Protein AF-0000000084638709 (afdb_homodimer)

Organism: NCBI:txid1299332

Secondary structure (DSSP, 8-state):
-------------EEEEEEEEEEEEETTHHHHHHHS-HHHHHHHHHHHHHHHHHHHHHTT-EEEEE-SSEEEEEESSSS--S-HHHHHHHHHHHHHHHHHHH-TT--EEEEEEEEEEEEEEEEETTEEEEEEESHHHHHHHHHHHHHTTSGGGEEEEHHHHHTS-HHHHTTEEEEEEE--TT-SS-EEEEEE-/-------------EEEEEEEEEEEEETTHHHHHHHS-HHHHHHHHHHHHHHHHHHHHHTT-EEEEE-SSEEEEEESSSS--S-HHHHHHHHHHHHHHHHHHH-TT--EEEEEEEEEEEEEEEEETTEEEEEEESHHHHHHHHHHHHHTTSGGGEEEEHHHHHTS-HHHHTTEEEEEEE--TT-SS-EEEEEE-

Nearest PDB structures (foldseek):
  6aob-assembly1_B  TM=8.348E-01  e=2.291E-11  Blastocladiella emersonii
  8hbe-assembly1_A  TM=8.456E-01  e=5.713E-11  Homo sapiens
  3uvj-assembly1_A  TM=7.857E-01  e=1.187E-10  Homo sapiens
  1cju-assembly1_A  TM=7.699E-01  e=6.453E-11  Canis lupus familiaris
  6r4p-assembly1_A  TM=7.505E-01  e=1.216E-08  Bos taurus

pLDDT: mean 90.26, std 14.81, range [22.73, 98.94]

Radius of gyration: 20.67 Å; Cα contacts (8 Å, |Δi|>4): 860; chains: 2; bounding box: 47×58×65 Å

Foldseek 3Di:
DPPPPPPPDFPQDKDKWKKKKKKKFWPPLVVVPVPDPPVVSVVLQVQLVVLLVVLCVVLPWDFQDDPSGMTMIMFCPPPHDPQNLQSRLVSLLSSLVCCCVPVVVIDMAMFMEIDMWIWGWDDDDPDTGTDTGDDNVVRRVQNQVVLSPPVSRYKYWPVSLVRYDPVSVVQKDWDDWAATPPHDDITIIMDGD/DPPPPPPPPFPQDKDKWKKKKKKKFWPPLVVVPVPDPPVVSVVLQVQLVVLLVVLCVVLPWDFQDDPSGMTMIMFCPPPHDPQNLQSRLVSLLSSLVCCCVPVVVIDMAMFMEIDMWIWGWDDDDPDTGTDTGDDNRVRRVQNQVVLSPPVSRYKYWPVSLVRYDPVSVVQKDWDDWAATPPHDDITIIMDGD

Structure (mmCIF, N/CA/C/O backbone):
data_AF-0000000084638709-model_v1
#
loop_
_entity.id
_entity.type
_entity.pdbx_description
1 polymer 'Adenylate and Guanylate cyclase catalytic domain protein'
#
loop_
_atom_site.group_PDB
_atom_site.id
_atom_site.type_symbol
_atom_site.label_atom_id
_atom_site.label_alt_id
_atom_site.label_comp_id
_atom_site.label_asym_id
_atom_site.label_entity_id
_atom_site.label_seq_id
_atom_site.pdbx_PDB_ins_code
_atom_site.Cartn_x
_atom_site.Cartn_y
_atom_site.Cartn_z
_atom_site.occupancy
_atom_site.B_iso_or_equiv
_atom_site.auth_seq_id
_atom_site.auth_comp_id
_atom_site.auth_asym_id
_atom_site.auth_atom_id
_atom_site.pdbx_PDB_model_num
ATOM 1 N N . MET A 1 1 ? 0.304 22.516 -40.812 1 23.41 1 MET A N 1
ATOM 2 C CA . MET A 1 1 ? 1.426 21.625 -40.531 1 23.41 1 MET A CA 1
ATOM 3 C C . MET A 1 1 ? 1.393 21.156 -39.062 1 23.41 1 MET A C 1
ATOM 5 O O . MET A 1 1 ? 1.48 21.969 -38.156 1 23.41 1 MET A O 1
ATOM 9 N N . ALA A 1 2 ? 0.647 20.141 -38.75 1 31.41 2 ALA A N 1
ATOM 10 C CA . ALA A 1 2 ? 0.156 19.672 -37.438 1 31.41 2 ALA A CA 1
ATOM 11 C C . ALA A 1 2 ? 1.311 19.297 -36.531 1 31.41 2 ALA A C 1
ATOM 13 O O . ALA A 1 2 ? 2.088 18.391 -36.844 1 31.41 2 ALA A O 1
ATOM 14 N N . ILE A 1 3 ? 2.039 20.156 -35.844 1 29.64 3 ILE A N 1
ATOM 15 C CA . ILE A 1 3 ? 3.129 19.953 -34.875 1 29.64 3 ILE A CA 1
ATOM 16 C C . ILE A 1 3 ? 2.682 19.016 -33.781 1 29.64 3 ILE A C 1
ATOM 18 O O . ILE A 1 3 ? 1.775 19.344 -33 1 29.64 3 ILE A O 1
ATOM 22 N N . ALA A 1 4 ? 2.512 17.703 -34.031 1 30.56 4 ALA A N 1
ATOM 23 C CA . ALA A 1 4 ? 2.148 16.688 -33.031 1 30.56 4 ALA A CA 1
ATOM 24 C C . ALA A 1 4 ? 3.006 16.812 -31.797 1 30.56 4 ALA A C 1
ATOM 26 O O . ALA A 1 4 ? 4.23 16.688 -31.859 1 30.56 4 ALA A O 1
ATOM 27 N N . ALA A 1 5 ? 2.668 17.609 -30.859 1 33.78 5 ALA A N 1
ATOM 28 C CA . ALA A 1 5 ? 3.383 17.781 -29.609 1 33.78 5 ALA A CA 1
ATOM 29 C C . ALA A 1 5 ? 3.941 16.453 -29.094 1 33.78 5 ALA A C 1
ATOM 31 O O . ALA A 1 5 ? 3.203 15.477 -28.953 1 33.78 5 ALA A O 1
ATOM 32 N N . GLU A 1 6 ? 5.086 15.977 -29.359 1 30.11 6 GLU A N 1
ATOM 33 C CA . GLU A 1 6 ? 5.82 14.82 -28.859 1 30.11 6 GLU A CA 1
ATOM 34 C C . GLU A 1 6 ? 5.555 14.594 -27.375 1 30.11 6 GLU A C 1
ATOM 36 O O . GLU A 1 6 ? 5.824 15.469 -26.547 1 30.11 6 GLU A O 1
ATOM 41 N N . ARG A 1 7 ? 4.52 14 -26.938 1 35.03 7 ARG A N 1
ATOM 42 C CA . ARG A 1 7 ? 4.246 13.602 -25.562 1 35.03 7 ARG A CA 1
ATOM 43 C C . ARG A 1 7 ? 5.523 13.172 -24.844 1 35.03 7 ARG A C 1
ATOM 45 O O . ARG A 1 7 ? 6.191 12.227 -25.281 1 35.03 7 ARG A O 1
ATOM 52 N N . GLU A 1 8 ? 6.328 14.109 -24.406 1 37.78 8 GLU A N 1
ATOM 53 C CA . GLU A 1 8 ? 7.551 13.859 -23.656 1 37.78 8 GLU A CA 1
ATOM 54 C C . GLU A 1 8 ? 7.383 12.664 -22.719 1 37.78 8 GLU A C 1
ATOM 56 O O . GLU A 1 8 ? 6.355 12.539 -22.047 1 37.78 8 GLU A O 1
ATOM 61 N N . ARG A 1 9 ? 7.906 11.516 -23 1 42.56 9 ARG A N 1
ATOM 62 C CA . ARG A 1 9 ? 8.016 10.344 -22.141 1 42.56 9 ARG A CA 1
ATOM 63 C C . ARG A 1 9 ? 8.289 10.75 -20.688 1 42.56 9 ARG A C 1
ATOM 65 O O . ARG A 1 9 ? 9.148 11.602 -20.438 1 42.56 9 ARG A O 1
ATOM 72 N N . PRO A 1 10 ? 7.297 10.68 -19.828 1 47.94 10 PRO A N 1
ATOM 73 C CA . PRO A 1 10 ? 7.645 11.07 -18.453 1 47.94 10 PRO A CA 1
ATOM 74 C C . PRO A 1 10 ? 9.102 10.773 -18.109 1 47.94 10 PRO A C 1
ATOM 76 O O . PRO A 1 10 ? 9.656 9.766 -18.547 1 47.94 10 PRO A O 1
ATOM 79 N N . LYS A 1 11 ? 10 11.727 -18.031 1 50.59 11 LYS A N 1
ATOM 80 C CA . LYS A 1 11 ? 11.398 11.539 -17.672 1 50.59 11 LYS A CA 1
ATOM 81 C C . LYS A 1 11 ? 11.547 10.562 -16.5 1 50.59 11 LYS A C 1
ATOM 83 O O . LYS A 1 11 ? 11.016 10.805 -15.422 1 50.59 11 LYS A O 1
ATOM 88 N N . LEU A 1 12 ? 11.664 9.211 -16.688 1 59.88 12 LEU A N 1
ATOM 89 C CA . LEU A 1 12 ? 11.922 8.086 -15.789 1 59.88 12 LEU A CA 1
ATOM 90 C C . LEU A 1 12 ? 13.039 8.422 -14.805 1 59.88 12 LEU A C 1
ATOM 92 O O . LEU A 1 12 ? 13.594 7.527 -14.164 1 59.88 12 LEU A O 1
ATOM 96 N N . GLY A 1 13 ? 13.18 9.883 -14.508 1 75 13 GLY A N 1
ATOM 97 C CA . GLY A 1 13 ? 14.281 10.273 -13.641 1 75 13 GLY A CA 1
ATOM 98 C C . GLY A 1 13 ? 13.859 10.5 -12.203 1 75 13 GLY A C 1
ATOM 99 O O . GLY A 1 13 ? 12.68 10.727 -11.93 1 75 13 GLY A O 1
ATOM 100 N N . GLY A 1 14 ? 14.57 9.906 -11.117 1 86.62 14 GLY A N 1
ATOM 101 C CA . GLY A 1 14 ? 14.422 10.062 -9.68 1 86.62 14 GLY A CA 1
ATOM 102 C C . GLY A 1 14 ? 15.188 11.25 -9.125 1 86.62 14 GLY A C 1
ATOM 103 O O . GLY A 1 14 ? 16.234 11.633 -9.672 1 86.62 14 GLY A O 1
ATOM 104 N N . GLU A 1 15 ? 14.625 11.922 -8.172 1 91.5 15 GLU A N 1
ATOM 105 C CA . GLU A 1 15 ? 15.305 12.984 -7.434 1 91.5 15 GLU A CA 1
ATOM 106 C C . GLU A 1 15 ? 15.148 12.797 -5.93 1 91.5 15 GLU A C 1
ATOM 108 O O . GLU A 1 15 ? 14.18 12.188 -5.469 1 91.5 15 GLU A O 1
ATOM 113 N N . GLU A 1 16 ? 16.141 13.344 -5.238 1 92.5 16 GLU A N 1
ATOM 114 C CA . GLU A 1 16 ? 16.016 13.414 -3.785 1 92.5 16 GLU A CA 1
ATOM 115 C C . GLU A 1 16 ? 15.188 14.617 -3.361 1 92.5 16 GLU A C 1
ATOM 117 O O . GLU A 1 16 ? 15.398 15.727 -3.859 1 92.5 16 GLU A O 1
ATOM 122 N N . ARG A 1 17 ? 14.195 14.375 -2.543 1 93.75 17 ARG A N 1
ATOM 123 C CA . ARG A 1 17 ? 13.32 15.445 -2.084 1 93.75 17 ARG A CA 1
ATOM 124 C C . ARG A 1 17 ? 12.984 15.289 -0.604 1 93.75 17 ARG A C 1
ATOM 126 O O . ARG A 1 17 ? 12.781 14.172 -0.128 1 93.75 17 ARG A O 1
ATOM 133 N N . HIS A 1 18 ? 12.992 16.406 0.085 1 96.56 18 HIS A N 1
ATOM 134 C CA . HIS A 1 18 ? 12.398 16.422 1.415 1 96.56 18 HIS A CA 1
ATOM 135 C C . HIS A 1 18 ? 10.883 16.562 1.338 1 96.56 18 HIS A C 1
ATOM 137 O O . HIS A 1 18 ? 10.367 17.516 0.746 1 96.56 18 HIS A O 1
ATOM 143 N N . VAL A 1 19 ? 10.148 15.562 1.924 1 97.81 19 VAL A N 1
ATOM 144 C CA . VAL A 1 19 ? 8.688 15.586 1.875 1 97.81 19 VAL A CA 1
ATOM 145 C C . VAL A 1 19 ? 8.125 15.25 3.252 1 97.81 19 VAL A C 1
ATOM 147 O O . VAL A 1 19 ? 8.852 14.789 4.137 1 97.81 19 VAL A O 1
ATOM 150 N N . ALA A 1 20 ? 6.895 15.594 3.434 1 98.75 20 ALA A N 1
ATOM 151 C CA . ALA A 1 20 ? 6.07 14.992 4.48 1 98.75 20 ALA A CA 1
ATOM 152 C C . ALA A 1 20 ? 5 14.078 3.887 1 98.75 20 ALA A C 1
ATOM 154 O O . ALA A 1 20 ? 4.484 14.344 2.797 1 98.75 20 ALA A O 1
ATOM 155 N N . VAL A 1 21 ? 4.707 13.008 4.598 1 98.31 21 VAL A N 1
ATOM 156 C CA . VAL A 1 21 ? 3.75 12.039 4.074 1 98.31 21 VAL A CA 1
ATOM 157 C C . VAL A 1 21 ? 2.682 11.742 5.125 1 98.31 21 VAL A C 1
ATOM 159 O O . VAL A 1 21 ? 2.973 11.734 6.324 1 98.31 21 VAL A O 1
ATOM 162 N N . VAL A 1 22 ? 1.475 11.57 4.676 1 98.75 22 VAL A N 1
ATOM 163 C CA . VAL A 1 22 ? 0.335 11.164 5.488 1 98.75 22 VAL A CA 1
ATOM 164 C C . VAL A 1 22 ? -0.192 9.812 5 1 98.75 22 VAL A C 1
ATOM 166 O O . VAL A 1 22 ? -0.573 9.68 3.834 1 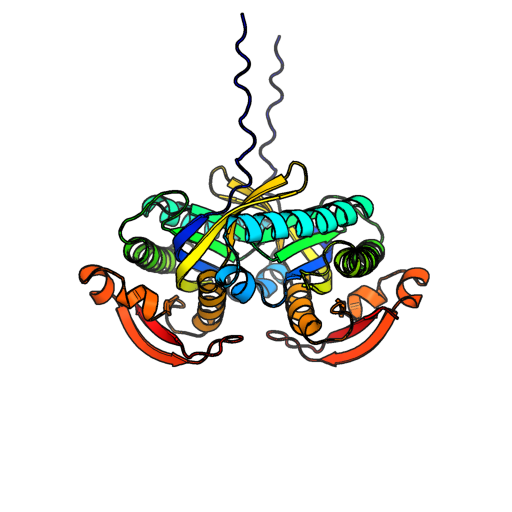98.75 22 VAL A O 1
ATOM 169 N N . PHE A 1 23 ? -0.089 8.859 5.797 1 98.38 23 PHE A N 1
ATOM 170 C CA . PHE A 1 23 ? -0.686 7.555 5.527 1 98.38 23 PHE A CA 1
ATOM 171 C C . PHE A 1 23 ? -1.987 7.387 6.301 1 98.38 23 PHE A C 1
ATOM 173 O O . PHE A 1 23 ? -2.035 7.633 7.508 1 98.38 23 PHE A O 1
ATOM 180 N N . ILE A 1 24 ? -3.055 7.004 5.68 1 97.94 24 ILE A N 1
ATOM 181 C CA . ILE A 1 24 ? -4.363 6.824 6.301 1 97.94 24 ILE A CA 1
ATOM 182 C C . ILE A 1 24 ? -4.906 5.438 5.961 1 97.94 24 ILE A C 1
ATOM 184 O O . ILE A 1 24 ? -4.879 5.02 4.797 1 97.94 24 ILE A O 1
ATOM 188 N N . ASP A 1 25 ? -5.434 4.781 6.902 1 96.38 25 ASP A N 1
ATOM 189 C CA . ASP A 1 25 ? -5.984 3.443 6.703 1 96.38 25 ASP A CA 1
ATOM 190 C C . ASP A 1 25 ? -7.223 3.225 7.57 1 96.38 25 ASP A C 1
ATOM 192 O O . ASP A 1 25 ? -7.215 3.543 8.758 1 96.38 25 ASP A O 1
ATOM 196 N N . ILE A 1 26 ? -8.156 2.635 7.039 1 95.12 26 ILE A N 1
ATOM 197 C CA . ILE A 1 26 ? -9.438 2.432 7.711 1 95.12 26 ILE A CA 1
ATOM 198 C C . ILE A 1 26 ? -9.297 1.335 8.766 1 95.12 26 ILE A C 1
ATOM 200 O O . ILE A 1 26 ? -8.664 0.308 8.516 1 95.12 26 ILE A O 1
ATOM 204 N N . VAL A 1 27 ? -9.898 1.615 9.914 1 91.81 27 VAL A N 1
ATOM 205 C CA . VAL A 1 27 ? -9.898 0.648 11.008 1 91.81 27 VAL A CA 1
ATOM 206 C C . VAL A 1 27 ? -10.938 -0.436 10.742 1 91.81 27 VAL A C 1
ATOM 208 O O . VAL A 1 27 ? -12.109 -0.134 10.5 1 91.81 27 VAL A O 1
ATOM 211 N N . GLY A 1 28 ? -10.539 -1.655 10.805 1 85.88 28 GLY A N 1
ATOM 212 C CA . GLY A 1 28 ? -11.477 -2.76 10.68 1 85.88 28 GLY A CA 1
ATOM 213 C C . GLY A 1 28 ? -12.07 -2.879 9.289 1 85.88 28 GLY A C 1
ATOM 214 O O . GLY A 1 28 ? -13.258 -3.197 9.148 1 85.88 28 GLY A O 1
ATOM 215 N N . SER A 1 29 ? -11.398 -2.58 8.289 1 83.5 29 SER A N 1
ATOM 216 C CA . SER A 1 29 ? -11.922 -2.605 6.93 1 83.5 29 SER A CA 1
ATOM 217 C C . SER A 1 29 ? -12.297 -4.02 6.508 1 83.5 29 SER A C 1
ATOM 219 O O . SER A 1 29 ? -13.25 -4.215 5.746 1 83.5 29 SER A O 1
ATOM 221 N N . THR A 1 30 ? -11.602 -4.953 7.012 1 76.56 30 THR A N 1
ATOM 222 C CA . THR A 1 30 ? -11.914 -6.336 6.668 1 76.56 30 THR A CA 1
ATOM 223 C C . THR A 1 30 ? -13.32 -6.699 7.137 1 76.56 30 THR A C 1
ATOM 225 O O . THR A 1 30 ? -14.078 -7.348 6.406 1 76.56 30 THR A O 1
ATOM 228 N N . LYS A 1 31 ? -13.633 -6.262 8.258 1 78.94 31 LYS A N 1
ATOM 229 C CA . LYS A 1 31 ? -14.977 -6.527 8.781 1 78.94 31 LYS A CA 1
ATOM 230 C C . LYS A 1 31 ? -16.031 -5.801 7.969 1 78.94 31 LYS A C 1
ATOM 232 O O . LYS A 1 31 ? -17.141 -6.316 7.773 1 78.94 31 LYS A O 1
ATOM 237 N N . LEU A 1 32 ? -15.695 -4.645 7.496 1 77.56 32 LEU A N 1
ATOM 238 C CA . LEU A 1 32 ? -16.609 -3.877 6.66 1 77.56 32 LEU A CA 1
ATOM 239 C C . LEU A 1 32 ? -16.969 -4.652 5.398 1 77.56 32 LEU A C 1
ATOM 241 O O . LEU A 1 32 ? -18.125 -4.645 4.973 1 77.56 32 LEU A O 1
ATOM 245 N N . VAL A 1 33 ? -16.109 -5.375 4.855 1 76.94 33 VAL A N 1
ATOM 246 C CA . VAL A 1 33 ? -16.25 -6.098 3.6 1 76.94 33 VAL A CA 1
ATOM 247 C C . VAL A 1 33 ? -17.125 -7.332 3.811 1 76.94 33 VAL A C 1
ATOM 249 O O . VAL A 1 33 ? -17.875 -7.73 2.92 1 76.94 33 VAL A O 1
ATOM 252 N N . THR A 1 34 ? -17.078 -7.801 4.977 1 78 34 THR A N 1
ATOM 253 C CA . THR A 1 34 ? -17.812 -9.039 5.215 1 78 34 THR A CA 1
ATOM 254 C C . THR A 1 34 ? -19.203 -8.742 5.734 1 78 34 THR A C 1
ATOM 256 O O . THR A 1 34 ? -20.094 -9.594 5.652 1 78 34 THR A O 1
ATOM 259 N N . SER A 1 35 ? -19.391 -7.547 6.176 1 82.19 35 SER A N 1
ATOM 260 C CA . SER A 1 35 ? -20.641 -7.305 6.898 1 82.19 35 SER A CA 1
ATOM 261 C C . SER A 1 35 ? -21.594 -6.434 6.09 1 82.19 35 SER A C 1
ATOM 263 O O . SER A 1 35 ? -22.734 -6.223 6.484 1 82.19 35 SER A O 1
ATOM 265 N N . GLN A 1 36 ? -21.172 -5.906 4.957 1 87.19 36 GLN A N 1
ATOM 266 C CA . GLN A 1 36 ? -21.984 -4.992 4.152 1 87.19 36 GLN A CA 1
ATOM 267 C C . GLN A 1 36 ? -21.969 -5.406 2.682 1 87.19 36 GLN A C 1
ATOM 269 O O . GLN A 1 36 ? -21.016 -6.004 2.203 1 87.19 36 GLN A O 1
ATOM 274 N N . PRO A 1 37 ? -23.078 -5.152 2.016 1 89.44 37 PRO A N 1
ATOM 275 C CA . PRO A 1 37 ? -23.047 -5.363 0.567 1 89.44 37 PRO A CA 1
ATOM 276 C C . PRO A 1 37 ? -21.891 -4.629 -0.113 1 89.44 37 PRO A C 1
ATOM 278 O O . PRO A 1 37 ? -21.547 -3.51 0.282 1 89.44 37 PRO A O 1
ATOM 281 N N . PRO A 1 38 ? -21.344 -5.254 -1.106 1 89.62 38 PRO A N 1
ATOM 282 C CA . PRO A 1 38 ? -20.188 -4.672 -1.79 1 89.62 38 PRO A CA 1
ATOM 283 C C . PRO A 1 38 ? -20.438 -3.232 -2.238 1 89.62 38 PRO A C 1
ATOM 285 O O . PRO A 1 38 ? -19.547 -2.381 -2.102 1 89.62 38 PRO A O 1
ATOM 288 N N . ALA A 1 39 ? -21.609 -2.982 -2.727 1 89.62 39 ALA A N 1
ATOM 289 C CA . ALA A 1 39 ? -21.938 -1.639 -3.201 1 89.62 39 ALA A CA 1
ATOM 290 C C . ALA A 1 39 ? -21.859 -0.625 -2.062 1 89.62 39 ALA A C 1
ATOM 292 O O . ALA A 1 39 ? -21.453 0.521 -2.266 1 89.62 39 ALA A O 1
ATOM 293 N N . ASP A 1 40 ? -22.234 -1.074 -0.861 1 91.69 40 ASP A N 1
ATOM 294 C CA . ASP A 1 40 ? -22.203 -0.197 0.305 1 91.69 40 ASP A CA 1
ATOM 295 C C . ASP A 1 40 ? -20.781 0.062 0.76 1 91.69 40 ASP A C 1
ATOM 297 O O . ASP A 1 40 ? -20.453 1.166 1.2 1 91.69 40 ASP A O 1
ATOM 301 N N . VAL A 1 41 ? -19.969 -0.949 0.655 1 90.62 41 VAL A N 1
ATOM 302 C CA . VAL A 1 41 ? -18.562 -0.811 1.005 1 90.62 41 VAL A CA 1
ATOM 303 C C . VAL A 1 41 ? -17.891 0.212 0.086 1 90.62 41 VAL A C 1
ATOM 305 O O . VAL A 1 41 ? -17.203 1.122 0.554 1 90.62 41 VAL A O 1
ATOM 308 N N . VAL A 1 42 ? -18.141 0.155 -1.189 1 91.5 42 VAL A N 1
ATOM 309 C CA . VAL A 1 42 ? -17.547 1.04 -2.184 1 91.5 42 VAL A CA 1
ATOM 310 C C . VAL A 1 42 ? -18.047 2.469 -1.97 1 91.5 42 VAL A C 1
ATOM 312 O O . VAL A 1 42 ? -17.266 3.422 -2.051 1 91.5 42 VAL A O 1
ATOM 315 N N . ALA A 1 43 ? -19.312 2.58 -1.699 1 92 43 ALA A N 1
ATOM 316 C CA . ALA A 1 43 ? -19.891 3.902 -1.451 1 92 43 ALA A CA 1
ATOM 317 C C . ALA A 1 43 ? -19.25 4.559 -0.233 1 92 43 ALA A C 1
ATOM 319 O O . ALA A 1 43 ? -18.969 5.762 -0.24 1 92 43 ALA A O 1
ATOM 320 N N . LEU A 1 44 ? -19.062 3.764 0.766 1 92.56 44 LEU A N 1
ATOM 321 C CA . LEU A 1 44 ? -18.422 4.262 1.982 1 92.56 44 LEU A CA 1
ATOM 322 C C . LEU A 1 44 ? -17 4.691 1.708 1 92.56 44 LEU A C 1
ATOM 324 O O . LEU A 1 44 ? -16.562 5.742 2.182 1 92.56 44 LEU A O 1
ATOM 328 N N . LEU A 1 45 ? -16.312 3.9 0.956 1 93.38 45 LEU A N 1
ATOM 329 C CA . LEU A 1 45 ? -14.938 4.227 0.589 1 93.38 45 LEU A CA 1
ATOM 330 C C . LEU A 1 45 ? -14.883 5.523 -0.211 1 93.38 45 LEU A C 1
ATOM 332 O O . LEU A 1 45 ? -13.984 6.348 -0.005 1 93.38 45 LEU A O 1
ATOM 336 N N . ASN A 1 46 ? -15.789 5.75 -1.046 1 93.38 46 ASN A N 1
ATOM 337 C CA . ASN A 1 46 ? -15.828 6.973 -1.846 1 93.38 46 ASN A CA 1
ATOM 338 C C . ASN A 1 46 ? -16.047 8.203 -0.975 1 93.38 46 ASN A C 1
ATOM 340 O O . ASN A 1 46 ? -15.43 9.25 -1.208 1 93.38 46 ASN A O 1
ATOM 344 N N . ARG A 1 47 ? -16.859 8.07 -0.01 1 94.62 47 ARG A N 1
ATOM 345 C CA . ARG A 1 47 ? -17.078 9.172 0.921 1 94.62 47 ARG A CA 1
ATOM 346 C C . ARG A 1 47 ? -15.82 9.453 1.735 1 94.62 47 ARG A C 1
ATOM 348 O O . ARG A 1 47 ? -15.469 10.617 1.958 1 94.62 47 ARG A O 1
ATOM 355 N N . PHE A 1 48 ? -15.266 8.359 2.139 1 94.94 48 PHE A N 1
ATOM 356 C CA . PHE A 1 48 ? -14.008 8.445 2.871 1 94.94 48 PHE A CA 1
ATOM 357 C C . PHE A 1 48 ? -12.945 9.172 2.045 1 94.94 48 PHE A C 1
ATOM 359 O O . PHE A 1 48 ? -12.344 10.141 2.508 1 94.94 48 PHE A O 1
ATOM 366 N N . PHE A 1 49 ? -12.75 8.797 0.845 1 95.62 49 PHE A N 1
ATOM 367 C CA . PHE A 1 49 ? -11.711 9.352 -0.009 1 95.62 49 PHE A CA 1
ATOM 368 C C . PHE A 1 49 ? -12.047 10.773 -0.425 1 95.62 49 PHE A C 1
ATOM 370 O O . PHE A 1 49 ? -11.156 11.602 -0.625 1 95.62 49 PHE A O 1
ATOM 377 N N . ALA A 1 50 ? -13.281 11.086 -0.516 1 95.94 50 ALA A N 1
ATOM 378 C CA . ALA A 1 50 ? -13.664 12.461 -0.828 1 95.94 50 ALA A CA 1
ATOM 379 C C . ALA A 1 50 ? -13.109 13.43 0.213 1 95.94 50 ALA A C 1
ATOM 381 O O . ALA A 1 50 ? -12.586 14.484 -0.134 1 95.94 50 ALA A O 1
ATOM 382 N N . VAL A 1 51 ? -13.219 13.023 1.452 1 97.38 51 VAL A N 1
ATOM 383 C CA . VAL A 1 51 ? -12.711 13.852 2.541 1 97.38 51 VAL A CA 1
ATOM 384 C C . VAL A 1 51 ? -11.195 13.969 2.43 1 97.38 51 VAL A C 1
ATOM 386 O O . VAL A 1 51 ? -10.641 15.07 2.521 1 97.38 51 VAL A O 1
ATOM 389 N N . VAL A 1 52 ? -10.539 12.859 2.193 1 97.44 52 VAL A N 1
ATOM 390 C CA . VAL A 1 52 ? -9.086 12.805 2.148 1 97.44 52 VAL A CA 1
ATOM 391 C C . VAL A 1 52 ? -8.578 13.648 0.978 1 97.44 52 VAL A C 1
ATOM 393 O O . VAL A 1 52 ? -7.707 14.508 1.151 1 97.44 52 VAL A O 1
ATOM 396 N N . VAL A 1 53 ? -9.148 13.43 -0.166 1 96.69 53 VAL A N 1
ATOM 397 C CA . VAL A 1 53 ? -8.695 14.109 -1.378 1 96.69 53 VAL A CA 1
ATOM 398 C C . VAL A 1 53 ? -8.914 15.609 -1.247 1 96.69 53 VAL A C 1
ATOM 400 O O . VAL A 1 53 ? -8.039 16.406 -1.591 1 96.69 53 VAL A O 1
ATOM 403 N N . ASP A 1 54 ? -10.031 15.953 -0.79 1 97.25 54 ASP A N 1
ATOM 404 C CA . ASP A 1 54 ? -10.367 17.359 -0.631 1 97.25 54 ASP A CA 1
ATOM 405 C C . ASP A 1 54 ? -9.359 18.078 0.267 1 97.25 54 ASP A C 1
ATOM 407 O O . ASP A 1 54 ? -8.852 19.141 -0.084 1 97.25 54 ASP A O 1
ATOM 411 N N . GLU A 1 55 ? -9.055 17.484 1.361 1 97.94 55 GLU A N 1
ATOM 412 C CA . GLU A 1 55 ? -8.172 18.125 2.326 1 97.94 55 GLU A CA 1
ATOM 413 C C . GLU A 1 55 ? -6.719 18.109 1.847 1 97.94 55 GLU A C 1
ATOM 415 O O . GLU A 1 55 ? -5.977 19.078 2.072 1 97.94 55 GLU A O 1
ATOM 420 N N . VAL A 1 56 ? -6.293 17.016 1.281 1 97.69 56 VAL A N 1
ATOM 421 C CA . VAL A 1 56 ? -4.938 16.953 0.751 1 97.69 56 VAL A CA 1
ATOM 422 C C . VAL A 1 56 ? -4.738 18.031 -0.309 1 97.69 56 VAL A C 1
ATOM 424 O O . VAL A 1 56 ? -3.715 18.719 -0.323 1 97.69 56 VAL A O 1
ATOM 427 N N . ASP A 1 57 ? -5.75 18.234 -1.112 1 96.06 57 ASP A N 1
ATOM 428 C CA . ASP A 1 57 ? -5.691 19.25 -2.148 1 96.06 57 ASP A CA 1
ATOM 429 C C . ASP A 1 57 ? -5.652 20.656 -1.533 1 96.06 57 ASP A C 1
ATOM 431 O O . ASP A 1 57 ? -4.859 21.5 -1.956 1 96.06 57 ASP A O 1
ATOM 435 N N . ARG A 1 58 ? -6.473 20.875 -0.618 1 96.94 58 ARG A N 1
ATOM 436 C CA . ARG A 1 58 ? -6.555 22.172 0.049 1 96.94 58 ARG A CA 1
ATOM 437 C C . ARG A 1 58 ? -5.215 22.562 0.668 1 96.94 58 ARG A C 1
ATOM 439 O O . ARG A 1 58 ? -4.867 23.734 0.725 1 96.94 58 ARG A O 1
ATOM 446 N N . HIS A 1 59 ? -4.461 21.609 1.083 1 97.5 59 HIS A N 1
ATOM 447 C CA . HIS A 1 59 ? -3.188 21.859 1.749 1 97.5 59 HIS A CA 1
ATOM 448 C C . HIS A 1 59 ? -2.018 21.672 0.787 1 97.5 59 HIS A C 1
ATOM 450 O O . HIS A 1 59 ? -0.884 21.453 1.217 1 97.5 59 HIS A O 1
ATOM 456 N N . ARG A 1 60 ? -2.355 21.531 -0.525 1 96.81 60 ARG A N 1
ATOM 457 C CA . ARG A 1 60 ? -1.377 21.531 -1.607 1 96.81 60 ARG A CA 1
ATOM 458 C C . ARG A 1 60 ? -0.565 20.25 -1.609 1 96.81 60 ARG A C 1
ATOM 460 O O . ARG A 1 60 ? 0.623 20.25 -1.938 1 96.81 60 ARG A O 1
ATOM 467 N N . GLY A 1 61 ? -1.182 19.188 -1.082 1 97.12 61 GLY A N 1
ATOM 468 C CA . GLY A 1 61 ? -0.575 17.875 -1.196 1 97.12 61 GLY A CA 1
ATOM 469 C C . GLY A 1 61 ? -1.041 17.094 -2.418 1 97.12 61 GLY A C 1
ATOM 470 O O . GLY A 1 61 ? -1.789 17.625 -3.242 1 97.12 61 GLY A O 1
ATOM 471 N N . LEU A 1 62 ? -0.459 15.898 -2.576 1 95.31 62 LEU A N 1
ATOM 472 C CA . LEU A 1 62 ? -0.835 14.977 -3.643 1 95.31 62 LEU A CA 1
ATOM 473 C C . LEU A 1 62 ? -1.241 13.625 -3.072 1 95.31 62 LEU A C 1
ATOM 475 O O . LEU A 1 62 ? -0.449 12.969 -2.389 1 95.31 62 LEU A O 1
ATOM 479 N N . VAL A 1 63 ? -2.504 13.289 -3.32 1 93.81 63 VAL A N 1
ATOM 480 C CA . VAL A 1 63 ? -2.861 11.898 -3.033 1 93.81 63 VAL A CA 1
ATOM 481 C C . VAL A 1 63 ? -2.17 10.969 -4.027 1 93.81 63 VAL A C 1
ATOM 483 O O . VAL A 1 63 ? -2.51 10.961 -5.215 1 93.81 63 VAL A O 1
ATOM 486 N N . ASN A 1 64 ? -1.224 10.266 -3.586 1 89.12 64 ASN A N 1
ATOM 487 C CA . ASN A 1 64 ? -0.405 9.422 -4.445 1 89.12 64 ASN A CA 1
ATOM 488 C C . ASN A 1 64 ? -1.204 8.242 -4.992 1 89.12 64 ASN A C 1
ATOM 490 O O . ASN A 1 64 ? -1.176 7.973 -6.195 1 89.12 64 ASN A O 1
ATOM 494 N N . LYS A 1 65 ? -1.855 7.496 -4.113 1 86.62 65 LYS A N 1
ATOM 495 C CA . LYS A 1 65 ? -2.623 6.332 -4.543 1 86.62 65 LYS A CA 1
ATOM 496 C C . LYS A 1 65 ? -3.652 5.93 -3.49 1 86.62 65 LYS A C 1
ATOM 498 O O . LYS A 1 65 ? -3.562 6.355 -2.336 1 86.62 65 LYS A O 1
ATOM 503 N N . PHE A 1 66 ? -4.586 5.148 -4.09 1 85.44 66 PHE A N 1
ATOM 504 C CA . PHE A 1 66 ? -5.566 4.473 -3.244 1 85.44 66 PHE A CA 1
ATOM 505 C C . PHE A 1 66 ? -5.223 2.996 -3.094 1 85.44 66 PHE A C 1
ATOM 507 O O . PHE A 1 66 ? -4.961 2.311 -4.082 1 85.44 66 PHE A O 1
ATOM 514 N N . GLU A 1 67 ? -5.027 2.598 -1.987 1 85.06 67 GLU A N 1
ATOM 515 C CA . GLU A 1 67 ? -4.656 1.215 -1.702 1 85.06 67 GLU A CA 1
ATOM 516 C C . GLU A 1 67 ? -5.832 0.438 -1.113 1 85.06 67 GLU A C 1
ATOM 518 O O . GLU A 1 67 ? -5.707 -0.176 -0.051 1 85.06 67 GLU A O 1
ATOM 523 N N . GLY A 1 68 ? -7.055 0.47 -1.815 1 86.88 68 GLY A N 1
ATOM 524 C CA . GLY A 1 68 ? -8.273 -0.126 -1.282 1 86.88 68 GLY A CA 1
ATOM 525 C C . GLY A 1 68 ? -8.914 0.706 -0.187 1 86.88 68 GLY A C 1
ATOM 526 O O . GLY A 1 68 ? -9.727 1.585 -0.466 1 86.88 68 GLY A O 1
ATOM 527 N N . ASP A 1 69 ? -8.344 0.391 1.021 1 90.44 69 ASP A N 1
ATOM 528 C CA . ASP A 1 69 ? -8.922 1.09 2.166 1 90.44 69 ASP A CA 1
ATOM 529 C C . ASP A 1 69 ? -7.918 2.061 2.781 1 90.44 69 ASP A C 1
ATOM 531 O O . ASP A 1 69 ? -8.141 2.584 3.873 1 90.44 69 ASP A O 1
ATOM 535 N N . ALA A 1 70 ? -6.777 2.225 2.113 1 93.56 70 ALA A N 1
ATOM 536 C CA . ALA A 1 70 ? -5.734 3.131 2.59 1 93.56 70 ALA A CA 1
ATOM 537 C C . ALA A 1 70 ? -5.355 4.148 1.516 1 93.56 70 ALA A C 1
ATOM 539 O O . ALA A 1 70 ? -5.699 3.977 0.343 1 93.56 70 ALA A O 1
ATOM 540 N N . SER A 1 71 ? -4.699 5.195 1.924 1 94.5 71 SER A N 1
ATOM 541 C CA . SER A 1 71 ? -4.195 6.207 1.001 1 94.5 71 SER A CA 1
ATOM 542 C C . SER A 1 71 ? -2.889 6.812 1.505 1 94.5 71 SER A C 1
ATOM 544 O O . SER A 1 71 ? -2.635 6.84 2.711 1 94.5 71 SER A O 1
ATOM 546 N N . LEU A 1 72 ? -2.113 7.168 0.558 1 96.5 72 LEU A N 1
ATOM 547 C CA . LEU A 1 72 ? -0.86 7.871 0.805 1 96.5 72 LEU A CA 1
ATOM 548 C C . LEU A 1 72 ? -0.876 9.25 0.158 1 96.5 72 LEU A C 1
ATOM 550 O O . LEU A 1 72 ? -1.137 9.375 -1.04 1 96.5 72 LEU A O 1
ATOM 554 N N . ALA A 1 73 ? -0.646 10.25 0.951 1 97.5 73 ALA A N 1
ATOM 555 C CA . ALA A 1 73 ? -0.546 11.617 0.45 1 97.5 73 ALA A CA 1
ATOM 556 C C . ALA A 1 73 ? 0.856 12.18 0.664 1 97.5 73 ALA A C 1
ATOM 558 O O . ALA A 1 73 ? 1.478 11.938 1.702 1 97.5 73 ALA A O 1
ATOM 559 N N . ILE A 1 74 ? 1.256 12.938 -0.294 1 98.06 74 ILE A N 1
ATOM 560 C CA . ILE A 1 74 ? 2.605 13.484 -0.285 1 98.06 74 ILE A CA 1
ATOM 561 C C . ILE A 1 74 ? 2.539 15.016 -0.272 1 98.06 74 ILE A C 1
ATOM 563 O O . ILE A 1 74 ? 1.78 15.609 -1.036 1 98.06 74 ILE A O 1
ATOM 567 N N . PHE A 1 75 ? 3.27 15.602 0.57 1 98.5 75 PHE A N 1
ATOM 568 C CA . PHE A 1 75 ? 3.424 17.047 0.642 1 98.5 75 PHE A CA 1
ATOM 569 C C . PHE A 1 75 ? 4.871 17.453 0.381 1 98.5 75 PHE A C 1
ATOM 571 O O . PHE A 1 75 ? 5.785 16.984 1.064 1 98.5 75 PHE A O 1
ATOM 578 N N . GLY A 1 76 ? 5.055 18.297 -0.583 1 97.62 76 GLY A N 1
ATOM 579 C CA . GLY A 1 76 ? 6.398 18.734 -0.926 1 97.62 76 GLY A CA 1
ATOM 580 C C . GLY A 1 76 ? 6.895 18.172 -2.242 1 97.62 76 GLY A C 1
ATOM 581 O O . GLY A 1 76 ? 7.965 18.547 -2.721 1 97.62 76 GLY A O 1
ATOM 582 N N . ALA A 1 77 ? 6.203 17.219 -2.787 1 94.88 77 ALA A N 1
ATOM 583 C CA . ALA A 1 77 ? 6.469 16.672 -4.113 1 94.88 77 ALA A CA 1
ATOM 584 C C . ALA A 1 77 ? 5.18 16.219 -4.789 1 94.88 77 ALA A C 1
ATOM 586 O O . ALA A 1 77 ? 4.266 15.711 -4.125 1 94.88 77 ALA A O 1
ATOM 587 N N . PRO A 1 78 ? 4.965 16.391 -6.086 1 92.38 78 PRO A N 1
ATOM 588 C CA . PRO A 1 78 ? 5.949 17.016 -6.973 1 92.38 78 PRO A CA 1
ATOM 589 C C . PRO A 1 78 ? 6.074 18.531 -6.754 1 92.38 78 PRO A C 1
ATOM 591 O O . PRO A 1 78 ? 7.062 19.141 -7.164 1 92.38 78 PRO A O 1
ATOM 594 N N . ASN A 1 79 ? 5.047 19.062 -6.145 1 90.5 79 ASN A N 1
ATOM 595 C CA . ASN A 1 79 ? 5.094 20.5 -5.879 1 90.5 79 ASN A CA 1
ATOM 596 C C . ASN A 1 79 ? 5.992 20.812 -4.688 1 90.5 79 ASN A C 1
ATOM 598 O O . ASN A 1 79 ? 5.91 20.156 -3.648 1 90.5 79 ASN A O 1
ATOM 602 N N . HIS A 1 80 ? 6.758 21.828 -4.824 1 92.31 80 HIS A N 1
ATOM 603 C CA . HIS A 1 80 ? 7.633 22.234 -3.732 1 92.31 80 HIS A CA 1
ATOM 604 C C . HIS A 1 80 ? 6.859 22.969 -2.648 1 92.31 80 HIS A C 1
ATOM 606 O O . HIS A 1 80 ? 5.992 23.797 -2.951 1 92.31 80 HIS A O 1
ATOM 612 N N . LEU A 1 81 ? 7.156 22.656 -1.472 1 95.56 81 LEU A N 1
ATOM 613 C CA . LEU A 1 81 ? 6.699 23.375 -0.289 1 95.56 81 LEU A CA 1
ATOM 614 C C . LEU A 1 81 ? 7.867 23.688 0.644 1 95.56 81 LEU A C 1
ATOM 616 O O . LEU A 1 81 ? 8.734 22.828 0.861 1 95.56 81 LEU A O 1
ATOM 620 N N . GLU A 1 82 ? 7.91 24.828 1.115 1 94.56 82 GLU A N 1
ATOM 621 C CA . GLU A 1 82 ? 8.992 25.234 2.016 1 94.56 82 GLU A CA 1
ATOM 622 C C . GLU A 1 82 ? 8.977 24.391 3.293 1 94.56 82 GLU A C 1
ATOM 624 O O . GLU A 1 82 ? 10.031 24 3.789 1 94.56 82 GLU A O 1
ATOM 629 N N . ARG A 1 83 ? 7.773 24.188 3.807 1 97.06 83 ARG A N 1
ATOM 630 C CA . ARG A 1 83 ? 7.594 23.391 5.02 1 97.06 83 ARG A CA 1
ATOM 631 C C . ARG A 1 83 ? 6.469 22.375 4.852 1 97.06 83 ARG A C 1
ATOM 633 O O . ARG A 1 83 ? 5.383 22.547 5.41 1 97.06 83 ARG A O 1
ATOM 640 N N . PRO A 1 84 ? 6.793 21.328 4.16 1 98.56 84 PRO A N 1
ATOM 641 C CA . PRO A 1 84 ? 5.742 20.344 3.904 1 98.56 84 PRO A CA 1
ATOM 642 C C . PRO A 1 84 ? 5.129 19.781 5.188 1 98.56 84 PRO A C 1
ATOM 644 O O . PRO A 1 84 ? 3.965 19.375 5.191 1 98.56 84 PRO A O 1
ATOM 647 N N . GLU A 1 85 ? 5.902 19.875 6.273 1 98.81 85 GLU A N 1
ATOM 648 C CA . GLU A 1 85 ? 5.422 19.375 7.559 1 98.81 85 GLU A CA 1
ATOM 649 C C . GLU A 1 85 ? 4.199 20.141 8.039 1 98.81 85 GLU A C 1
ATOM 651 O O . GLU A 1 85 ? 3.252 19.562 8.562 1 98.81 85 GLU A O 1
ATOM 656 N N . ASP A 1 86 ? 4.215 21.469 7.836 1 98.81 86 ASP A N 1
ATOM 657 C CA . ASP A 1 86 ? 3.08 22.297 8.242 1 98.81 86 ASP A CA 1
ATOM 658 C C . ASP A 1 86 ? 1.797 21.844 7.547 1 98.81 86 ASP A C 1
ATOM 660 O O . ASP A 1 86 ? 0.763 21.656 8.195 1 98.81 86 ASP A O 1
ATOM 664 N N . GLN A 1 87 ? 1.913 21.656 6.27 1 98.69 87 GLN A N 1
ATOM 665 C CA . GLN A 1 87 ? 0.75 21.297 5.465 1 98.69 87 GLN A CA 1
ATOM 666 C C . GLN A 1 87 ? 0.276 19.891 5.781 1 98.69 87 GLN A C 1
ATOM 668 O O . GLN A 1 87 ? -0.926 19.641 5.898 1 98.69 87 GLN A O 1
ATOM 673 N N . ALA A 1 88 ? 1.194 18.953 5.922 1 98.88 88 ALA A N 1
ATOM 674 C CA . ALA A 1 88 ? 0.846 17.562 6.203 1 98.88 88 ALA A CA 1
ATOM 675 C C . ALA A 1 88 ? 0.165 17.438 7.562 1 98.88 88 ALA A C 1
ATOM 677 O O . ALA A 1 88 ? -0.862 16.766 7.684 1 98.88 88 ALA A O 1
ATOM 678 N N . LEU A 1 89 ? 0.769 18.078 8.555 1 98.94 89 LEU A N 1
ATOM 679 C CA . LEU A 1 89 ? 0.224 18.016 9.906 1 98.94 89 LEU A CA 1
ATOM 680 C C . LEU A 1 89 ? -1.154 18.672 9.969 1 98.94 89 LEU A C 1
ATOM 682 O O . LEU A 1 89 ? -2.076 18.125 10.578 1 98.94 89 LEU A O 1
ATOM 686 N N . ALA A 1 90 ? -1.287 19.781 9.352 1 98.81 90 ALA A N 1
ATOM 687 C CA . ALA A 1 90 ? -2.57 20.469 9.32 1 98.81 90 ALA A CA 1
ATOM 688 C C . ALA A 1 90 ? -3.625 19.641 8.586 1 98.81 90 ALA A C 1
ATOM 690 O O . ALA A 1 90 ? -4.766 19.531 9.039 1 98.81 90 ALA A O 1
ATOM 691 N N . ALA A 1 91 ? -3.24 19.094 7.469 1 98.81 91 ALA A N 1
ATOM 692 C CA . ALA A 1 91 ? -4.156 18.25 6.707 1 98.81 91 ALA A CA 1
ATOM 693 C C . ALA A 1 91 ? -4.613 17.047 7.531 1 98.81 91 ALA A C 1
ATOM 695 O O . ALA A 1 91 ? -5.805 16.719 7.555 1 98.81 91 ALA A O 1
ATOM 696 N N . ALA A 1 92 ? -3.666 16.422 8.203 1 98.88 92 ALA A N 1
ATOM 697 C CA . ALA A 1 92 ? -3.975 15.234 9 1 98.88 92 ALA A CA 1
ATOM 698 C C . ALA A 1 92 ? -4.973 15.562 10.109 1 98.88 92 ALA A C 1
ATOM 700 O O . ALA A 1 92 ? -5.926 14.82 10.328 1 98.88 92 ALA A O 1
ATOM 701 N N . ARG A 1 93 ? -4.793 16.688 10.758 1 98.75 93 ARG A N 1
ATOM 702 C CA . ARG A 1 93 ? -5.719 17.109 11.805 1 98.75 93 ARG A CA 1
ATOM 703 C C . ARG A 1 93 ? -7.113 17.344 11.242 1 98.75 93 ARG A C 1
ATOM 705 O O . ARG A 1 93 ? -8.109 16.922 11.828 1 98.75 93 ARG A O 1
ATOM 712 N N . THR A 1 94 ? -7.164 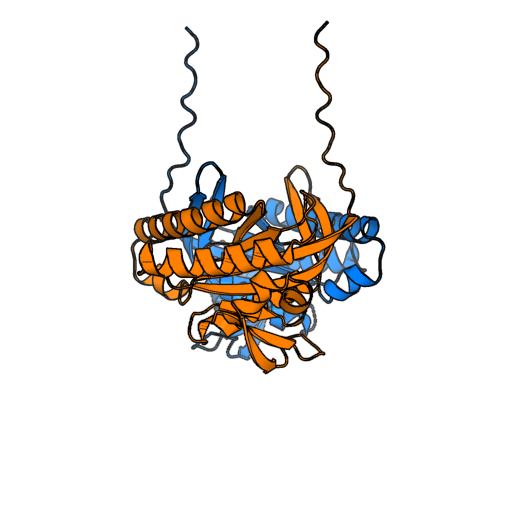18.031 10.141 1 98.69 94 THR A N 1
ATOM 713 C CA . THR A 1 94 ? -8.453 18.375 9.555 1 98.69 94 THR A CA 1
ATOM 714 C C . THR A 1 94 ? -9.148 17.125 9.016 1 98.69 94 THR A C 1
ATOM 716 O O . THR A 1 94 ? -10.367 17 9.133 1 98.69 94 THR A O 1
ATOM 719 N N . ILE A 1 95 ? -8.414 16.219 8.406 1 98.56 95 ILE A N 1
ATOM 720 C CA . ILE A 1 95 ? -8.977 14.969 7.918 1 98.56 95 ILE A CA 1
ATOM 721 C C . ILE A 1 95 ? -9.586 14.188 9.078 1 98.56 95 ILE A C 1
ATOM 723 O O . ILE A 1 95 ? -10.719 13.703 8.984 1 98.56 95 ILE A O 1
ATOM 727 N N . ALA A 1 96 ? -8.82 14.07 10.133 1 98.31 96 ALA A N 1
ATOM 728 C CA . ALA A 1 96 ? -9.305 13.344 11.305 1 98.31 96 ALA A CA 1
ATOM 729 C C . ALA A 1 96 ? -10.617 13.93 11.805 1 98.31 96 ALA A C 1
ATOM 731 O O . ALA A 1 96 ? -11.57 13.195 12.086 1 98.31 96 ALA A O 1
ATOM 732 N N . ALA A 1 97 ? -10.695 15.219 11.914 1 98 97 ALA A N 1
ATOM 733 C CA . ALA A 1 97 ? -11.891 15.906 12.406 1 98 97 ALA A CA 1
ATOM 734 C C . ALA A 1 97 ? -13.062 15.711 11.453 1 98 97 ALA A C 1
ATOM 736 O O . ALA A 1 97 ? -14.188 15.438 11.891 1 98 97 ALA A O 1
ATOM 737 N N . ARG A 1 98 ? -12.789 15.867 10.188 1 98.25 98 ARG A N 1
ATOM 738 C CA . ARG A 1 98 ? -13.852 15.758 9.195 1 98.25 98 ARG A CA 1
ATOM 739 C C . ARG A 1 98 ? -14.367 14.328 9.094 1 98.25 98 ARG A C 1
ATOM 741 O O . ARG A 1 98 ? -15.57 14.109 8.953 1 98.25 98 ARG A O 1
ATOM 748 N N . LEU A 1 99 ? -13.484 13.328 9.117 1 97.56 99 LEU A N 1
ATOM 749 C CA . LEU A 1 99 ? -13.93 11.938 9.086 1 97.56 99 LEU A CA 1
ATOM 750 C C . LEU A 1 99 ? -14.836 11.633 10.273 1 97.56 99 LEU A C 1
ATOM 752 O O . LEU A 1 99 ? -15.859 10.969 10.125 1 97.56 99 LEU A O 1
ATOM 756 N N . ALA A 1 100 ? -14.484 12.141 11.414 1 96.31 100 ALA A N 1
ATOM 757 C CA . ALA A 1 100 ? -15.273 11.914 12.625 1 96.31 100 ALA A CA 1
ATOM 758 C C . ALA A 1 100 ? -16.672 12.523 12.484 1 96.31 100 ALA A C 1
ATOM 760 O O . ALA A 1 100 ? -17.641 11.969 13 1 96.31 100 ALA A O 1
ATOM 761 N N . SER A 1 101 ? -16.797 13.617 11.789 1 97.38 101 SER A N 1
ATOM 762 C CA . SER A 1 101 ? -18.062 14.336 11.695 1 97.38 101 SER A CA 1
ATOM 763 C C . SER A 1 101 ? -18.844 13.914 10.461 1 97.38 101 SER A C 1
ATOM 765 O O . SER A 1 101 ? -20.062 13.734 10.523 1 97.38 101 SER A O 1
ATOM 767 N N . GLU A 1 102 ? -18.141 13.711 9.312 1 97.31 102 GLU A N 1
ATOM 768 C CA . GLU A 1 102 ? -18.812 13.531 8.031 1 97.31 102 GLU A CA 1
ATOM 769 C C . GLU A 1 102 ? -18.969 12.055 7.691 1 97.31 102 GLU A C 1
ATOM 771 O O . GLU A 1 102 ? -19.844 11.68 6.91 1 97.31 102 GLU A O 1
ATOM 776 N N . VAL A 1 103 ? -18.094 11.203 8.188 1 96.06 103 VAL A N 1
ATOM 777 C CA . VAL A 1 103 ? -18.141 9.773 7.91 1 96.06 103 VAL A CA 1
ATOM 778 C C . VAL A 1 103 ? -17.953 8.984 9.203 1 96.06 103 VAL A C 1
ATOM 780 O O . VAL A 1 103 ? -17.078 8.133 9.305 1 96.06 103 VAL A O 1
ATOM 783 N N . PRO A 1 104 ? -18.859 9.125 10.156 1 93.81 104 PRO A N 1
ATOM 784 C CA . PRO A 1 104 ? -18.672 8.547 11.492 1 93.81 104 PRO A CA 1
ATOM 785 C C . PRO A 1 104 ? -18.656 7.023 11.477 1 93.81 104 PRO A C 1
ATOM 787 O O . PRO A 1 104 ? -18.156 6.398 12.414 1 93.81 104 PRO A O 1
ATOM 790 N N . GLU A 1 105 ? -19.141 6.441 10.43 1 90.5 105 GLU A N 1
ATOM 791 C CA . GLU A 1 105 ? -19.172 4.988 10.328 1 90.5 105 GLU A CA 1
ATOM 792 C C . GLU A 1 105 ? -17.781 4.438 9.961 1 90.5 105 GLU A C 1
ATOM 794 O O . GLU A 1 105 ? -17.547 3.236 10.094 1 90.5 105 GLU A O 1
ATOM 799 N N . CYS A 1 106 ? -16.906 5.359 9.562 1 90.94 106 CYS A N 1
ATOM 800 C CA . CYS A 1 106 ? -15.586 4.949 9.109 1 90.94 106 CYS A CA 1
ATOM 801 C C . CYS A 1 106 ? -14.492 5.547 9.984 1 90.94 106 CYS A C 1
ATOM 803 O O . CYS A 1 106 ? -14.219 6.746 9.914 1 90.94 106 CYS A O 1
ATOM 805 N N . GLN A 1 107 ? -13.945 4.734 10.797 1 94.12 107 GLN A N 1
ATOM 806 C CA . GLN A 1 107 ? -12.781 5.156 11.57 1 94.12 107 GLN A CA 1
ATOM 807 C C . GLN A 1 107 ? -11.484 4.848 10.828 1 94.12 107 GLN A C 1
ATOM 809 O O . GLN A 1 107 ? -11.406 3.861 10.094 1 94.12 107 GLN A O 1
ATOM 814 N N . ALA A 1 108 ? -10.508 5.711 11.055 1 97.12 108 ALA A N 1
ATOM 815 C CA . ALA A 1 108 ? -9.25 5.535 10.336 1 97.12 108 ALA A CA 1
ATOM 816 C C . ALA A 1 108 ? -8.062 5.949 11.195 1 97.12 108 ALA A C 1
ATOM 818 O O . ALA A 1 108 ? -8.148 6.91 11.961 1 97.12 108 ALA A O 1
ATOM 819 N N . GLY A 1 109 ? -7.027 5.164 11.133 1 98.19 109 GLY A N 1
ATOM 820 C CA . GLY A 1 109 ? -5.746 5.602 11.664 1 98.19 109 GLY A CA 1
ATOM 821 C C . GLY A 1 109 ? -4.984 6.504 10.703 1 98.19 109 GLY A C 1
ATOM 822 O O . GLY A 1 109 ? -5.008 6.293 9.492 1 98.19 109 GLY A O 1
ATOM 823 N N . ILE A 1 110 ? -4.328 7.496 11.242 1 98.81 110 ILE A N 1
ATOM 824 C CA . ILE A 1 110 ? -3.562 8.438 10.438 1 98.81 110 ILE A CA 1
ATOM 825 C C . ILE A 1 110 ? -2.146 8.57 10.992 1 98.81 110 ILE A C 1
ATOM 827 O O . ILE A 1 110 ? -1.961 8.781 12.195 1 98.81 110 ILE A O 1
ATOM 831 N N . GLY A 1 111 ? -1.169 8.367 10.164 1 98.81 111 GLY A N 1
ATOM 832 C CA . GLY A 1 111 ? 0.232 8.555 10.508 1 98.81 111 GLY A CA 1
ATOM 833 C C . GLY A 1 111 ? 0.919 9.617 9.68 1 98.81 111 GLY A C 1
ATOM 834 O O . GLY A 1 111 ? 0.707 9.703 8.469 1 98.81 111 GLY A O 1
ATOM 835 N N . VAL A 1 112 ? 1.726 10.484 10.305 1 98.94 112 VAL A N 1
ATOM 836 C CA . VAL A 1 112 ? 2.438 11.547 9.609 1 98.94 112 VAL A CA 1
ATOM 837 C C . VAL A 1 112 ? 3.936 11.438 9.883 1 98.94 112 VAL A C 1
ATOM 839 O O . VAL A 1 112 ? 4.355 11.312 11.039 1 98.94 112 VAL A O 1
ATOM 842 N N . ALA A 1 113 ? 4.723 11.414 8.867 1 98.62 113 ALA A N 1
ATOM 843 C CA . ALA A 1 113 ? 6.18 11.422 8.961 1 98.62 113 ALA A CA 1
ATOM 844 C C . ALA A 1 113 ? 6.793 12.336 7.902 1 98.62 113 ALA A C 1
ATOM 846 O O . ALA A 1 113 ? 6.09 12.828 7.016 1 98.62 113 ALA A O 1
ATOM 847 N N . ALA A 1 114 ? 8.047 12.633 8.039 1 98.38 114 ALA A N 1
ATOM 848 C CA . ALA A 1 114 ? 8.75 13.508 7.102 1 98.38 114 ALA A CA 1
ATOM 849 C C . ALA A 1 114 ? 10.219 13.133 6.992 1 98.38 114 ALA A C 1
ATOM 851 O O . ALA A 1 114 ? 10.781 12.531 7.91 1 98.38 114 ALA A O 1
ATOM 852 N N . GLY A 1 115 ? 10.773 13.43 5.918 1 95.75 115 GLY A N 1
ATOM 853 C CA . GLY A 1 115 ? 12.188 13.18 5.691 1 95.75 115 GLY A CA 1
ATOM 854 C C . GLY A 1 115 ? 12.555 13.109 4.219 1 95.75 115 GLY A C 1
ATOM 855 O O . GLY A 1 115 ? 11.789 13.555 3.363 1 95.75 115 GLY A O 1
ATOM 856 N N . GLN A 1 116 ? 13.75 12.648 3.959 1 93.75 116 GLN A N 1
ATOM 857 C CA . GLN A 1 116 ? 14.266 12.531 2.6 1 93.75 116 GLN A CA 1
ATOM 858 C C . GLN A 1 116 ? 13.734 11.273 1.915 1 93.75 116 GLN A C 1
ATOM 860 O O . GLN A 1 116 ? 13.664 10.211 2.533 1 93.75 116 GLN A O 1
ATOM 865 N N . VAL A 1 117 ? 13.328 11.453 0.64 1 93.94 117 VAL A N 1
ATOM 866 C CA . VAL A 1 117 ? 12.852 10.328 -0.166 1 93.94 117 VAL A CA 1
ATOM 867 C C . VAL A 1 117 ? 13.422 10.43 -1.581 1 93.94 117 VAL A C 1
ATOM 869 O O . VAL A 1 117 ? 13.992 11.461 -1.952 1 93.94 117 VAL A O 1
ATOM 872 N N . VAL A 1 118 ? 13.359 9.398 -2.256 1 93.31 118 VAL A N 1
ATOM 873 C CA . VAL A 1 118 ? 13.523 9.422 -3.707 1 93.31 118 VAL A CA 1
ATOM 874 C C . VAL A 1 118 ? 12.156 9.555 -4.375 1 93.31 118 VAL A C 1
ATOM 876 O O . VAL A 1 118 ? 11.242 8.766 -4.113 1 93.31 118 VAL A O 1
ATOM 879 N N . ALA A 1 119 ? 12 10.625 -5.113 1 9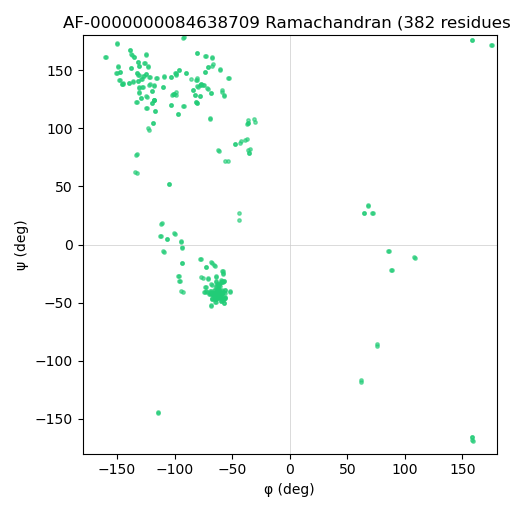3.38 119 ALA A N 1
ATOM 880 C CA . ALA A 1 119 ? 10.758 10.898 -5.832 1 93.38 119 ALA A CA 1
ATOM 881 C C . ALA A 1 119 ? 10.953 10.75 -7.34 1 93.38 119 ALA A C 1
ATOM 883 O O . ALA A 1 119 ? 11.969 11.195 -7.883 1 93.38 119 ALA A O 1
ATOM 884 N N . GLY A 1 120 ? 9.984 10.07 -7.98 1 90.69 120 GLY A N 1
ATOM 885 C CA . GLY A 1 120 ? 10.07 9.906 -9.422 1 90.69 120 GLY A CA 1
ATOM 886 C C . GLY A 1 120 ? 8.969 9.023 -9.984 1 90.69 120 GLY A C 1
ATOM 887 O O . GLY A 1 120 ? 8.164 8.469 -9.234 1 90.69 120 GLY A O 1
ATOM 888 N N . ASN A 1 121 ? 8.93 9.016 -11.328 1 91.44 121 ASN A N 1
ATOM 889 C CA . ASN A 1 121 ? 8.016 8.117 -12.016 1 91.44 121 ASN A CA 1
ATOM 890 C C . ASN A 1 121 ? 8.586 6.703 -12.109 1 91.44 121 ASN A C 1
ATOM 892 O O . ASN A 1 121 ? 9.727 6.516 -12.539 1 91.44 121 ASN A O 1
ATOM 896 N N . VAL A 1 122 ? 7.797 5.766 -11.562 1 89.38 122 VAL A N 1
ATOM 897 C CA . VAL A 1 122 ? 8.227 4.371 -11.57 1 89.38 122 VAL A CA 1
ATOM 898 C C . VAL A 1 122 ? 7.152 3.502 -12.219 1 89.38 122 VAL A C 1
ATOM 900 O O . VAL A 1 122 ? 5.961 3.809 -12.133 1 89.38 122 VAL A O 1
ATOM 903 N N . GLY A 1 123 ? 7.613 2.465 -12.891 1 89.19 123 GLY A N 1
ATOM 904 C CA . GLY A 1 123 ? 6.676 1.55 -13.523 1 89.19 123 GLY A CA 1
ATOM 905 C C . GLY A 1 123 ? 7.293 0.753 -14.656 1 89.19 123 GLY A C 1
ATOM 906 O O . GLY A 1 123 ? 8.508 0.558 -14.695 1 89.19 123 GLY A O 1
ATOM 907 N N . SER A 1 124 ? 6.535 0.162 -15.43 1 86.06 124 SER A N 1
ATOM 908 C CA . SER A 1 124 ? 6.945 -0.639 -16.578 1 86.06 124 SER A CA 1
ATOM 909 C C . SER A 1 124 ? 5.883 -0.615 -17.672 1 86.06 124 SER A C 1
ATOM 911 O O . SER A 1 124 ? 4.691 -0.504 -17.391 1 86.06 124 SER A O 1
ATOM 913 N N . LYS A 1 125 ? 6.684 -0.71 -18.875 1 80.56 125 LYS A N 1
ATOM 914 C CA . LYS A 1 125 ? 5.895 -0.69 -20.094 1 80.56 125 LYS A CA 1
ATOM 915 C C . LYS A 1 125 ? 5.125 0.621 -20.234 1 80.56 125 LYS A C 1
ATOM 917 O O . LYS A 1 125 ? 5.715 1.702 -20.172 1 80.56 125 LYS A O 1
ATOM 922 N N . GLU A 1 126 ? 3.84 0.705 -20.25 1 76.38 126 GLU A N 1
ATOM 923 C CA . GLU A 1 126 ? 3.068 1.926 -20.469 1 76.38 126 GLU A CA 1
ATOM 924 C C . GLU A 1 126 ? 2.324 2.34 -19.203 1 76.38 126 GLU A C 1
ATOM 926 O O . GLU A 1 126 ? 1.406 3.158 -19.25 1 76.38 126 GLU A O 1
ATOM 931 N N . ARG A 1 127 ? 2.885 1.713 -18.156 1 81.44 127 ARG A N 1
ATOM 932 C CA . ARG A 1 127 ? 2.238 2.043 -16.891 1 81.44 127 ARG A CA 1
ATOM 933 C C . ARG A 1 127 ? 3.236 2.635 -15.898 1 81.44 127 ARG A C 1
ATOM 935 O O . ARG A 1 127 ? 4.047 1.911 -15.32 1 81.44 127 ARG A O 1
ATOM 942 N N . PHE A 1 128 ? 3.248 3.98 -15.805 1 85.31 128 PHE A N 1
ATOM 943 C CA . PHE A 1 128 ? 4.129 4.676 -14.875 1 85.31 128 PHE A CA 1
ATOM 944 C C . PHE A 1 128 ? 3.328 5.531 -13.898 1 85.31 128 PHE A C 1
ATOM 946 O O . PHE A 1 128 ? 2.279 6.07 -14.258 1 85.31 128 PHE A O 1
ATOM 953 N N . GLU A 1 129 ? 3.82 5.582 -12.727 1 86.81 129 GLU A N 1
ATOM 954 C CA . GLU A 1 129 ? 3.189 6.41 -11.703 1 86.81 129 GLU A CA 1
ATOM 955 C C . GLU A 1 129 ? 4.23 7.191 -10.906 1 86.81 129 GLU A C 1
ATOM 957 O O . GLU A 1 129 ? 5.301 6.672 -10.594 1 86.81 129 GLU A O 1
ATOM 962 N N . TYR A 1 130 ? 3.871 8.43 -10.625 1 90.31 130 TYR A N 1
ATOM 963 C CA . TYR A 1 130 ? 4.691 9.203 -9.703 1 90.31 130 TYR A CA 1
ATOM 964 C C . TYR A 1 130 ? 4.594 8.641 -8.289 1 90.31 130 TYR A C 1
ATOM 966 O O . TYR A 1 130 ? 3.498 8.352 -7.801 1 90.31 130 TYR A O 1
ATOM 974 N N . THR A 1 131 ? 5.746 8.43 -7.68 1 92 131 THR A N 1
ATOM 975 C CA . THR A 1 131 ? 5.742 7.879 -6.328 1 92 131 THR A CA 1
ATOM 976 C C . THR A 1 131 ? 6.957 8.375 -5.543 1 92 131 THR A C 1
ATOM 978 O O . THR A 1 131 ? 7.758 9.156 -6.059 1 92 131 THR A O 1
ATOM 981 N N . VAL A 1 132 ? 6.969 8.055 -4.289 1 93.06 132 VAL A N 1
ATOM 982 C CA . VAL A 1 132 ? 8.102 8.336 -3.414 1 93.06 132 VAL A CA 1
ATOM 983 C C . VAL A 1 132 ? 8.539 7.051 -2.711 1 93.06 132 VAL A C 1
ATOM 985 O O . VAL A 1 132 ? 7.707 6.215 -2.357 1 93.06 132 VAL A O 1
ATOM 988 N N . ILE A 1 133 ? 9.844 7.02 -2.555 1 93.12 133 ILE A N 1
ATOM 989 C CA . ILE A 1 133 ? 10.438 5.867 -1.889 1 93.12 133 ILE A CA 1
ATOM 990 C C . ILE A 1 133 ? 11.398 6.344 -0.802 1 93.12 133 ILE A C 1
ATOM 992 O O . ILE A 1 133 ? 12.266 7.184 -1.055 1 93.12 133 ILE A O 1
ATOM 996 N N . GLY A 1 134 ? 11.242 5.77 0.409 1 92.06 134 GLY A N 1
ATOM 997 C CA . GLY A 1 134 ? 12.141 6.133 1.497 1 92.06 134 GLY A CA 1
ATOM 998 C C . GLY A 1 134 ? 11.562 5.844 2.867 1 92.06 134 GLY A C 1
ATOM 999 O O . GLY A 1 134 ? 10.383 5.488 2.988 1 92.06 134 GLY A O 1
ATOM 1000 N N . GLU A 1 135 ? 12.273 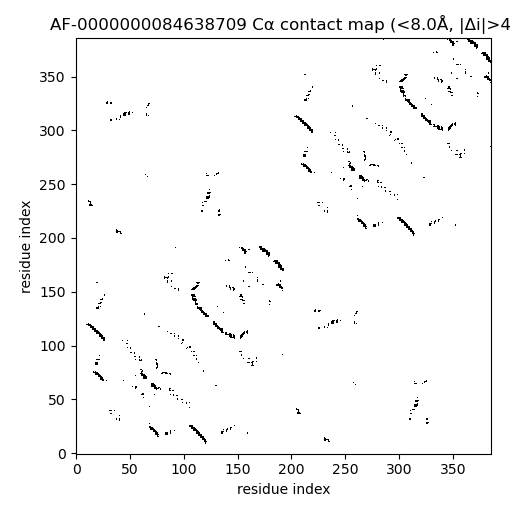6.047 3.889 1 92.12 135 GLU A N 1
ATOM 1001 C CA . GLU A 1 135 ? 11.953 5.688 5.266 1 92.12 135 GLU A CA 1
ATOM 1002 C C . GLU A 1 135 ? 10.695 6.41 5.746 1 92.12 135 GLU A C 1
ATOM 1004 O O . GLU A 1 135 ? 9.867 5.828 6.445 1 92.12 135 GLU A O 1
ATOM 1009 N N . PRO A 1 136 ? 10.477 7.664 5.367 1 94.56 136 PRO A N 1
ATOM 1010 C CA . PRO A 1 136 ? 9.297 8.383 5.852 1 94.56 136 PRO A CA 1
ATOM 1011 C C . PRO A 1 136 ? 7.992 7.703 5.465 1 94.56 136 PRO A C 1
ATOM 1013 O O . PRO A 1 136 ? 7.012 7.773 6.211 1 94.56 136 PRO A O 1
ATOM 1016 N N . VAL A 1 137 ? 7.973 7.051 4.301 1 95.12 137 VAL A N 1
ATOM 1017 C CA . VAL A 1 137 ? 6.762 6.379 3.832 1 95.12 137 VAL A CA 1
ATOM 1018 C C . VAL A 1 137 ? 6.445 5.195 4.742 1 95.12 137 VAL A C 1
ATOM 1020 O O . VAL A 1 137 ? 5.305 5.031 5.184 1 95.12 137 VAL A O 1
ATOM 1023 N N . ASN A 1 138 ? 7.449 4.402 5.043 1 93.25 138 ASN A N 1
ATOM 1024 C CA . ASN A 1 138 ? 7.281 3.27 5.953 1 93.25 138 ASN A CA 1
ATOM 1025 C C . ASN A 1 138 ? 6.938 3.732 7.363 1 93.25 138 ASN A C 1
ATOM 1027 O O . ASN A 1 138 ? 6.102 3.121 8.039 1 93.25 138 ASN A O 1
ATOM 1031 N N . GLU A 1 139 ? 7.613 4.742 7.762 1 96.19 139 GLU A N 1
ATOM 1032 C CA . GLU A 1 139 ? 7.375 5.273 9.102 1 96.19 139 GLU A CA 1
ATOM 1033 C C . GLU A 1 139 ? 5.93 5.746 9.258 1 96.19 139 GLU A C 1
ATOM 1035 O O . GLU A 1 139 ? 5.289 5.473 10.273 1 96.19 139 GLU A O 1
ATOM 1040 N N . ALA A 1 140 ? 5.438 6.449 8.273 1 97.62 140 ALA A N 1
ATOM 1041 C CA . ALA A 1 140 ? 4.059 6.93 8.312 1 97.62 140 ALA A CA 1
ATOM 1042 C C . ALA A 1 140 ? 3.074 5.766 8.375 1 97.62 140 ALA A C 1
ATOM 1044 O O . ALA A 1 140 ? 2.08 5.828 9.102 1 97.62 140 ALA A O 1
ATOM 1045 N N . ALA A 1 141 ? 3.355 4.754 7.59 1 95.75 141 ALA A N 1
ATOM 1046 C CA . ALA A 1 141 ? 2.496 3.57 7.59 1 95.75 141 ALA A CA 1
ATOM 1047 C C . ALA A 1 141 ? 2.48 2.902 8.961 1 95.75 141 ALA A C 1
ATOM 1049 O O . ALA A 1 141 ? 1.428 2.475 9.438 1 95.75 141 ALA A O 1
ATOM 1050 N N . ARG A 1 142 ? 3.633 2.814 9.594 1 96.12 142 ARG A N 1
ATOM 1051 C CA . ARG A 1 142 ? 3.719 2.207 10.914 1 96.12 142 ARG A CA 1
ATOM 1052 C C . ARG A 1 142 ? 3.027 3.074 11.961 1 96.12 142 ARG A C 1
ATOM 1054 O O . ARG A 1 142 ? 2.391 2.557 12.883 1 96.12 142 ARG A O 1
ATOM 1061 N N . LEU A 1 143 ? 3.219 4.32 11.875 1 97.94 143 LEU A N 1
ATOM 1062 C CA . LEU A 1 143 ? 2.533 5.234 12.773 1 97.94 143 LEU A CA 1
ATOM 1063 C C . LEU A 1 143 ? 1.02 5.117 12.625 1 97.94 143 LEU A C 1
ATOM 1065 O O . LEU A 1 143 ? 0.286 5.156 13.609 1 97.94 143 LEU A O 1
ATOM 1069 N N . CYS A 1 144 ? 0.571 5.02 11.375 1 97.81 144 CYS A N 1
ATOM 1070 C CA . CYS A 1 144 ? -0.845 4.82 11.086 1 97.81 144 CYS A CA 1
ATOM 1071 C C . CYS A 1 144 ? -1.38 3.582 11.789 1 97.81 144 CYS A C 1
ATOM 1073 O O . CYS A 1 144 ? -2.459 3.617 12.383 1 97.81 144 CYS A O 1
ATOM 1075 N N . GLU A 1 145 ? -0.629 2.523 11.703 1 95 145 GLU A N 1
ATOM 1076 C CA . GLU A 1 145 ? -1.035 1.288 12.367 1 95 145 GLU A CA 1
ATOM 1077 C C . GLU A 1 145 ? -1.152 1.483 13.875 1 95 145 GLU A C 1
ATOM 1079 O O . GLU A 1 145 ? -2.129 1.048 14.492 1 95 145 GLU A O 1
ATOM 1084 N N . LEU A 1 146 ? -0.204 2.092 14.422 1 95.62 146 LEU A N 1
ATOM 1085 C CA . LEU A 1 146 ? -0.202 2.355 15.859 1 95.62 146 LEU A CA 1
ATOM 1086 C C . LEU A 1 146 ? -1.348 3.287 16.25 1 95.62 146 LEU A C 1
ATOM 1088 O O . LEU A 1 146 ? -1.94 3.141 17.312 1 95.62 146 LEU A O 1
ATOM 1092 N N . ALA A 1 147 ? -1.654 4.211 15.406 1 97.62 147 ALA A N 1
ATOM 1093 C CA . ALA A 1 147 ? -2.656 5.238 15.672 1 97.62 147 ALA A CA 1
ATOM 1094 C C . ALA A 1 147 ? -4.043 4.625 15.836 1 97.62 147 ALA A C 1
ATOM 1096 O O . ALA A 1 147 ? -4.902 5.191 16.516 1 97.62 147 ALA A O 1
ATOM 1097 N N . LYS A 1 148 ? -4.25 3.498 15.211 1 95.25 148 LYS A N 1
ATOM 1098 C CA . LYS A 1 148 ? -5.562 2.857 15.266 1 95.25 148 LYS A CA 1
ATOM 1099 C C . LYS A 1 148 ? -5.969 2.566 16.703 1 95.25 148 LYS A C 1
ATOM 1101 O O . LYS A 1 148 ? -7.16 2.549 17.031 1 95.25 148 LYS A O 1
ATOM 1106 N N . ASP A 1 149 ? -5.004 2.441 17.531 1 93.12 149 ASP A N 1
ATOM 1107 C CA . ASP A 1 149 ? -5.281 2.111 18.922 1 93.12 149 ASP A CA 1
ATOM 1108 C C . ASP A 1 149 ? -5.066 3.322 19.828 1 93.12 149 ASP A C 1
ATOM 1110 O O . ASP A 1 149 ? -5.07 3.197 21.062 1 93.12 149 ASP A O 1
ATOM 1114 N N . HIS A 1 150 ? -4.793 4.375 19.344 1 93.5 150 HIS A N 1
ATOM 1115 C CA . HIS A 1 150 ? -4.574 5.609 20.094 1 93.5 150 HIS A CA 1
ATOM 1116 C C . HIS A 1 150 ? -5.82 6.488 20.078 1 93.5 150 HIS A C 1
ATOM 1118 O O . HIS A 1 150 ? -6.531 6.551 19.062 1 93.5 150 HIS A O 1
ATOM 1124 N N . PRO A 1 151 ? -6.008 7.23 21.203 1 91.44 151 PRO A N 1
ATOM 1125 C CA . PRO A 1 151 ? -7.098 8.211 21.172 1 91.44 151 PRO A CA 1
ATOM 1126 C C . PRO A 1 151 ? -6.938 9.234 20.062 1 91.44 151 PRO A C 1
ATOM 1128 O O . PRO A 1 151 ? -5.84 9.758 19.844 1 91.44 151 PRO A O 1
ATOM 1131 N N . GLY A 1 152 ? -7.887 9.492 19.312 1 93.38 152 GLY A N 1
ATOM 1132 C CA . GLY A 1 152 ? -7.859 10.453 18.219 1 93.38 152 GLY A CA 1
ATOM 1133 C C . GLY A 1 152 ? -7.395 9.859 16.906 1 93.38 152 GLY A C 1
ATOM 1134 O O . GLY A 1 152 ? -7.562 10.461 15.844 1 93.38 152 GLY A O 1
ATOM 1135 N N . ARG A 1 153 ? -6.66 8.742 17 1 97.62 153 ARG A N 1
ATOM 1136 C CA . ARG A 1 153 ? -6.289 7.895 15.867 1 97.62 153 ARG A CA 1
ATOM 1137 C C . ARG A 1 153 ? -5.371 8.641 14.898 1 97.62 153 ARG A C 1
ATOM 1139 O O . ARG A 1 153 ? -5.426 8.43 13.688 1 97.62 153 ARG A O 1
ATOM 1146 N N . LEU A 1 154 ? -4.648 9.586 15.391 1 98.75 154 LEU A N 1
ATOM 1147 C CA . LEU A 1 154 ? -3.674 10.359 14.633 1 98.75 154 LEU A CA 1
ATOM 1148 C C . LEU A 1 154 ? -2.355 10.469 15.391 1 98.75 154 LEU A C 1
ATOM 1150 O O . LEU A 1 154 ? -2.328 10.938 16.531 1 98.75 154 LEU A O 1
ATOM 1154 N N . LEU A 1 155 ? -1.277 10.023 14.773 1 98.75 155 LEU A N 1
ATOM 1155 C CA . LEU A 1 155 ? 0.062 10.117 15.344 1 98.75 155 LEU A CA 1
ATOM 1156 C C . LEU A 1 155 ? 1.05 10.672 14.32 1 98.75 155 LEU A C 1
ATOM 1158 O O . LEU A 1 155 ? 0.984 10.32 13.141 1 98.75 155 LEU A O 1
ATOM 1162 N N . ALA A 1 156 ? 1.936 11.492 14.773 1 98.88 156 ALA A N 1
ATOM 1163 C CA . ALA A 1 156 ? 3.027 12.016 13.953 1 98.88 156 ALA A CA 1
ATOM 1164 C C . ALA A 1 156 ? 4.383 11.695 14.586 1 98.88 156 ALA A C 1
ATOM 1166 O O . ALA A 1 156 ? 4.48 11.508 15.797 1 98.88 156 ALA A O 1
ATOM 1167 N N . SER A 1 157 ? 5.355 11.617 13.727 1 98.5 157 SER A N 1
ATOM 1168 C CA . SER A 1 157 ? 6.707 11.461 14.25 1 98.5 157 SER A CA 1
ATOM 1169 C C . SER A 1 157 ? 7.219 12.766 14.859 1 98.5 157 SER A C 1
ATOM 1171 O O . SER A 1 157 ? 6.895 13.852 14.383 1 98.5 157 SER A O 1
ATOM 1173 N N . GLY A 1 158 ? 8.031 12.586 15.836 1 97.25 158 GLY A N 1
ATOM 1174 C CA . GLY A 1 158 ? 8.688 13.758 16.406 1 97.25 158 GLY A CA 1
ATOM 1175 C C . GLY A 1 158 ? 9.461 14.562 15.383 1 97.25 158 GLY A C 1
ATOM 1176 O O . GLY A 1 158 ? 9.469 15.797 15.43 1 97.25 158 GLY A O 1
ATOM 1177 N N . ALA A 1 159 ? 10.109 13.922 14.5 1 95.75 159 ALA A N 1
ATOM 1178 C CA . ALA A 1 159 ? 10.898 14.594 13.469 1 95.75 159 ALA A CA 1
ATOM 1179 C C . ALA A 1 159 ? 10.023 15.484 12.594 1 95.75 159 ALA A C 1
ATOM 1181 O O . ALA A 1 159 ? 10.414 16.609 12.25 1 95.75 159 ALA A O 1
ATOM 1182 N N . ALA A 1 160 ? 8.859 15.016 12.227 1 98.19 160 ALA A N 1
ATOM 1183 C CA . ALA A 1 160 ? 7.922 15.836 11.453 1 98.19 160 ALA A CA 1
ATOM 1184 C C . ALA A 1 160 ? 7.488 17.062 12.242 1 98.19 160 ALA A C 1
ATOM 1186 O O . ALA A 1 160 ? 7.387 18.156 11.68 1 98.19 160 ALA A O 1
ATOM 1187 N N . LEU A 1 161 ? 7.238 16.875 13.453 1 98.44 161 LEU A N 1
ATOM 1188 C CA . LEU A 1 161 ? 6.812 17.984 14.289 1 98.44 161 LEU A CA 1
ATOM 1189 C C . LEU A 1 161 ? 7.938 19 14.477 1 98.44 161 LEU A C 1
ATOM 1191 O O . LEU A 1 161 ? 7.703 20.203 14.445 1 98.44 161 LEU A O 1
ATOM 1195 N N . ASP A 1 162 ? 9.156 18.5 14.688 1 97.62 162 ASP A N 1
ATOM 1196 C CA . ASP A 1 162 ? 10.312 19.359 14.938 1 97.62 162 ASP A CA 1
ATOM 1197 C C . ASP A 1 162 ? 10.531 20.328 13.773 1 97.62 162 ASP A C 1
ATOM 1199 O O . ASP A 1 162 ? 10.992 21.453 13.969 1 97.62 162 ASP A O 1
ATOM 1203 N N . ASP A 1 163 ? 10.195 19.906 12.617 1 97.62 163 ASP A N 1
ATOM 1204 C CA . ASP A 1 163 ? 10.477 20.688 11.422 1 97.62 163 ASP A CA 1
ATOM 1205 C C . ASP A 1 163 ? 9.281 21.562 11.047 1 97.62 163 ASP A C 1
ATOM 1207 O O . ASP A 1 163 ? 9.352 22.344 10.102 1 97.62 163 ASP A O 1
ATOM 1211 N N . ALA A 1 164 ? 8.211 21.453 11.773 1 98.31 164 ALA A N 1
ATOM 1212 C CA . ALA A 1 164 ? 7.039 22.297 11.539 1 98.31 164 ALA A CA 1
ATOM 1213 C C . ALA A 1 164 ? 7.219 23.672 12.164 1 98.31 164 ALA A C 1
ATOM 1215 O O . ALA A 1 164 ? 8.141 23.891 12.953 1 98.31 164 ALA A O 1
ATOM 1216 N N . SER A 1 165 ? 6.383 24.578 11.742 1 98.31 165 SER A N 1
ATOM 1217 C CA . SER A 1 165 ? 6.398 25.922 12.289 1 98.31 165 SER A CA 1
ATOM 1218 C C . SER A 1 165 ? 5.953 25.922 13.75 1 98.31 165 SER A C 1
ATOM 1220 O O . SER A 1 165 ? 5.293 25 14.203 1 98.31 165 SER A O 1
ATOM 1222 N N . HIS A 1 166 ? 6.293 26.969 14.414 1 97.81 166 HIS A N 1
ATOM 1223 C CA . HIS A 1 166 ? 5.895 27.141 15.805 1 97.81 166 HIS A CA 1
ATOM 1224 C C . HIS A 1 166 ? 4.379 27.078 15.961 1 97.81 166 HIS A C 1
ATOM 1226 O O . HIS A 1 166 ? 3.867 26.469 16.906 1 97.81 166 HIS A O 1
ATOM 1232 N N . ASP A 1 167 ? 3.664 27.672 15.07 1 98.12 167 ASP A N 1
ATOM 1233 C CA . ASP A 1 167 ? 2.207 27.719 15.125 1 98.12 167 ASP A CA 1
ATOM 1234 C C . ASP A 1 167 ? 1.604 26.328 15.016 1 98.12 167 ASP A C 1
ATOM 1236 O O . ASP A 1 167 ? 0.676 25.984 15.75 1 98.12 167 ASP A O 1
ATOM 1240 N N . GLU A 1 168 ? 2.16 25.516 14.117 1 98.56 168 GLU A N 1
ATOM 1241 C CA . GLU A 1 168 ? 1.648 24.156 13.961 1 98.56 168 GLU A CA 1
ATOM 1242 C C . GLU A 1 168 ? 2.045 23.281 15.148 1 98.56 168 GLU A C 1
ATOM 1244 O O . GLU A 1 168 ? 1.232 22.5 15.648 1 98.56 168 GLU A O 1
ATOM 1249 N N . ARG A 1 169 ? 3.264 23.453 15.602 1 98.25 169 ARG A N 1
ATOM 1250 C CA . ARG A 1 169 ? 3.752 22.656 16.734 1 98.25 169 ARG A CA 1
ATOM 1251 C C . ARG A 1 169 ? 2.889 22.891 17.969 1 98.25 169 ARG A C 1
ATOM 1253 O O . ARG A 1 169 ? 2.684 21.969 18.766 1 98.25 169 ARG A O 1
ATOM 1260 N N . ALA A 1 170 ? 2.344 24.047 18.109 1 98.31 170 ALA A N 1
ATOM 1261 C CA . ALA A 1 170 ? 1.56 24.406 19.281 1 98.31 170 ALA A CA 1
ATOM 1262 C C . ALA A 1 170 ? 0.253 23.625 19.344 1 98.31 170 ALA A C 1
ATOM 1264 O O . ALA A 1 170 ? -0.394 23.562 20.391 1 98.31 170 ALA A O 1
ATOM 1265 N N . LEU A 1 171 ? -0.13 23.016 18.281 1 98.44 171 LEU A N 1
ATOM 1266 C CA . LEU A 1 171 ? -1.389 22.281 18.219 1 98.44 171 LEU A CA 1
ATOM 1267 C C . LEU A 1 171 ? -1.174 20.797 18.516 1 98.44 171 LEU A C 1
ATOM 1269 O O . LEU A 1 171 ? -2.117 20 18.469 1 98.44 171 LEU A O 1
ATOM 1273 N N . TRP A 1 172 ? 0.051 20.484 18.828 1 98.44 172 TRP A N 1
ATOM 1274 C CA . TRP A 1 172 ? 0.411 19.078 19.062 1 98.44 172 TRP A CA 1
ATOM 1275 C C . TRP A 1 172 ? 1.086 18.922 20.422 1 98.44 172 TRP A C 1
ATOM 1277 O O . TRP A 1 172 ? 1.688 19.859 20.938 1 98.44 172 TRP A O 1
ATOM 1287 N N . SER A 1 173 ? 0.988 17.703 20.906 1 97.38 173 SER A N 1
ATOM 1288 C CA . SER A 1 173 ? 1.693 17.312 22.125 1 97.38 173 SER A CA 1
ATOM 1289 C C . SER A 1 173 ? 2.627 16.125 21.875 1 97.38 173 SER A C 1
ATOM 1291 O O . SER A 1 173 ? 2.264 15.188 21.156 1 97.38 173 SER A O 1
ATOM 1293 N N . VAL A 1 174 ? 3.793 16.203 22.422 1 95.25 174 VAL A N 1
ATOM 1294 C CA . VAL A 1 174 ? 4.77 15.133 22.281 1 95.25 174 VAL A CA 1
ATOM 1295 C C . VAL A 1 174 ? 4.5 14.055 23.328 1 95.25 174 VAL A C 1
ATOM 1297 O O . VAL A 1 174 ? 4.254 14.359 24.5 1 95.25 174 VAL A O 1
ATOM 1300 N N . GLY A 1 175 ? 4.5 12.812 22.859 1 92.75 175 GLY A N 1
ATOM 1301 C CA . GLY A 1 175 ? 4.215 11.703 23.75 1 92.75 175 GLY A CA 1
ATOM 1302 C C . GLY A 1 175 ? 5.398 10.773 23.953 1 92.75 175 GLY A C 1
ATOM 1303 O O . GLY A 1 175 ? 6.539 11.227 24.078 1 92.75 175 GLY A O 1
ATOM 1304 N N . LYS A 1 176 ? 5.102 9.516 24.078 1 93.25 176 LYS A N 1
ATOM 1305 C CA . LYS A 1 176 ? 6.113 8.5 24.359 1 93.25 176 LYS A CA 1
ATOM 1306 C C . LYS A 1 176 ? 6.977 8.219 23.141 1 93.25 176 LYS A C 1
ATOM 1308 O O . LYS A 1 176 ? 6.625 8.602 22.016 1 93.25 176 LYS A O 1
ATOM 1313 N N . THR A 1 177 ? 8.125 7.598 23.375 1 95.38 177 THR A N 1
ATOM 1314 C CA . THR A 1 177 ? 9.031 7.105 22.344 1 95.38 177 THR A CA 1
ATOM 1315 C C . THR A 1 177 ? 8.898 5.594 22.172 1 95.38 177 THR A C 1
ATOM 1317 O O . THR A 1 177 ? 8.906 4.855 23.172 1 95.38 177 THR A O 1
ATOM 1320 N N . VAL A 1 178 ? 8.711 5.219 20.953 1 95.56 178 VAL A N 1
ATOM 1321 C CA . VAL A 1 178 ? 8.516 3.801 20.688 1 95.56 178 VAL A CA 1
ATOM 1322 C C . VAL A 1 178 ? 9.422 3.361 19.531 1 95.56 178 VAL A C 1
ATOM 1324 O O . VAL A 1 178 ? 9.883 4.191 18.75 1 95.56 178 VAL A O 1
ATOM 1327 N N . THR A 1 179 ? 9.703 2.096 19.5 1 93.56 179 THR A N 1
ATOM 1328 C CA . THR A 1 179 ? 10.359 1.533 18.328 1 93.56 179 THR A CA 1
ATOM 1329 C C . THR A 1 179 ? 9.336 0.906 17.391 1 93.56 179 THR A C 1
ATOM 1331 O O . THR A 1 179 ? 8.703 -0.094 17.734 1 93.56 179 THR A O 1
ATOM 1334 N N . LEU A 1 180 ? 9.211 1.544 16.25 1 91.25 180 LEU A N 1
ATOM 1335 C CA . LEU A 1 180 ? 8.258 1.056 15.258 1 91.25 180 LEU A CA 1
ATOM 1336 C C . LEU A 1 180 ? 8.742 -0.249 14.633 1 91.25 180 LEU A C 1
ATOM 1338 O O . LEU A 1 180 ? 9.945 -0.496 14.555 1 91.25 180 LEU A O 1
ATOM 1342 N N . ARG A 1 181 ? 7.824 -0.99 14.211 1 81.19 181 ARG A N 1
ATOM 1343 C CA . ARG A 1 181 ? 8.164 -2.262 13.578 1 81.19 181 ARG A CA 1
ATOM 1344 C C . ARG A 1 181 ? 9.102 -2.053 12.391 1 81.19 181 ARG A C 1
ATOM 1346 O O . ARG A 1 181 ? 8.836 -1.211 11.531 1 81.19 181 ARG A O 1
ATOM 1353 N N . GLY A 1 182 ? 10.242 -2.787 12.375 1 78.19 182 GLY A N 1
ATOM 1354 C CA . GLY A 1 182 ? 11.18 -2.729 11.266 1 78.19 182 GLY A CA 1
ATOM 1355 C C . GLY A 1 182 ? 12.195 -1.605 11.398 1 78.19 182 GLY A C 1
ATOM 1356 O O . GLY A 1 182 ? 13.086 -1.467 10.562 1 78.19 182 GLY A O 1
ATOM 1357 N N . HIS A 1 183 ? 11.938 -0.818 12.453 1 83.38 183 HIS A N 1
ATOM 1358 C CA . HIS A 1 183 ? 12.859 0.292 12.68 1 83.38 183 HIS A CA 1
ATOM 1359 C C . HIS A 1 183 ? 13.93 -0.076 13.703 1 83.38 183 HIS A C 1
ATOM 1361 O O . HIS A 1 183 ? 13.664 -0.826 14.648 1 83.38 183 HIS A O 1
ATOM 1367 N N . ASP A 1 184 ? 15.008 0.527 13.492 1 83.06 184 ASP A N 1
ATOM 1368 C CA . ASP A 1 184 ? 16.094 0.309 14.453 1 83.06 184 ASP A CA 1
ATOM 1369 C C . ASP A 1 184 ? 16.109 1.402 15.516 1 83.06 184 ASP A C 1
ATOM 1371 O O . ASP A 1 184 ? 16.422 1.141 16.672 1 83.06 184 ASP A O 1
ATOM 1375 N N . GLN A 1 185 ? 15.711 2.533 15.109 1 88.88 185 GLN A N 1
ATOM 1376 C CA . GLN A 1 185 ? 15.742 3.668 16.031 1 88.88 185 GLN A CA 1
ATOM 1377 C C . GLN A 1 185 ? 14.344 3.982 16.562 1 88.88 185 GLN A C 1
ATOM 1379 O O . GLN A 1 185 ? 13.359 3.865 15.828 1 88.88 185 GLN A O 1
ATOM 1384 N N . PRO A 1 186 ? 14.297 4.379 17.781 1 94.5 186 PRO A N 1
ATOM 1385 C CA . PRO A 1 186 ? 13 4.762 18.328 1 94.5 186 PRO A CA 1
ATOM 1386 C C . PRO A 1 186 ? 12.43 6.02 17.688 1 94.5 186 PRO A C 1
ATOM 1388 O O . PRO A 1 186 ? 13.18 6.828 17.125 1 94.5 186 PRO A O 1
ATOM 1391 N N . THR A 1 187 ? 11.164 6.113 17.719 1 96.12 187 THR A N 1
ATOM 1392 C CA . THR A 1 187 ? 10.43 7.25 17.172 1 96.12 187 THR A CA 1
ATOM 1393 C C . THR A 1 187 ? 9.625 7.945 18.266 1 96.12 187 THR A C 1
ATOM 1395 O O . THR A 1 187 ? 8.852 7.305 18.984 1 96.12 187 THR A O 1
ATOM 1398 N N . ARG A 1 188 ? 9.914 9.203 18.438 1 97.44 188 ARG A N 1
ATOM 1399 C CA . ARG A 1 188 ? 9.062 10 19.312 1 97.44 188 ARG A CA 1
ATOM 1400 C C . ARG A 1 188 ? 7.699 10.25 18.672 1 97.44 188 ARG A C 1
ATOM 1402 O O . ARG A 1 188 ? 7.613 10.641 17.516 1 97.44 188 ARG A O 1
ATOM 1409 N N . LEU A 1 189 ? 6.688 10.039 19.531 1 98.12 189 LEU A N 1
ATOM 1410 C CA . LEU A 1 189 ? 5.332 10.172 19.016 1 98.12 189 LEU A CA 1
ATOM 1411 C C . LEU A 1 189 ? 4.754 11.547 19.359 1 98.12 189 LEU A C 1
ATOM 1413 O O . LEU A 1 189 ? 5.066 12.109 20.406 1 98.12 189 LEU A O 1
ATOM 1417 N N . ALA A 1 190 ? 3.955 12.078 18.5 1 98.56 190 ALA A N 1
ATOM 1418 C CA . ALA A 1 190 ? 3.191 13.297 18.734 1 98.56 190 ALA A CA 1
ATOM 1419 C C . ALA A 1 190 ? 1.726 13.109 18.359 1 98.56 190 ALA A C 1
ATOM 1421 O O . ALA A 1 190 ? 1.412 12.375 17.422 1 98.56 190 ALA A O 1
ATOM 1422 N N . ALA A 1 191 ? 0.857 13.758 19.094 1 98.44 191 ALA A N 1
ATOM 1423 C CA . ALA A 1 191 ? -0.579 13.734 18.812 1 98.44 191 ALA A CA 1
ATOM 1424 C C . ALA A 1 191 ? -1.191 15.117 18.984 1 98.44 191 ALA A C 1
ATOM 1426 O O . ALA A 1 191 ? -0.678 15.945 19.75 1 98.44 191 ALA A O 1
ATOM 1427 N N . PRO A 1 192 ? -2.285 15.375 18.234 1 97.88 192 PRO A N 1
ATOM 1428 C CA . PRO A 1 192 ? -2.928 16.688 18.406 1 97.88 192 PRO A CA 1
ATOM 1429 C C . PRO A 1 192 ? -3.424 16.922 19.828 1 97.88 192 PRO A C 1
ATOM 1431 O O . PRO A 1 192 ? -3.791 15.969 20.516 1 97.88 192 PRO A O 1
ATOM 1434 N N . ILE A 1 193 ? -3.43 18.188 20.188 1 95.75 193 ILE A N 1
ATOM 1435 C CA . ILE A 1 193 ? -3.938 18.594 21.5 1 95.75 193 ILE A CA 1
ATOM 1436 C C . ILE A 1 193 ? -5.461 18.688 21.453 1 95.75 193 ILE A C 1
ATOM 1438 O O . ILE A 1 193 ? -6.031 19.188 20.484 1 95.75 193 ILE A O 1
ATOM 1442 N N . MET B 1 1 ? -23.406 12.539 -38.375 1 22.73 1 MET B N 1
ATOM 1443 C CA . MET B 1 1 ? -24.078 12.711 -37.062 1 22.73 1 MET B CA 1
ATOM 1444 C C . MET B 1 1 ? -23.25 12.086 -35.938 1 22.73 1 MET B C 1
ATOM 1446 O O . MET B 1 1 ? -23 10.875 -35.969 1 22.73 1 MET B O 1
ATOM 1450 N N . ALA B 1 2 ? -22.297 12.742 -35.406 1 32.16 2 ALA B N 1
ATOM 1451 C CA . ALA B 1 2 ? -21.156 12.289 -34.594 1 32.16 2 ALA B CA 1
ATOM 1452 C C . ALA B 1 2 ? -21.625 11.648 -33.312 1 32.16 2 ALA B C 1
ATOM 1454 O O . ALA B 1 2 ? -22.297 12.297 -32.5 1 32.16 2 ALA B O 1
ATOM 1455 N N . ILE B 1 3 ? -22.047 10.422 -33.188 1 29.42 3 ILE B N 1
ATOM 1456 C CA . ILE B 1 3 ? -22.484 9.648 -32 1 29.42 3 ILE B CA 1
ATOM 1457 C C . ILE B 1 3 ? -21.391 9.641 -30.953 1 29.42 3 ILE B C 1
ATOM 1459 O O . ILE B 1 3 ? -20.297 9.109 -31.188 1 29.42 3 ILE B O 1
ATOM 1463 N N . ALA B 1 4 ? -21.109 10.75 -30.266 1 30.55 4 ALA B N 1
ATOM 1464 C CA . ALA B 1 4 ? -20.141 10.875 -29.188 1 30.55 4 ALA B CA 1
ATOM 1465 C C . ALA B 1 4 ? -20.297 9.75 -28.172 1 30.55 4 ALA B C 1
ATOM 1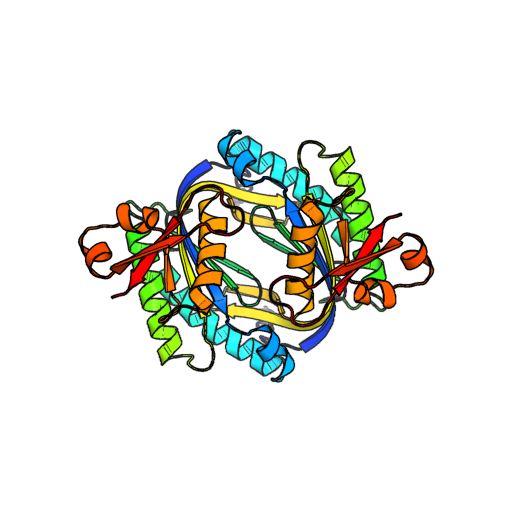467 O O . ALA B 1 4 ? -21.359 9.617 -27.547 1 30.55 4 ALA B O 1
ATOM 1468 N N . ALA B 1 5 ? -19.703 8.641 -28.344 1 33.34 5 ALA B N 1
ATOM 1469 C CA . ALA B 1 5 ? -19.766 7.508 -27.422 1 33.34 5 ALA B CA 1
ATOM 1470 C C . ALA B 1 5 ? -19.75 7.98 -25.969 1 33.34 5 ALA B C 1
ATOM 1472 O O . ALA B 1 5 ? -18.859 8.727 -25.562 1 33.34 5 ALA B O 1
ATOM 1473 N N . GLU B 1 6 ? -20.734 8.273 -25.234 1 30 6 GLU B N 1
ATOM 1474 C CA . GLU B 1 6 ? -20.906 8.602 -23.828 1 30 6 GLU B CA 1
ATOM 1475 C C . GLU B 1 6 ? -19.922 7.828 -22.953 1 30 6 GLU B C 1
ATOM 1477 O O . GLU B 1 6 ? -19.922 6.594 -22.969 1 30 6 GLU B O 1
ATOM 1482 N N . ARG B 1 7 ? -18.734 8.18 -22.766 1 34.88 7 ARG B N 1
ATOM 1483 C CA . ARG B 1 7 ? -17.766 7.605 -21.844 1 34.88 7 ARG B CA 1
ATOM 1484 C C . ARG B 1 7 ? -18.438 7.141 -20.562 1 34.88 7 ARG B C 1
ATOM 1486 O O . ARG B 1 7 ? -19.047 7.938 -19.844 1 34.88 7 ARG B O 1
ATOM 1493 N N . GLU B 1 8 ? -19.094 6 -20.547 1 36.47 8 GLU B N 1
ATOM 1494 C CA . GLU B 1 8 ? -19.734 5.402 -19.375 1 36.47 8 GLU B CA 1
ATOM 1495 C C . GLU B 1 8 ? -18.922 5.637 -18.109 1 36.47 8 GLU B C 1
ATOM 1497 O O . GLU B 1 8 ? -17.703 5.508 -18.125 1 36.47 8 GLU B O 1
ATOM 1502 N N . ARG B 1 9 ? -19.312 6.559 -17.234 1 42.38 9 ARG B N 1
ATOM 1503 C CA . ARG B 1 9 ? -18.766 6.762 -15.898 1 42.38 9 ARG B CA 1
ATOM 1504 C C . ARG B 1 9 ? -18.391 5.43 -15.25 1 42.38 9 ARG B C 1
ATOM 1506 O O . ARG B 1 9 ? -19.156 4.465 -15.328 1 42.38 9 ARG B O 1
ATOM 1513 N N . PRO B 1 10 ? -17.156 5.148 -15.141 1 49.22 10 PRO B N 1
ATOM 1514 C CA . PRO B 1 10 ? -16.875 3.861 -14.508 1 49.22 10 PRO B CA 1
ATOM 1515 C C . PRO B 1 10 ? -17.922 3.467 -13.469 1 49.22 10 PRO B C 1
ATOM 1517 O O . PRO B 1 10 ? -18.438 4.328 -12.758 1 49.22 10 PRO B O 1
ATOM 1520 N N . LYS B 1 11 ? -18.781 2.539 -13.656 1 50.03 11 LYS B N 1
ATOM 1521 C CA . LYS B 1 11 ? -19.797 2.082 -12.711 1 50.03 11 LYS B CA 1
ATOM 1522 C C . LYS B 1 11 ? -19.203 1.956 -11.305 1 50.03 11 LYS B C 1
ATOM 1524 O O . LYS B 1 11 ? -18.281 1.171 -11.078 1 50.03 11 LYS B O 1
ATOM 1529 N N . LEU B 1 12 ? -19.172 2.996 -10.461 1 57.78 12 LEU B N 1
ATOM 1530 C CA . LEU B 1 12 ? -18.797 3.125 -9.055 1 57.78 12 LEU B CA 1
ATOM 1531 C C . LEU B 1 12 ? -19.375 1.981 -8.227 1 57.78 12 LEU B C 1
ATOM 1533 O O . LEU B 1 12 ? -19.344 2.027 -6.996 1 57.78 12 LEU B O 1
ATOM 1537 N N . GLY B 1 13 ? -19.734 0.775 -9.008 1 74 13 GLY B N 1
ATOM 1538 C CA . GLY B 1 13 ? -20.375 -0.308 -8.281 1 74 13 GLY B CA 1
ATOM 1539 C C . GLY B 1 13 ? -19.422 -1.412 -7.879 1 74 13 GLY B C 1
ATOM 1540 O O . GLY B 1 13 ? -18.344 -1.544 -8.461 1 74 13 GLY B O 1
ATOM 1541 N N . GLY B 1 14 ? -19.328 -1.895 -6.555 1 86.06 14 GLY B N 1
ATOM 1542 C CA . GLY B 1 14 ? -18.578 -2.996 -5.965 1 86.06 14 GLY B CA 1
ATOM 1543 C C . GLY B 1 14 ? -19.25 -4.344 -6.172 1 86.06 14 GLY B C 1
ATOM 1544 O O . GLY B 1 14 ? -20.469 -4.43 -6.258 1 86.06 14 GLY B O 1
ATOM 1545 N N . GLU B 1 15 ? -18.469 -5.371 -6.395 1 91.44 15 GLU B N 1
ATOM 1546 C CA . GLU B 1 15 ? -18.953 -6.75 -6.453 1 91.44 15 GLU B CA 1
ATOM 1547 C C . GLU B 1 15 ? -18.094 -7.668 -5.586 1 91.44 15 GLU B C 1
ATOM 1549 O O . GLU B 1 15 ? -16.922 -7.387 -5.352 1 91.44 15 GLU B O 1
ATOM 1554 N N . GLU B 1 16 ? -18.75 -8.734 -5.152 1 92.44 16 GLU B N 1
ATOM 1555 C CA . GLU B 1 16 ? -18 -9.789 -4.484 1 92.44 16 GLU B CA 1
ATOM 1556 C C . GLU B 1 16 ? -17.344 -10.727 -5.496 1 92.44 16 GLU B C 1
ATOM 1558 O O . GLU B 1 16 ? -18 -11.164 -6.449 1 92.44 16 GLU B O 1
ATOM 1563 N N . ARG B 1 17 ? -16.062 -10.938 -5.332 1 93.62 17 ARG B N 1
ATOM 1564 C CA . ARG B 1 17 ? -15.328 -11.797 -6.254 1 93.62 17 ARG B CA 1
ATOM 1565 C C . ARG B 1 17 ? -14.328 -12.672 -5.504 1 93.62 17 ARG B C 1
ATOM 1567 O O . ARG B 1 17 ? -13.695 -12.219 -4.547 1 93.62 17 ARG B O 1
ATOM 1574 N N . HIS B 1 18 ? -14.258 -13.914 -5.934 1 96.5 18 HIS B N 1
ATOM 1575 C CA . HIS B 1 18 ? -13.133 -14.75 -5.508 1 96.5 18 HIS B CA 1
ATOM 1576 C C . HIS B 1 18 ? -11.891 -14.461 -6.34 1 96.5 18 HIS B C 1
ATOM 1578 O O . HIS B 1 18 ? -11.922 -14.562 -7.566 1 96.5 18 HIS B O 1
ATOM 1584 N N . VAL B 1 19 ? -10.773 -14.055 -5.648 1 97.75 19 VAL B N 1
ATOM 1585 C CA . VAL B 1 19 ? -9.547 -13.719 -6.352 1 97.75 19 VAL B CA 1
ATOM 1586 C C . VAL B 1 19 ? -8.352 -14.359 -5.637 1 97.75 19 VAL B C 1
ATOM 1588 O O . VAL B 1 19 ? -8.484 -14.836 -4.508 1 97.75 19 VAL B O 1
ATOM 1591 N N . ALA B 1 20 ? -7.277 -14.453 -6.34 1 98.75 20 ALA B N 1
ATOM 1592 C CA . ALA B 1 20 ? -5.961 -14.633 -5.73 1 98.75 20 ALA B CA 1
ATOM 1593 C C . ALA B 1 20 ? -5.117 -13.375 -5.879 1 98.75 20 ALA B C 1
ATOM 1595 O O . ALA B 1 20 ? -5.215 -12.664 -6.887 1 98.75 20 ALA B O 1
ATOM 1596 N N . VAL B 1 21 ? -4.32 -13.094 -4.867 1 98.31 21 VAL B N 1
ATOM 1597 C CA . VAL B 1 21 ? -3.525 -11.867 -4.891 1 98.31 21 VAL B CA 1
ATOM 1598 C C . VAL B 1 21 ? -2.061 -12.195 -4.605 1 98.31 21 VAL B C 1
ATOM 1600 O O . VAL B 1 21 ? -1.764 -13.109 -3.828 1 98.31 21 VAL B O 1
ATOM 1603 N N . VAL B 1 22 ? -1.18 -11.508 -5.27 1 98.75 22 VAL B N 1
ATOM 1604 C CA . VAL B 1 22 ? 0.263 -11.578 -5.059 1 98.75 22 VAL B CA 1
ATOM 1605 C C . VAL B 1 22 ? 0.783 -10.219 -4.598 1 98.75 22 VAL B C 1
ATOM 1607 O O . VAL B 1 22 ? 0.612 -9.211 -5.293 1 98.75 22 VAL B O 1
ATOM 1610 N N . PHE B 1 23 ? 1.261 -10.172 -3.443 1 98.38 23 PHE B N 1
ATOM 1611 C CA . PHE B 1 23 ? 1.93 -8.984 -2.928 1 98.38 23 PHE B CA 1
ATOM 1612 C C . PHE B 1 23 ? 3.443 -9.148 -2.988 1 98.38 23 PHE B C 1
ATOM 1614 O O . PHE B 1 23 ? 3.982 -10.164 -2.547 1 98.38 23 PHE B O 1
ATOM 1621 N N . ILE B 1 24 ? 4.168 -8.219 -3.533 1 97.88 24 ILE B N 1
ATOM 1622 C CA . ILE B 1 24 ? 5.617 -8.258 -3.674 1 97.88 24 ILE B CA 1
ATOM 1623 C C . ILE B 1 24 ? 6.227 -6.98 -3.107 1 97.88 24 ILE B C 1
ATOM 1625 O O . ILE B 1 24 ? 5.762 -5.879 -3.406 1 97.88 24 ILE B O 1
ATOM 1629 N N . ASP B 1 25 ? 7.246 -7.113 -2.379 1 96.25 25 ASP B N 1
ATOM 1630 C CA . ASP B 1 25 ? 7.914 -5.965 -1.777 1 96.25 25 ASP B CA 1
ATOM 1631 C C . ASP B 1 25 ? 9.422 -6.172 -1.723 1 96.25 25 ASP B C 1
ATOM 1633 O O . ASP B 1 25 ? 9.898 -7.23 -1.311 1 96.25 25 ASP B O 1
ATOM 1637 N N . ILE B 1 26 ? 10.117 -5.195 -2.023 1 95 26 ILE B N 1
ATOM 1638 C CA . ILE B 1 26 ? 11.57 -5.266 -2.104 1 95 26 ILE B CA 1
ATOM 1639 C C . ILE B 1 26 ? 12.164 -5.312 -0.698 1 95 26 ILE B C 1
ATOM 1641 O O . ILE B 1 26 ? 11.719 -4.59 0.194 1 95 26 ILE B O 1
ATOM 1645 N N . VAL B 1 27 ? 13.156 -6.199 -0.551 1 91.75 27 VAL B N 1
ATOM 1646 C CA . VAL B 1 27 ? 13.859 -6.336 0.72 1 91.75 27 VAL B CA 1
ATOM 1647 C C . VAL B 1 27 ? 14.867 -5.195 0.876 1 91.75 27 VAL B C 1
ATOM 1649 O O . VAL B 1 27 ? 15.703 -4.977 0.003 1 91.75 27 VAL B O 1
ATOM 1652 N N . GLY B 1 28 ? 14.805 -4.52 1.964 1 85.69 28 GLY B N 1
ATOM 1653 C CA . GLY B 1 28 ? 15.797 -3.492 2.258 1 85.69 28 GLY B CA 1
ATOM 1654 C C . GLY B 1 28 ? 15.695 -2.293 1.333 1 85.69 28 GLY B C 1
ATOM 1655 O O . GLY B 1 28 ? 16.719 -1.721 0.94 1 85.69 28 GLY B O 1
ATOM 1656 N N . SER B 1 29 ? 14.586 -1.923 0.903 1 82.69 29 SER B N 1
ATOM 1657 C CA . SER B 1 29 ? 14.414 -0.823 -0.041 1 82.69 29 SER B CA 1
ATOM 1658 C C . SER B 1 29 ? 14.852 0.504 0.571 1 82.69 29 SER B C 1
ATOM 1660 O O . SER B 1 29 ? 15.367 1.378 -0.131 1 82.69 29 SER B O 1
ATOM 1662 N N . THR B 1 30 ? 14.664 0.616 1.823 1 75.94 30 THR B N 1
ATOM 1663 C CA . THR B 1 30 ? 15.078 1.853 2.479 1 75.94 30 THR B CA 1
ATOM 1664 C C . THR B 1 30 ? 16.578 2.061 2.344 1 75.94 30 THR B C 1
ATOM 1666 O O . THR B 1 30 ? 17.031 3.176 2.076 1 75.94 30 THR B O 1
ATOM 1669 N N . LYS B 1 31 ? 17.266 1.036 2.477 1 78.56 31 LYS B N 1
ATOM 1670 C CA . LYS B 1 31 ? 18.719 1.126 2.336 1 78.56 31 LYS B CA 1
ATOM 1671 C C . LYS B 1 31 ? 19.109 1.441 0.897 1 78.56 31 LYS B C 1
ATOM 1673 O O . LYS B 1 31 ? 20.094 2.16 0.658 1 78.56 31 LYS B O 1
ATOM 1678 N N . LEU B 1 32 ? 18.344 0.938 -0.014 1 77.31 32 LEU B N 1
ATOM 1679 C CA . LEU B 1 32 ? 18.609 1.21 -1.425 1 77.31 32 LEU B CA 1
ATOM 1680 C C . LEU B 1 32 ? 18.5 2.703 -1.717 1 77.31 32 LEU B C 1
ATOM 1682 O O . LEU B 1 32 ? 19.312 3.246 -2.477 1 77.31 32 LEU B O 1
ATOM 1686 N N . VAL B 1 33 ? 17.672 3.389 -1.096 1 76.5 33 VAL B N 1
ATOM 1687 C CA . VAL B 1 33 ? 17.375 4.801 -1.326 1 76.5 33 VAL B CA 1
ATOM 1688 C C . VAL B 1 33 ? 18.484 5.66 -0.726 1 76.5 33 VAL B C 1
ATOM 1690 O O . VAL B 1 33 ? 18.812 6.723 -1.262 1 76.5 33 VAL B O 1
ATOM 1693 N N . THR B 1 34 ? 19.078 5.133 0.256 1 77.56 34 THR B N 1
ATOM 1694 C CA . THR B 1 34 ? 20.078 5.945 0.934 1 77.56 34 THR B CA 1
ATOM 1695 C C . THR B 1 34 ? 21.469 5.672 0.364 1 77.56 34 THR B C 1
ATOM 1697 O O . THR B 1 34 ? 22.375 6.488 0.523 1 77.56 34 THR B O 1
ATOM 1700 N N . SER B 1 35 ? 21.578 4.602 -0.345 1 82.06 35 SER B N 1
ATOM 1701 C CA . SER B 1 35 ? 22.938 4.184 -0.694 1 82.06 35 SER B CA 1
ATOM 1702 C C . SER B 1 35 ? 23.203 4.383 -2.182 1 82.06 35 SER B C 1
ATOM 1704 O O . SER B 1 35 ? 24.328 4.195 -2.639 1 82.06 35 SER B O 1
ATOM 1706 N N . GLN B 1 36 ? 22.219 4.762 -2.963 1 87.12 36 GLN B N 1
ATOM 1707 C CA . GLN B 1 36 ? 22.359 4.898 -4.41 1 87.12 36 GLN B CA 1
ATOM 1708 C C . GLN B 1 36 ? 21.781 6.219 -4.895 1 87.12 36 GLN B C 1
ATOM 1710 O O . GLN B 1 36 ? 20.844 6.758 -4.285 1 87.12 36 GLN B O 1
ATOM 1715 N N . PRO B 1 37 ? 22.375 6.758 -5.934 1 89.44 37 PRO B N 1
ATOM 1716 C CA . PRO B 1 37 ? 21.734 7.926 -6.539 1 89.44 37 PRO B CA 1
ATOM 1717 C C . PRO B 1 37 ? 20.281 7.676 -6.906 1 89.44 37 PRO B C 1
ATOM 1719 O O . PRO B 1 37 ? 19.922 6.578 -7.34 1 89.44 37 PRO B O 1
ATOM 1722 N N . PRO B 1 38 ? 19.484 8.688 -6.73 1 89.62 38 PRO B N 1
ATOM 1723 C CA . PRO B 1 38 ? 18.047 8.539 -6.984 1 89.62 38 PRO B CA 1
ATOM 1724 C C . PRO B 1 38 ? 17.75 7.953 -8.367 1 89.62 38 PRO B C 1
ATOM 1726 O O . PRO B 1 38 ? 16.875 7.098 -8.5 1 89.62 38 PRO B O 1
ATOM 1729 N N . ALA B 1 39 ? 18.5 8.391 -9.336 1 89.69 39 ALA B N 1
ATOM 1730 C CA . ALA B 1 39 ? 18.281 7.898 -10.695 1 89.69 39 ALA B CA 1
ATOM 1731 C C . ALA B 1 39 ? 18.531 6.395 -10.781 1 89.69 39 ALA B C 1
ATOM 1733 O O . ALA B 1 39 ? 17.844 5.688 -11.523 1 89.69 39 ALA B O 1
ATOM 1734 N N . ASP B 1 40 ? 19.484 5.918 -9.992 1 91.69 40 ASP B N 1
ATOM 1735 C CA . ASP B 1 40 ? 19.797 4.492 -9.984 1 91.69 40 ASP B CA 1
ATOM 1736 C C . ASP B 1 40 ? 18.719 3.691 -9.273 1 91.69 40 ASP B C 1
ATOM 1738 O O . ASP B 1 40 ? 18.391 2.57 -9.68 1 91.69 40 ASP B O 1
ATOM 1742 N N . VAL B 1 41 ? 18.188 4.266 -8.234 1 90.62 41 VAL B N 1
ATOM 1743 C CA . VAL B 1 41 ? 17.094 3.627 -7.508 1 90.62 41 VAL B CA 1
ATOM 1744 C C . VAL B 1 41 ? 15.891 3.459 -8.43 1 90.62 41 VAL B C 1
ATOM 1746 O O . VAL B 1 41 ? 15.312 2.371 -8.516 1 90.62 41 VAL B O 1
ATOM 1749 N N . VAL B 1 42 ? 15.539 4.461 -9.188 1 91.5 42 VAL B N 1
ATOM 1750 C CA . VAL B 1 42 ? 14.383 4.453 -10.078 1 91.5 42 VAL B CA 1
ATOM 1751 C C . VAL B 1 42 ? 14.609 3.449 -11.203 1 91.5 42 VAL B C 1
ATOM 1753 O O . VAL B 1 42 ? 13.695 2.707 -11.578 1 91.5 42 VAL B O 1
ATOM 1756 N N . ALA B 1 43 ? 15.812 3.449 -11.719 1 92 43 ALA B N 1
ATOM 1757 C CA . ALA B 1 43 ? 16.141 2.51 -12.789 1 92 43 ALA B CA 1
ATOM 1758 C C . ALA B 1 43 ? 15.992 1.066 -12.312 1 92 43 ALA B C 1
ATOM 1760 O O . ALA B 1 43 ? 15.5 0.211 -13.047 1 92 43 ALA B O 1
ATOM 1761 N N . LEU B 1 44 ? 16.469 0.844 -11.133 1 92.44 44 LEU B N 1
ATOM 1762 C CA . LEU B 1 44 ? 16.359 -0.489 -10.547 1 92.44 44 LEU B CA 1
ATOM 1763 C C . LEU B 1 44 ? 14.906 -0.886 -10.352 1 92.44 44 LEU B C 1
ATOM 1765 O O . LEU B 1 44 ? 14.516 -2.02 -10.648 1 92.44 44 LEU B O 1
ATOM 1769 N N . LEU B 1 45 ? 14.133 0.031 -9.875 1 93.31 45 LEU B N 1
ATOM 1770 C CA . LEU B 1 45 ? 12.711 -0.219 -9.68 1 93.31 45 LEU B CA 1
ATOM 1771 C C . LEU B 1 45 ? 12.023 -0.526 -11.008 1 93.31 45 LEU B C 1
ATOM 1773 O O . LEU B 1 45 ? 11.172 -1.411 -11.078 1 93.31 45 LEU B O 1
ATOM 1777 N N . ASN B 1 46 ? 12.383 0.12 -12.031 1 93.38 46 ASN B N 1
ATOM 1778 C CA . ASN B 1 46 ? 11.789 -0.119 -13.344 1 93.38 46 ASN B CA 1
ATOM 1779 C C . ASN B 1 46 ? 12.109 -1.521 -13.852 1 93.38 46 ASN B C 1
ATOM 1781 O O . ASN B 1 46 ? 11.25 -2.18 -14.445 1 93.38 46 ASN B O 1
ATOM 1785 N N . ARG B 1 47 ? 13.289 -1.946 -13.617 1 94.56 47 ARG B N 1
ATOM 1786 C CA . ARG B 1 47 ? 13.664 -3.303 -14 1 94.56 47 ARG B CA 1
ATOM 1787 C C . ARG B 1 47 ? 12.883 -4.336 -13.195 1 94.56 47 ARG B C 1
ATOM 1789 O O . ARG B 1 47 ? 12.438 -5.348 -13.742 1 94.56 47 ARG B O 1
ATOM 1796 N N . PHE B 1 48 ? 12.828 -4.02 -11.953 1 94.81 48 PHE B N 1
ATOM 1797 C CA . PHE B 1 48 ? 12.055 -4.863 -11.055 1 94.81 48 PHE B CA 1
ATOM 1798 C C . PHE B 1 48 ? 10.609 -4.98 -11.531 1 94.81 48 PHE B C 1
ATOM 1800 O O . PHE B 1 48 ? 10.094 -6.086 -11.703 1 94.81 48 PHE B O 1
ATOM 1807 N N . PHE B 1 49 ? 9.969 -3.91 -11.812 1 95.5 49 PHE B N 1
ATOM 1808 C CA . PHE B 1 49 ? 8.562 -3.891 -12.188 1 95.5 49 PHE B CA 1
ATOM 1809 C C . PHE B 1 49 ? 8.367 -4.477 -13.586 1 95.5 49 PHE B C 1
ATOM 1811 O O . PHE B 1 49 ? 7.324 -5.074 -13.867 1 95.5 49 PHE B O 1
ATOM 1818 N N . ALA B 1 50 ? 9.328 -4.359 -14.406 1 95.88 50 ALA B N 1
ATOM 1819 C CA . ALA B 1 50 ? 9.227 -4.973 -15.734 1 95.88 50 ALA B CA 1
ATOM 1820 C C . ALA B 1 50 ? 9.016 -6.48 -15.617 1 95.88 50 ALA B C 1
ATOM 1822 O O . ALA B 1 50 ? 8.18 -7.051 -16.328 1 95.88 50 ALA B O 1
ATOM 1823 N N . VAL B 1 51 ? 9.766 -7.066 -14.711 1 97.31 51 VAL B N 1
ATOM 1824 C CA . VAL B 1 51 ? 9.641 -8.508 -14.492 1 97.31 51 VAL B CA 1
ATOM 1825 C C . VAL B 1 51 ? 8.25 -8.828 -13.945 1 97.31 51 VAL B C 1
ATOM 1827 O O . VAL B 1 51 ? 7.582 -9.742 -14.43 1 97.31 51 VAL B O 1
ATOM 1830 N N . VAL B 1 52 ? 7.812 -8.055 -12.977 1 97.38 52 VAL B N 1
ATOM 1831 C CA . VAL B 1 52 ? 6.539 -8.297 -12.305 1 97.38 52 VAL B CA 1
ATOM 1832 C C . VAL B 1 52 ? 5.391 -8.133 -13.297 1 97.38 52 VAL B C 1
ATOM 1834 O O . VAL B 1 52 ? 4.535 -9.008 -13.422 1 97.38 52 VAL B O 1
ATOM 1837 N N . VAL B 1 53 ? 5.414 -7.043 -14.016 1 96.62 53 VAL B N 1
ATOM 1838 C CA . VAL B 1 53 ? 4.328 -6.727 -14.938 1 96.62 53 VAL B CA 1
ATOM 1839 C C . VAL B 1 53 ? 4.262 -7.777 -16.047 1 96.62 53 VAL B C 1
ATOM 1841 O O . VAL B 1 53 ? 3.18 -8.25 -16.391 1 96.62 53 VAL B O 1
ATOM 1844 N N . ASP B 1 54 ? 5.359 -8.102 -16.547 1 97.19 54 ASP B N 1
ATOM 1845 C CA . ASP B 1 54 ? 5.43 -9.086 -17.625 1 97.19 54 ASP B CA 1
ATOM 1846 C C . ASP B 1 54 ? 4.816 -10.414 -17.203 1 97.19 54 ASP B C 1
ATOM 1848 O O . ASP B 1 54 ? 3.99 -10.984 -17.906 1 97.19 54 ASP B O 1
ATOM 1852 N N . GLU B 1 55 ? 5.176 -10.867 -16.047 1 97.94 55 GLU B N 1
ATOM 1853 C CA . GLU B 1 55 ? 4.719 -12.172 -15.586 1 97.94 55 GLU B CA 1
ATOM 1854 C C . GLU B 1 55 ? 3.25 -12.133 -15.172 1 97.94 55 GLU B C 1
ATOM 1856 O O . GLU B 1 55 ? 2.51 -13.094 -15.391 1 97.94 55 GLU B O 1
ATOM 1861 N N . VAL B 1 56 ? 2.848 -11.086 -14.5 1 97.62 56 VAL B N 1
ATOM 1862 C CA . VAL B 1 56 ? 1.445 -10.953 -14.117 1 97.62 56 VAL B CA 1
ATOM 1863 C C . VAL B 1 56 ? 0.564 -10.961 -15.367 1 97.62 56 VAL B C 1
ATOM 1865 O O . VAL B 1 56 ? -0.47 -11.633 -15.398 1 97.62 56 VAL B O 1
ATOM 1868 N N . ASP B 1 57 ? 1.031 -10.297 -16.391 1 96 57 ASP B N 1
ATOM 1869 C CA . ASP B 1 57 ? 0.292 -10.258 -17.656 1 96 57 ASP B CA 1
ATOM 1870 C C . ASP B 1 57 ? 0.242 -11.641 -18.297 1 96 57 ASP B C 1
ATOM 1872 O O . ASP B 1 57 ? -0.812 -12.07 -18.766 1 96 57 ASP B O 1
ATOM 1876 N N . ARG B 1 58 ? 1.324 -12.273 -18.344 1 96.88 58 ARG B N 1
ATOM 1877 C CA . ARG B 1 58 ? 1.428 -13.594 -18.953 1 96.88 58 ARG B CA 1
ATOM 1878 C C . ARG B 1 58 ? 0.472 -14.578 -18.297 1 96.88 58 ARG B C 1
ATOM 1880 O O . ARG B 1 58 ? -0.048 -15.492 -18.938 1 96.88 58 ARG B O 1
ATOM 1887 N N . HIS B 1 59 ? 0.205 -14.406 -17.047 1 97.44 59 HIS B N 1
ATOM 1888 C CA . HIS B 1 59 ? -0.647 -15.312 -16.281 1 97.44 59 HIS B CA 1
ATOM 1889 C C . HIS B 1 59 ? -2.057 -14.75 -16.141 1 97.44 59 HIS B C 1
ATOM 1891 O O . HIS B 1 59 ? -2.797 -15.156 -15.234 1 97.44 59 HIS B O 1
ATOM 1897 N N . ARG B 1 60 ? -2.328 -13.656 -16.891 1 96.81 60 ARG B N 1
ATOM 1898 C CA . ARG B 1 60 ? -3.666 -13.086 -17.031 1 96.81 60 ARG B CA 1
ATOM 1899 C C . ARG B 1 60 ? -4.098 -12.398 -15.734 1 96.81 60 ARG B C 1
ATOM 1901 O O . ARG B 1 60 ? -5.277 -12.422 -15.375 1 96.81 60 ARG B O 1
ATOM 1908 N N . GLY B 1 61 ? -3.111 -11.945 -14.984 1 97.12 61 GLY B N 1
ATOM 1909 C CA . GLY B 1 61 ? -3.41 -11.109 -13.828 1 97.12 61 GLY B CA 1
ATOM 1910 C C . GLY B 1 61 ? -3.402 -9.625 -14.148 1 97.12 61 GLY B C 1
ATOM 1911 O O . GLY B 1 61 ? -3.25 -9.234 -15.305 1 97.12 61 GLY B O 1
ATOM 1912 N N . LEU B 1 62 ? -3.707 -8.82 -13.109 1 95.19 62 LEU B N 1
ATOM 1913 C CA . LEU B 1 62 ? -3.674 -7.367 -13.188 1 95.19 62 LEU B CA 1
ATOM 1914 C C . LEU B 1 62 ? -2.777 -6.781 -12.102 1 95.19 62 LEU B C 1
ATOM 1916 O O . LEU B 1 62 ? -3.012 -7.004 -10.914 1 95.19 62 LEU B O 1
ATOM 1920 N N . VAL B 1 63 ? -1.734 -6.117 -12.578 1 93.62 63 VAL B N 1
ATOM 1921 C CA . VAL B 1 63 ? -1.004 -5.32 -11.594 1 93.62 63 VAL B CA 1
ATOM 1922 C C . VAL B 1 63 ? -1.861 -4.141 -11.148 1 93.62 63 VAL B C 1
ATOM 1924 O O . VAL B 1 63 ? -2.107 -3.215 -11.922 1 93.62 63 VAL B O 1
ATOM 1927 N N . ASN B 1 64 ? -2.326 -4.188 -9.984 1 88.69 64 ASN B N 1
ATOM 1928 C CA . ASN B 1 64 ? -3.246 -3.182 -9.461 1 88.69 64 ASN B CA 1
ATOM 1929 C C . ASN B 1 64 ? -2.559 -1.83 -9.281 1 88.69 64 ASN B C 1
ATOM 1931 O O . ASN B 1 64 ? -3.076 -0.804 -9.727 1 88.69 64 ASN B O 1
ATOM 1935 N N . LYS B 1 65 ? -1.439 -1.815 -8.57 1 86.44 65 LYS B N 1
ATOM 1936 C CA . LYS B 1 65 ? -0.722 -0.568 -8.32 1 86.44 65 LYS B CA 1
ATOM 1937 C C . LYS B 1 65 ? 0.729 -0.835 -7.934 1 86.44 65 LYS B C 1
ATOM 1939 O O . LYS B 1 65 ? 1.082 -1.959 -7.57 1 86.44 65 LYS B O 1
ATOM 1944 N N . PHE B 1 66 ? 1.426 0.312 -8.125 1 85.19 66 PHE B N 1
ATOM 1945 C CA . PHE B 1 66 ? 2.795 0.361 -7.633 1 85.19 66 PHE B CA 1
ATOM 1946 C C . PHE B 1 66 ? 2.873 1.158 -6.336 1 85.19 66 PHE B C 1
ATOM 1948 O O . PHE B 1 66 ? 2.33 2.262 -6.246 1 85.19 66 PHE B O 1
ATOM 1955 N N . GLU B 1 67 ? 3.287 0.589 -5.371 1 84.75 67 GLU B N 1
ATOM 1956 C CA . GLU B 1 67 ? 3.385 1.229 -4.062 1 84.75 67 GLU B CA 1
ATOM 1957 C C . GLU B 1 67 ? 4.832 1.583 -3.727 1 84.75 67 GLU B C 1
ATOM 1959 O O . GLU B 1 67 ? 5.336 1.216 -2.664 1 84.75 67 GLU B O 1
ATOM 1964 N N . GLY B 1 68 ? 5.566 2.332 -4.68 1 86.69 68 GLY B N 1
ATOM 1965 C CA . GLY B 1 68 ? 6.984 2.611 -4.527 1 86.69 68 GLY B CA 1
ATOM 1966 C C . GLY B 1 68 ? 7.863 1.414 -4.836 1 86.69 68 GLY B C 1
ATOM 1967 O O . GLY B 1 68 ? 8.242 1.196 -5.988 1 86.69 68 GLY B O 1
ATOM 1968 N N . ASP B 1 69 ? 8.016 0.654 -3.705 1 90.12 69 ASP B N 1
ATOM 1969 C CA . ASP B 1 69 ? 8.883 -0.504 -3.867 1 90.12 69 ASP B CA 1
ATOM 1970 C C . ASP B 1 69 ? 8.094 -1.807 -3.779 1 90.12 69 ASP B C 1
ATOM 1972 O O . ASP B 1 69 ? 8.68 -2.889 -3.684 1 90.12 69 ASP B O 1
ATOM 1976 N N . ALA B 1 70 ? 6.777 -1.695 -3.73 1 93.44 70 ALA B N 1
ATOM 1977 C CA . ALA B 1 70 ? 5.906 -2.865 -3.646 1 93.44 70 ALA B CA 1
ATOM 1978 C C . ALA B 1 70 ? 4.875 -2.861 -4.773 1 93.44 70 ALA B C 1
ATOM 1980 O O . ALA B 1 70 ? 4.676 -1.843 -5.438 1 93.44 70 ALA B O 1
ATOM 1981 N N . SER B 1 71 ? 4.273 -3.99 -4.996 1 94.31 71 SER B N 1
ATOM 1982 C CA . SER B 1 71 ? 3.201 -4.117 -5.98 1 94.31 71 SER B CA 1
ATOM 1983 C C . SER B 1 71 ? 2.174 -5.156 -5.547 1 94.31 71 SER B C 1
ATOM 1985 O O . SER B 1 71 ? 2.496 -6.086 -4.805 1 94.31 71 SER B O 1
ATOM 1987 N N . LEU B 1 72 ? 0.997 -4.883 -5.957 1 96.38 72 LEU B N 1
ATOM 1988 C CA . LEU B 1 72 ? -0.124 -5.797 -5.758 1 96.38 72 LEU B CA 1
ATOM 1989 C C . LEU B 1 72 ? -0.693 -6.254 -7.098 1 96.38 72 LEU B C 1
ATOM 1991 O O . LEU B 1 72 ? -1.036 -5.43 -7.945 1 96.38 72 LEU B O 1
ATOM 1995 N N . ALA B 1 73 ? -0.75 -7.527 -7.281 1 97.44 73 ALA B N 1
ATOM 1996 C CA . ALA B 1 73 ? -1.354 -8.109 -8.477 1 97.44 73 ALA B CA 1
ATOM 1997 C C . ALA B 1 73 ? -2.592 -8.93 -8.125 1 97.44 73 ALA B C 1
ATOM 1999 O O . ALA B 1 73 ? -2.607 -9.633 -7.117 1 97.44 73 ALA B O 1
ATOM 2000 N N . ILE B 1 74 ? -3.527 -8.836 -9 1 98.06 74 ILE B N 1
ATOM 2001 C CA . ILE B 1 74 ? -4.809 -9.492 -8.773 1 98.06 74 ILE B CA 1
ATOM 2002 C C . ILE B 1 74 ? -5.066 -10.508 -9.883 1 98.06 74 ILE B C 1
ATOM 2004 O O . ILE B 1 74 ? -4.883 -10.203 -11.07 1 98.06 74 ILE B O 1
ATOM 2008 N N . PHE B 1 75 ? -5.445 -11.656 -9.531 1 98.5 75 PHE B N 1
ATOM 2009 C CA . PHE B 1 75 ? -5.852 -12.703 -10.453 1 98.5 75 PHE B CA 1
ATOM 2010 C C . PHE B 1 75 ? -7.309 -13.094 -10.219 1 98.5 75 PHE B C 1
ATOM 2012 O O . PHE B 1 75 ? -7.684 -13.469 -9.109 1 98.5 75 PHE B O 1
ATOM 2019 N N . GLY B 1 76 ? -8.094 -13.008 -11.25 1 97.56 76 GLY B N 1
ATOM 2020 C CA . GLY B 1 76 ? -9.5 -13.344 -11.133 1 97.56 76 GLY B CA 1
ATOM 2021 C C . GLY B 1 76 ? -10.406 -12.133 -11.195 1 97.56 76 GLY B C 1
ATOM 2022 O O . GLY B 1 76 ? -11.633 -12.266 -11.219 1 97.56 76 GLY B O 1
ATOM 2023 N N . ALA B 1 77 ? -9.852 -10.953 -11.133 1 94.81 77 ALA B N 1
ATOM 2024 C CA . ALA B 1 77 ? -10.57 -9.695 -11.32 1 94.81 77 ALA B CA 1
ATOM 2025 C C . ALA B 1 77 ? -9.672 -8.641 -11.953 1 94.81 77 ALA B C 1
ATOM 2027 O O . ALA B 1 77 ? -8.469 -8.586 -11.664 1 94.81 77 ALA B O 1
ATOM 2028 N N . PRO B 1 78 ? -10.133 -7.793 -12.867 1 92.38 78 PRO B N 1
ATOM 2029 C CA . PRO B 1 78 ? -11.523 -7.781 -13.328 1 92.38 78 PRO B CA 1
ATOM 2030 C C . PRO B 1 78 ? -11.859 -8.969 -14.227 1 92.38 78 PRO B C 1
ATOM 2032 O O . PRO B 1 78 ? -13.031 -9.289 -14.422 1 92.38 78 PRO B O 1
ATOM 2035 N N . ASN B 1 79 ? -10.805 -9.555 -14.758 1 90.38 79 ASN B N 1
ATOM 2036 C CA . ASN B 1 79 ? -11.031 -10.711 -15.617 1 90.38 79 ASN B CA 1
ATOM 2037 C C . ASN B 1 79 ? -11.32 -11.969 -14.805 1 90.38 79 ASN B C 1
ATOM 2039 O O . ASN B 1 79 ? -10.633 -12.25 -13.82 1 90.38 79 ASN B O 1
ATOM 2043 N N . HIS B 1 80 ? -12.258 -12.711 -15.234 1 92.25 80 HIS B N 1
ATOM 2044 C CA . HIS B 1 80 ? -12.602 -13.945 -14.539 1 92.25 80 HIS B CA 1
ATOM 2045 C C . HIS B 1 80 ? -11.594 -15.047 -14.852 1 92.25 80 HIS B C 1
ATOM 2047 O O . HIS B 1 80 ? -11.156 -15.195 -16 1 92.25 80 HIS B O 1
ATOM 2053 N N . LEU B 1 81 ? -11.242 -15.742 -13.875 1 95.5 81 LEU B N 1
ATOM 2054 C CA . LEU B 1 81 ? -10.461 -16.969 -13.969 1 95.5 81 LEU B CA 1
ATOM 2055 C C . LEU B 1 81 ? -11.102 -18.094 -13.156 1 95.5 81 LEU B C 1
ATOM 2057 O O . LEU B 1 81 ? -11.562 -17.859 -12.039 1 95.5 81 LEU B O 1
ATOM 2061 N N . GLU B 1 82 ? -11.164 -19.188 -13.711 1 94.5 82 GLU B N 1
ATOM 2062 C CA . GLU B 1 82 ? -11.773 -20.328 -13.023 1 94.5 82 GLU B CA 1
ATOM 2063 C C . GLU B 1 82 ? -11 -20.688 -11.758 1 94.5 82 GLU B C 1
ATOM 2065 O O . GLU B 1 82 ? -11.602 -21 -10.727 1 94.5 82 GLU B O 1
ATOM 2070 N N . ARG B 1 83 ? -9.68 -20.656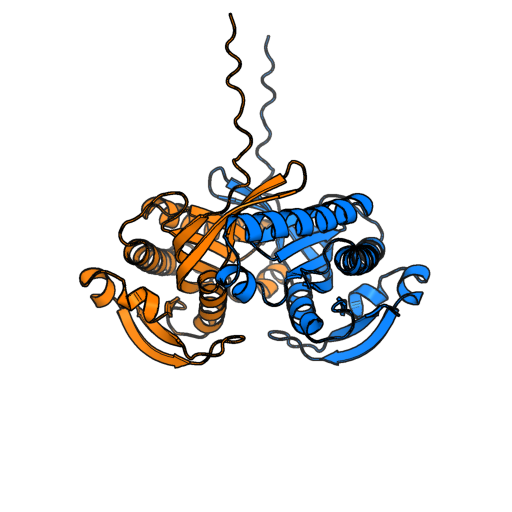 -11.883 1 97.06 83 ARG B N 1
ATOM 2071 C CA . ARG B 1 83 ? -8.812 -20.953 -10.758 1 97.06 83 ARG B CA 1
ATOM 2072 C C . ARG B 1 83 ? -7.699 -19.922 -10.625 1 97.06 83 ARG B C 1
ATOM 2074 O O . ARG B 1 83 ? -6.543 -20.203 -10.953 1 97.06 83 ARG B O 1
ATOM 2081 N N . PRO B 1 84 ? -8.07 -18.797 -10.102 1 98.56 84 PRO B N 1
ATOM 2082 C CA . PRO B 1 84 ? -7.07 -17.734 -10.008 1 98.56 84 PRO B CA 1
ATOM 2083 C C . PRO B 1 84 ? -5.836 -18.141 -9.203 1 98.56 84 PRO B C 1
ATOM 2085 O O . PRO B 1 84 ? -4.742 -17.625 -9.438 1 98.56 84 PRO B O 1
ATOM 2088 N N . GLU B 1 85 ? -6.043 -19.141 -8.336 1 98.81 85 GLU B N 1
ATOM 2089 C CA . GLU B 1 85 ? -4.938 -19.609 -7.508 1 98.81 85 GLU B CA 1
ATOM 2090 C C . GLU B 1 85 ? -3.826 -20.219 -8.359 1 98.81 85 GLU B C 1
ATOM 2092 O O . GLU B 1 85 ? -2.643 -20 -8.094 1 98.81 85 GLU B O 1
ATOM 2097 N N . ASP B 1 86 ? -4.195 -20.969 -9.398 1 98.75 86 ASP B N 1
ATOM 2098 C CA . ASP B 1 86 ? -3.203 -21.562 -10.289 1 98.75 86 ASP B CA 1
ATOM 2099 C C . ASP B 1 86 ? -2.316 -20.5 -10.922 1 98.75 86 ASP B C 1
ATOM 2101 O O . ASP B 1 86 ? -1.089 -20.625 -10.914 1 98.75 86 ASP B O 1
ATOM 2105 N N . GLN B 1 87 ? -2.961 -19.484 -11.422 1 98.69 87 GLN B N 1
ATOM 2106 C CA . GLN B 1 87 ? -2.246 -18.438 -12.125 1 98.69 87 GLN B CA 1
ATOM 2107 C C . GLN B 1 87 ? -1.396 -17.609 -11.156 1 98.69 87 GLN B C 1
ATOM 2109 O O . GLN B 1 87 ? -0.25 -17.281 -11.461 1 98.69 87 GLN B O 1
ATOM 2114 N N . ALA B 1 88 ? -1.929 -17.281 -10.008 1 98.88 88 ALA B N 1
ATOM 2115 C CA . ALA B 1 88 ? -1.207 -16.469 -9.023 1 98.88 88 ALA B CA 1
ATOM 2116 C C . ALA B 1 88 ? 0.029 -17.203 -8.516 1 98.88 88 ALA B C 1
ATOM 2118 O O . ALA B 1 88 ? 1.115 -16.625 -8.438 1 98.88 88 ALA B O 1
ATOM 2119 N N . LEU B 1 89 ? -0.178 -18.484 -8.172 1 98.88 89 LEU B N 1
ATOM 2120 C CA . LEU B 1 89 ? 0.923 -19.281 -7.652 1 98.88 89 LEU B CA 1
ATOM 2121 C C . LEU B 1 89 ? 2.006 -19.469 -8.711 1 98.88 89 LEU B C 1
ATOM 2123 O O . LEU B 1 89 ? 3.197 -19.344 -8.414 1 98.88 89 LEU B O 1
ATOM 2127 N N . ALA B 1 90 ? 1.602 -19.75 -9.898 1 98.81 90 ALA B N 1
ATOM 2128 C CA . ALA B 1 90 ? 2.551 -19.922 -10.992 1 98.81 90 ALA B CA 1
ATOM 2129 C C . ALA B 1 90 ? 3.303 -18.625 -11.273 1 98.81 90 ALA B C 1
ATOM 2131 O O . ALA B 1 90 ? 4.52 -18.641 -11.477 1 98.81 90 ALA B O 1
ATOM 2132 N N . ALA B 1 91 ? 2.578 -17.531 -11.289 1 98.81 91 ALA B N 1
ATOM 2133 C CA . ALA B 1 91 ? 3.203 -16.234 -11.508 1 98.81 91 ALA B CA 1
ATOM 2134 C C . ALA B 1 91 ? 4.23 -15.922 -10.422 1 98.81 91 ALA B C 1
ATOM 2136 O O . ALA B 1 91 ? 5.336 -15.469 -10.719 1 98.81 91 ALA B O 1
ATOM 2137 N N . ALA B 1 92 ? 3.85 -16.188 -9.188 1 98.88 92 ALA B N 1
ATOM 2138 C CA . ALA B 1 92 ? 4.73 -15.898 -8.062 1 98.88 92 ALA B CA 1
ATOM 2139 C C . ALA B 1 92 ? 6.027 -16.688 -8.156 1 98.88 92 ALA B C 1
ATOM 2141 O O . ALA B 1 92 ? 7.113 -16.156 -7.941 1 98.88 92 ALA B O 1
ATOM 2142 N N . ARG B 1 93 ? 5.934 -17.938 -8.531 1 98.69 93 ARG B N 1
ATOM 2143 C CA . ARG B 1 93 ? 7.121 -18.781 -8.695 1 98.69 93 ARG B CA 1
ATOM 2144 C C . ARG B 1 93 ? 8.016 -18.234 -9.805 1 98.69 93 ARG B C 1
ATOM 2146 O O . ARG B 1 93 ? 9.234 -18.156 -9.641 1 98.69 93 ARG B O 1
ATOM 2153 N N . THR B 1 94 ? 7.418 -17.906 -10.891 1 98.69 94 THR B N 1
ATOM 2154 C CA . THR B 1 94 ? 8.188 -17.438 -12.039 1 98.69 94 THR B CA 1
ATOM 2155 C C . THR B 1 94 ? 8.812 -16.078 -11.758 1 98.69 94 THR B C 1
ATOM 2157 O O . THR B 1 94 ? 9.953 -15.812 -12.156 1 98.69 94 THR B O 1
ATOM 2160 N N . ILE B 1 95 ? 8.086 -15.188 -11.094 1 98.56 95 ILE B N 1
ATOM 2161 C CA . ILE B 1 95 ? 8.609 -13.883 -10.719 1 98.56 95 ILE B CA 1
ATOM 2162 C C . ILE B 1 95 ? 9.828 -14.062 -9.82 1 98.56 95 ILE B C 1
ATOM 2164 O O . ILE B 1 95 ? 10.867 -13.43 -10.039 1 98.56 95 ILE B O 1
ATOM 2168 N N . ALA B 1 96 ? 9.672 -14.898 -8.836 1 98.25 96 ALA B N 1
ATOM 2169 C CA . ALA B 1 96 ? 10.781 -15.141 -7.914 1 98.25 96 ALA B CA 1
ATOM 2170 C C . ALA B 1 96 ? 12.023 -15.617 -8.664 1 98.25 96 ALA B C 1
ATOM 2172 O O . ALA B 1 96 ? 13.125 -15.117 -8.43 1 98.25 96 ALA B O 1
ATOM 2173 N N . ALA B 1 97 ? 11.875 -16.531 -9.555 1 97.94 97 ALA B N 1
ATOM 2174 C CA . ALA B 1 97 ? 12.984 -17.094 -10.328 1 97.94 97 ALA B CA 1
ATOM 2175 C C . ALA B 1 97 ? 13.602 -16.031 -11.227 1 97.94 97 ALA B C 1
ATOM 2177 O O . ALA B 1 97 ? 14.828 -15.922 -11.312 1 97.94 97 ALA B O 1
ATOM 2178 N N . ARG B 1 98 ? 12.75 -15.297 -11.89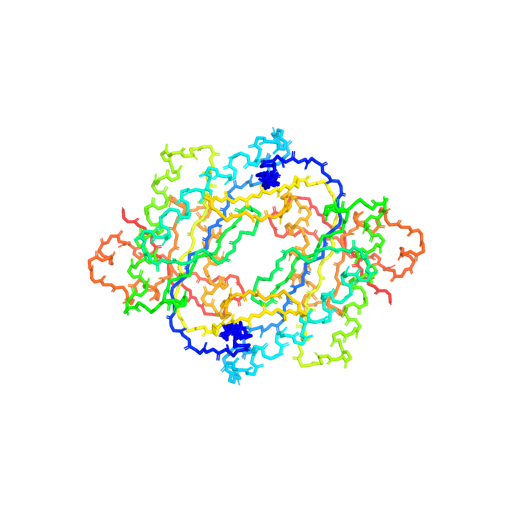1 1 98.19 98 ARG B N 1
ATOM 2179 C CA . ARG B 1 98 ? 13.242 -14.289 -12.828 1 98.19 98 ARG B CA 1
ATOM 2180 C C . ARG B 1 98 ? 13.945 -13.156 -12.094 1 98.19 98 ARG B C 1
ATOM 2182 O O . ARG B 1 98 ? 14.969 -12.648 -12.562 1 98.19 98 ARG B O 1
ATOM 2189 N N . LEU B 1 99 ? 13.398 -12.68 -10.969 1 97.56 99 LEU B N 1
ATOM 2190 C CA . LEU B 1 99 ? 14.062 -11.633 -10.195 1 97.56 99 LEU B CA 1
ATOM 2191 C C . LEU B 1 99 ? 15.453 -12.086 -9.758 1 97.56 99 LEU B C 1
ATOM 2193 O O . LEU B 1 99 ? 16.406 -11.32 -9.828 1 97.56 99 LEU B O 1
ATOM 2197 N N . ALA B 1 100 ? 15.57 -13.312 -9.344 1 96.19 100 ALA B N 1
ATOM 2198 C CA . ALA B 1 100 ? 16.844 -13.859 -8.906 1 96.19 100 ALA B CA 1
ATOM 2199 C C . ALA B 1 100 ? 17.859 -13.867 -10.039 1 96.19 100 ALA B C 1
ATOM 2201 O O . ALA B 1 100 ? 19.062 -13.656 -9.82 1 96.19 100 ALA B O 1
ATOM 2202 N N . SER B 1 101 ? 17.422 -14.094 -11.25 1 97.31 101 SER B N 1
ATOM 2203 C CA . SER B 1 101 ? 18.312 -14.234 -12.391 1 97.31 101 SER B CA 1
ATOM 2204 C C . SER B 1 101 ? 18.531 -12.906 -13.102 1 97.31 101 SER B C 1
ATOM 2206 O O . SER B 1 101 ? 19.656 -12.578 -13.5 1 97.31 101 SER B O 1
ATOM 2208 N N . GLU B 1 102 ? 17.438 -12.102 -13.25 1 97.31 102 GLU B N 1
ATOM 2209 C CA . GLU B 1 102 ? 17.484 -10.922 -14.117 1 97.31 102 GLU B CA 1
ATOM 2210 C C . GLU B 1 102 ? 17.766 -9.656 -13.312 1 97.31 102 GLU B C 1
ATOM 2212 O O . GLU B 1 102 ? 18.25 -8.664 -13.867 1 97.31 102 GLU B O 1
ATOM 2217 N N . VAL B 1 103 ? 17.406 -9.625 -12.047 1 95.94 103 VAL B N 1
ATOM 2218 C CA . VAL B 1 103 ? 17.625 -8.461 -11.195 1 95.94 103 VAL B CA 1
ATOM 2219 C C . VAL B 1 103 ? 18.234 -8.898 -9.867 1 95.94 103 VAL B C 1
ATOM 2221 O O . VAL B 1 103 ? 17.688 -8.586 -8.797 1 95.94 103 VAL B O 1
ATOM 2224 N N . PRO B 1 104 ? 19.406 -9.484 -9.867 1 93.62 104 PRO B N 1
ATOM 2225 C CA . PRO B 1 104 ? 19.969 -10.086 -8.656 1 93.62 104 PRO B CA 1
ATOM 2226 C C . PRO B 1 104 ? 20.266 -9.062 -7.566 1 93.62 104 PRO B C 1
ATOM 2228 O O . PRO B 1 104 ? 20.391 -9.414 -6.391 1 93.62 104 PRO B O 1
ATOM 2231 N N . GLU B 1 105 ? 20.344 -7.828 -7.93 1 90.31 105 GLU B N 1
ATOM 2232 C CA . GLU B 1 105 ? 20.625 -6.777 -6.957 1 90.31 105 GLU B CA 1
ATOM 2233 C C . GLU B 1 105 ? 19.391 -6.441 -6.133 1 90.31 105 GLU B C 1
ATOM 2235 O O . GLU B 1 105 ? 19.484 -5.793 -5.09 1 90.31 105 GLU B O 1
ATOM 2240 N N . CYS B 1 106 ? 18.25 -6.957 -6.602 1 90.69 106 CYS B N 1
ATOM 2241 C CA . CYS B 1 106 ? 16.984 -6.641 -5.945 1 90.69 106 CYS B CA 1
ATOM 2242 C C . CYS B 1 106 ? 16.312 -7.902 -5.406 1 90.69 106 CYS B C 1
ATOM 2244 O O . CYS B 1 106 ? 15.805 -8.719 -6.176 1 90.69 106 CYS B O 1
ATOM 2246 N N . GLN B 1 107 ? 16.391 -8.039 -4.152 1 94 107 GLN B N 1
ATOM 2247 C CA . GLN B 1 107 ? 15.648 -9.117 -3.512 1 94 107 GLN B CA 1
ATOM 2248 C C . GLN B 1 107 ? 14.258 -8.664 -3.094 1 94 107 GLN B C 1
ATOM 2250 O O . GLN B 1 107 ? 14.062 -7.496 -2.74 1 94 107 GLN B O 1
ATOM 2255 N N . ALA B 1 108 ? 13.328 -9.617 -3.146 1 97 108 ALA B N 1
ATOM 2256 C CA . ALA B 1 108 ? 11.953 -9.25 -2.832 1 97 108 ALA B CA 1
ATOM 2257 C C . ALA B 1 108 ? 11.227 -10.391 -2.127 1 97 108 ALA B C 1
ATOM 2259 O O . ALA B 1 108 ? 11.453 -11.562 -2.441 1 97 108 ALA B O 1
ATOM 2260 N N . GLY B 1 109 ? 10.469 -10.039 -1.125 1 98.12 109 GLY B N 1
ATOM 2261 C CA . GLY B 1 109 ? 9.508 -10.977 -0.572 1 98.12 109 GLY B CA 1
ATOM 2262 C C . GLY B 1 109 ? 8.227 -11.062 -1.378 1 98.12 109 GLY B C 1
ATOM 2263 O O . GLY B 1 109 ? 7.738 -10.055 -1.886 1 98.12 109 GLY B O 1
ATOM 2264 N N . ILE B 1 110 ? 7.691 -12.25 -1.508 1 98.81 110 ILE B N 1
ATOM 2265 C CA . ILE B 1 110 ? 6.465 -12.469 -2.266 1 98.81 110 ILE B CA 1
ATOM 2266 C C . ILE B 1 110 ? 5.465 -13.258 -1.417 1 98.81 110 ILE B C 1
ATOM 2268 O O . ILE B 1 110 ? 5.809 -14.297 -0.846 1 98.81 110 ILE B O 1
ATOM 2272 N N . GLY B 1 111 ? 4.285 -12.734 -1.274 1 98.81 111 GLY B N 1
ATOM 2273 C CA . GLY B 1 111 ? 3.191 -13.398 -0.583 1 98.81 111 GLY B CA 1
ATOM 2274 C C . GLY B 1 111 ? 1.996 -13.672 -1.478 1 98.81 111 GLY B C 1
ATOM 2275 O O . GLY B 1 111 ? 1.617 -12.82 -2.287 1 98.81 111 GLY B O 1
ATOM 2276 N N . VAL B 1 112 ? 1.39 -14.859 -1.393 1 98.94 112 VAL B N 1
ATOM 2277 C CA . VAL B 1 112 ? 0.232 -15.227 -2.199 1 98.94 112 VAL B CA 1
ATOM 2278 C C . VAL B 1 112 ? -0.915 -15.664 -1.291 1 98.94 112 VAL B C 1
ATOM 2280 O O . VAL B 1 112 ? -0.725 -16.484 -0.396 1 98.94 112 VAL B O 1
ATOM 2283 N N . ALA B 1 113 ? -2.049 -15.102 -1.452 1 98.62 113 ALA B N 1
ATOM 2284 C CA . ALA B 1 113 ? -3.27 -15.484 -0.748 1 98.62 113 ALA B CA 1
ATOM 2285 C C . ALA B 1 113 ? -4.473 -15.461 -1.687 1 98.62 113 ALA B C 1
ATOM 2287 O O . ALA B 1 113 ? -4.371 -15.008 -2.828 1 98.62 113 ALA B O 1
ATOM 2288 N N . ALA B 1 114 ? -5.566 -16.031 -1.25 1 98.38 114 ALA B N 1
ATOM 2289 C CA . ALA B 1 114 ? -6.781 -16.094 -2.057 1 98.38 114 ALA B CA 1
ATOM 2290 C C . ALA B 1 114 ? -8.023 -16.078 -1.174 1 98.38 114 ALA B C 1
ATOM 2292 O O . ALA B 1 114 ? -7.969 -16.453 -0.002 1 98.38 114 ALA B O 1
ATOM 2293 N N . GLY B 1 115 ? -9.062 -15.609 -1.705 1 95.69 115 GLY B N 1
ATOM 2294 C CA . GLY B 1 115 ? -10.328 -15.578 -1.001 1 95.69 115 GLY B CA 1
ATOM 2295 C C . GLY B 1 115 ? -11.305 -14.562 -1.569 1 95.69 115 GLY B C 1
ATOM 2296 O O . GLY B 1 115 ? -11.117 -14.078 -2.689 1 95.69 115 GLY B O 1
ATOM 2297 N N . GLN B 1 116 ? -12.367 -14.328 -0.841 1 93.69 116 GLN B N 1
ATOM 2298 C CA . GLN B 1 116 ? -13.406 -13.391 -1.254 1 93.69 116 GLN B CA 1
ATOM 2299 C C . GLN B 1 116 ? -12.992 -11.945 -0.959 1 93.69 116 GLN B C 1
ATOM 2301 O O . GLN B 1 116 ? -12.43 -11.664 0.098 1 93.69 116 GLN B O 1
ATOM 2306 N N . VAL B 1 117 ? -13.242 -11.062 -1.951 1 93.94 117 VAL B N 1
ATOM 2307 C CA . VAL B 1 117 ? -12.969 -9.641 -1.794 1 93.94 117 VAL B CA 1
ATOM 2308 C C . VAL B 1 117 ? -14.117 -8.82 -2.367 1 93.94 117 VAL B C 1
ATOM 2310 O O . VAL B 1 117 ? -15 -9.367 -3.041 1 93.94 117 VAL B O 1
ATOM 2313 N N . VAL B 1 118 ? -14.156 -7.633 -2.008 1 93.25 118 VAL B N 1
ATOM 2314 C CA . VAL B 1 118 ? -14.961 -6.645 -2.725 1 93.25 118 VAL B CA 1
ATOM 2315 C C . VAL B 1 118 ? -14.109 -5.969 -3.801 1 93.25 118 VAL B C 1
ATOM 2317 O O . VAL B 1 118 ? -13.039 -5.441 -3.51 1 93.25 118 VAL B O 1
ATOM 2320 N N . ALA B 1 119 ? -14.539 -6.125 -5.031 1 93.31 119 ALA B N 1
ATOM 2321 C CA . ALA B 1 119 ? -13.844 -5.531 -6.168 1 93.31 119 ALA B CA 1
ATOM 2322 C C . ALA B 1 119 ? -14.664 -4.398 -6.781 1 93.31 119 ALA B C 1
ATOM 2324 O O . ALA B 1 119 ? -15.883 -4.52 -6.93 1 93.31 119 ALA B O 1
ATOM 2325 N N . GLY B 1 120 ? -13.969 -3.283 -7.082 1 90.69 120 GLY B N 1
ATOM 2326 C CA . GLY B 1 120 ? -14.664 -2.162 -7.695 1 90.69 120 GLY B CA 1
ATOM 2327 C C . GLY B 1 120 ? -13.781 -0.938 -7.867 1 90.69 120 GLY B C 1
ATOM 2328 O O . GLY B 1 120 ? -12.625 -0.937 -7.445 1 90.69 120 GLY B O 1
ATOM 2329 N N . ASN B 1 121 ? -14.359 0.042 -8.594 1 91.44 121 ASN B N 1
ATOM 2330 C CA . ASN B 1 121 ? -13.688 1.328 -8.734 1 91.44 121 ASN B CA 1
ATOM 2331 C C . ASN B 1 121 ? -13.922 2.219 -7.52 1 91.44 121 ASN B C 1
ATOM 2333 O O . ASN B 1 121 ? -15.062 2.412 -7.098 1 91.44 121 ASN B O 1
ATOM 2337 N N . VAL B 1 122 ? -12.797 2.617 -6.918 1 89.5 122 VAL B N 1
ATOM 2338 C CA . VAL B 1 122 ? -12.875 3.463 -5.73 1 89.5 122 VAL B CA 1
ATOM 2339 C C . VAL B 1 122 ? -12.055 4.734 -5.949 1 89.5 122 VAL B C 1
ATOM 2341 O O . VAL B 1 122 ? -11.055 4.723 -6.672 1 89.5 122 VAL B O 1
ATOM 2344 N N . GLY B 1 123 ? -12.539 5.812 -5.359 1 89.31 123 GLY B N 1
ATOM 2345 C CA . GLY B 1 123 ? -11.82 7.07 -5.473 1 89.31 123 GLY B CA 1
ATOM 2346 C C . GLY B 1 123 ? -12.695 8.281 -5.219 1 89.31 123 GLY B C 1
ATOM 2347 O O . GLY B 1 123 ? -13.719 8.18 -4.539 1 89.31 123 GLY B O 1
ATOM 2348 N N . SER B 1 124 ?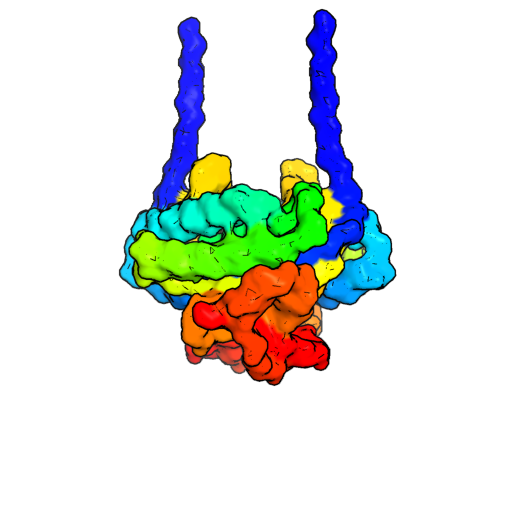 -12.266 9.383 -5.547 1 86.12 124 SER B N 1
ATOM 2349 C CA . SER B 1 124 ? -12.969 10.648 -5.391 1 86.12 124 SER B CA 1
ATOM 2350 C C . SER B 1 124 ? -12.555 11.641 -6.473 1 86.12 124 SER B C 1
ATOM 2352 O O . SER B 1 124 ? -11.422 11.617 -6.953 1 86.12 124 SER B O 1
ATOM 2354 N N . LYS B 1 125 ? -13.75 12.398 -6.676 1 80.88 125 LYS B N 1
ATOM 2355 C CA . LYS B 1 125 ? -13.633 13.43 -7.703 1 80.88 125 LYS B CA 1
ATOM 2356 C C . LYS B 1 125 ? -13.32 12.812 -9.062 1 80.88 125 LYS B C 1
ATOM 2358 O O . LYS B 1 125 ? -14.023 11.914 -9.523 1 80.88 125 LYS B O 1
ATOM 2363 N N . GLU B 1 126 ? -12.25 13.055 -9.719 1 76.62 126 GLU B N 1
ATOM 2364 C CA . GLU B 1 126 ? -11.953 12.555 -11.055 1 76.62 126 GLU B CA 1
ATOM 2365 C C . GLU B 1 126 ? -10.828 11.523 -11.031 1 76.62 126 GLU B C 1
ATOM 2367 O O . GLU B 1 126 ? -10.234 11.219 -12.07 1 76.62 126 GLU B O 1
ATOM 2372 N N . ARG B 1 127 ? -10.695 11.07 -9.781 1 82.12 127 ARG B N 1
ATOM 2373 C CA . ARG B 1 127 ? -9.633 10.078 -9.656 1 82.12 127 ARG B CA 1
ATOM 2374 C C . ARG B 1 127 ? -10.172 8.766 -9.086 1 82.12 127 ARG B C 1
ATOM 2376 O O . ARG B 1 127 ? -10.461 8.672 -7.895 1 82.12 127 ARG B O 1
ATOM 2383 N N . PHE B 1 128 ? -10.414 7.793 -9.977 1 85.56 128 PHE B N 1
ATOM 2384 C CA . PHE B 1 128 ? -10.906 6.48 -9.578 1 85.56 128 PHE B CA 1
ATOM 2385 C C . PHE B 1 128 ? -9.953 5.383 -10.031 1 85.56 128 PHE B C 1
ATOM 2387 O O . PHE B 1 128 ? -9.328 5.496 -11.086 1 85.56 128 PHE B O 1
ATOM 2394 N N . GLU B 1 129 ? -9.852 4.406 -9.219 1 86.75 129 GLU B N 1
ATOM 2395 C CA . GLU B 1 129 ? -9.016 3.258 -9.555 1 86.75 129 GLU B CA 1
ATOM 2396 C C . GLU B 1 129 ? -9.719 1.946 -9.211 1 86.75 129 GLU B C 1
ATOM 2398 O O . GLU B 1 129 ? -10.391 1.849 -8.18 1 86.75 129 GLU B O 1
ATOM 2403 N N . TYR B 1 130 ? -9.539 1.001 -10.102 1 90.12 130 TYR B N 1
ATOM 2404 C CA . TYR B 1 130 ? -9.992 -0.349 -9.789 1 90.12 130 TYR B CA 1
ATOM 2405 C C . TYR B 1 130 ? -9.148 -0.963 -8.68 1 90.12 130 TYR B C 1
ATOM 2407 O O . TYR B 1 130 ? -7.922 -0.876 -8.703 1 90.12 130 TYR B O 1
ATOM 2415 N N . THR B 1 131 ? -9.836 -1.501 -7.676 1 91.94 131 THR B N 1
ATOM 2416 C CA . THR B 1 131 ? -9.102 -2.098 -6.562 1 91.94 131 THR B CA 1
ATOM 2417 C C . THR B 1 131 ? -9.906 -3.24 -5.945 1 91.94 131 THR B C 1
ATOM 2419 O O . THR B 1 131 ? -11 -3.557 -6.402 1 91.94 131 THR B O 1
ATOM 2422 N N . VAL B 1 132 ? -9.273 -3.922 -5.043 1 93.06 132 VAL B N 1
ATOM 2423 C CA . VAL B 1 132 ? -9.914 -4.973 -4.262 1 93.06 132 VAL B CA 1
ATOM 2424 C C . VAL B 1 132 ? -9.695 -4.715 -2.771 1 93.06 132 VAL B C 1
ATOM 2426 O O . VAL B 1 132 ? -8.641 -4.23 -2.365 1 93.06 132 VAL B O 1
ATOM 2429 N N . ILE B 1 133 ? -10.734 -5.082 -2.078 1 93.12 133 ILE B N 1
ATOM 2430 C CA . ILE B 1 133 ? -10.695 -4.918 -0.628 1 93.12 133 ILE B CA 1
ATOM 2431 C C . ILE B 1 133 ? -11.141 -6.215 0.048 1 93.12 133 ILE B C 1
ATOM 2433 O O . ILE B 1 133 ? -12.18 -6.777 -0.293 1 93.12 133 ILE B O 1
ATOM 2437 N N . GLY B 1 134 ? -10.336 -6.672 1.032 1 92.06 134 GLY B N 1
ATOM 2438 C CA . GLY B 1 134 ? -10.688 -7.879 1.76 1 92.06 134 GLY B CA 1
ATOM 2439 C C . GLY B 1 134 ? -9.508 -8.539 2.438 1 92.06 134 GLY B C 1
ATOM 2440 O O . GLY B 1 134 ? -8.359 -8.141 2.221 1 92.06 134 GLY B O 1
ATOM 2441 N N . GLU B 1 135 ? -9.711 -9.555 3.16 1 92.12 135 GLU B N 1
ATOM 2442 C CA . GLU B 1 135 ? -8.727 -10.227 4.004 1 92.12 135 GLU B CA 1
ATOM 2443 C C . GLU B 1 135 ? -7.574 -10.789 3.172 1 92.12 135 GLU B C 1
ATOM 2445 O O . GLU B 1 135 ? -6.414 -10.719 3.584 1 92.12 135 GLU B O 1
ATOM 2450 N N . PRO B 1 136 ? -7.824 -11.312 1.974 1 94.62 136 PRO B N 1
ATOM 2451 C CA . PRO B 1 136 ? -6.734 -11.891 1.182 1 94.62 136 PRO B CA 1
ATOM 2452 C C . PRO B 1 136 ? -5.637 -10.883 0.866 1 94.62 136 PRO B C 1
ATOM 2454 O O . PRO B 1 136 ? -4.465 -11.25 0.764 1 94.62 136 PRO B O 1
ATOM 2457 N N . VAL B 1 137 ? -6.012 -9.609 0.705 1 95.12 137 VAL B N 1
ATOM 2458 C CA . VAL B 1 137 ? -5.043 -8.57 0.384 1 95.12 137 VAL B CA 1
ATOM 2459 C C . VAL B 1 137 ? -4.098 -8.359 1.567 1 95.12 137 VAL B C 1
ATOM 2461 O O . VAL B 1 137 ? -2.879 -8.32 1.398 1 95.12 137 VAL B O 1
ATOM 2464 N N . ASN B 1 138 ? -4.652 -8.25 2.758 1 93.31 138 ASN B N 1
ATOM 2465 C CA . ASN B 1 138 ? -3.854 -8.102 3.969 1 93.31 138 ASN B CA 1
ATOM 2466 C C . ASN B 1 138 ? -3.012 -9.344 4.238 1 93.31 138 ASN B C 1
ATOM 2468 O O . ASN B 1 138 ? -1.856 -9.242 4.652 1 93.31 138 ASN B O 1
ATOM 2472 N N . GLU B 1 139 ? -3.629 -10.453 4.031 1 96.19 139 GLU B N 1
ATOM 2473 C CA . GLU B 1 139 ? -2.928 -11.711 4.258 1 96.19 139 GLU B CA 1
ATOM 2474 C C . GLU B 1 139 ? -1.71 -11.836 3.346 1 96.19 139 GLU B C 1
ATOM 2476 O O . GLU B 1 139 ? -0.634 -12.242 3.791 1 96.19 139 GLU B O 1
ATOM 2481 N N . ALA B 1 140 ? -1.883 -11.508 2.1 1 97.62 140 ALA B N 1
ATOM 2482 C CA . ALA B 1 140 ? -0.776 -11.562 1.147 1 97.62 140 ALA B CA 1
ATOM 2483 C C . ALA B 1 140 ? 0.352 -10.625 1.564 1 97.62 140 ALA B C 1
ATOM 2485 O O . ALA B 1 140 ? 1.53 -10.977 1.457 1 97.62 140 ALA B O 1
ATOM 2486 N N . ALA B 1 141 ? -0.03 -9.438 2 1 95.69 141 ALA B N 1
ATOM 2487 C CA . ALA B 1 141 ? 0.962 -8.461 2.453 1 95.69 141 ALA B CA 1
ATOM 2488 C C . ALA B 1 141 ? 1.74 -8.992 3.654 1 95.69 141 ALA B C 1
ATOM 2490 O O . ALA B 1 141 ? 2.959 -8.828 3.736 1 95.69 141 ALA B O 1
ATOM 2491 N N . ARG B 1 142 ? 1.05 -9.633 4.574 1 96.06 142 ARG B N 1
ATOM 2492 C CA . ARG B 1 142 ? 1.705 -10.188 5.75 1 96.06 142 ARG B CA 1
ATOM 2493 C C . ARG B 1 142 ? 2.598 -11.367 5.379 1 96.06 142 ARG B C 1
ATOM 2495 O O . ARG B 1 142 ? 3.676 -11.547 5.949 1 96.06 142 ARG B O 1
ATOM 2502 N N . LEU B 1 143 ? 2.127 -12.18 4.523 1 97.94 143 LEU B N 1
ATOM 2503 C CA . LEU B 1 143 ? 2.938 -13.289 4.039 1 97.94 143 LEU B CA 1
ATOM 2504 C C . LEU B 1 143 ? 4.199 -12.781 3.354 1 97.94 143 LEU B C 1
ATOM 2506 O O . LEU B 1 143 ? 5.277 -13.359 3.52 1 97.94 143 LEU B O 1
ATOM 2510 N N . CYS B 1 144 ? 4.039 -11.734 2.561 1 97.81 144 CYS B N 1
ATOM 2511 C CA . CYS B 1 144 ? 5.172 -11.094 1.901 1 97.81 144 CYS B CA 1
ATOM 2512 C C . CYS B 1 144 ? 6.219 -10.656 2.92 1 97.81 144 CYS B C 1
ATOM 2514 O O . CYS B 1 144 ? 7.414 -10.875 2.719 1 97.81 144 CYS B O 1
ATOM 2516 N N . GLU B 1 145 ? 5.758 -10.039 3.965 1 95 145 GLU B N 1
ATOM 2517 C CA . GLU B 1 145 ? 6.672 -9.594 5.016 1 95 145 GLU B CA 1
ATOM 2518 C C . GLU B 1 145 ? 7.418 -10.781 5.629 1 95 145 GLU B C 1
ATOM 2520 O O . GLU B 1 145 ? 8.633 -10.719 5.824 1 95 145 GLU B O 1
ATOM 2525 N N . LEU B 1 146 ? 6.719 -11.781 5.922 1 95.5 146 LEU B N 1
ATOM 2526 C CA . LEU B 1 146 ? 7.312 -12.984 6.5 1 95.5 146 LEU B CA 1
ATOM 2527 C C . LEU B 1 146 ? 8.281 -13.641 5.516 1 95.5 146 LEU B C 1
ATOM 2529 O O . LEU B 1 146 ? 9.312 -14.172 5.922 1 95.5 146 LEU B O 1
ATOM 2533 N N . ALA B 1 147 ? 7.973 -13.602 4.273 1 97.62 147 ALA B N 1
ATOM 2534 C CA . ALA B 1 147 ? 8.742 -14.266 3.223 1 97.62 147 ALA B CA 1
ATOM 2535 C C . ALA B 1 147 ? 10.141 -13.68 3.119 1 97.62 147 ALA B C 1
ATOM 2537 O O . ALA B 1 147 ? 11.078 -14.359 2.691 1 97.62 147 ALA B O 1
ATOM 2538 N N . LYS B 1 148 ? 10.281 -12.422 3.49 1 95.19 148 LYS B N 1
ATOM 2539 C CA . LYS B 1 148 ? 11.57 -11.758 3.379 1 95.19 148 LYS B CA 1
ATOM 2540 C C . LYS B 1 148 ? 12.641 -12.508 4.172 1 95.19 148 LYS B C 1
ATOM 2542 O O . LYS B 1 148 ? 13.82 -12.477 3.818 1 95.19 148 LYS B O 1
ATOM 2547 N N . ASP B 1 149 ? 12.203 -13.211 5.145 1 93 149 ASP B N 1
ATOM 2548 C CA . ASP B 1 149 ? 13.148 -13.922 6.004 1 93 149 ASP B CA 1
ATOM 2549 C C . ASP B 1 149 ? 13.117 -15.422 5.723 1 93 149 ASP B C 1
ATOM 2551 O O . ASP B 1 149 ? 13.703 -16.219 6.469 1 93 149 ASP B O 1
ATOM 2555 N N . HIS B 1 150 ? 12.438 -15.844 4.824 1 93.31 150 HIS B N 1
ATOM 2556 C CA . HIS B 1 150 ? 12.328 -17.25 4.449 1 93.31 150 HIS B CA 1
ATOM 2557 C C . HIS B 1 150 ? 13.219 -17.562 3.246 1 93.31 150 HIS B C 1
ATOM 2559 O O . HIS B 1 150 ? 13.359 -16.734 2.344 1 93.31 150 HIS B O 1
ATOM 2565 N N . PRO B 1 151 ? 13.734 -18.828 3.234 1 91.25 151 PRO B N 1
ATOM 2566 C CA . PRO B 1 151 ? 14.453 -19.219 2.025 1 91.25 151 PRO B CA 1
ATOM 2567 C C . PRO B 1 151 ? 13.594 -19.141 0.768 1 91.25 151 PRO B C 1
ATOM 2569 O O . PRO B 1 151 ? 12.438 -19.578 0.782 1 91.25 151 PRO B O 1
ATOM 2572 N N . GLY B 1 152 ? 14.016 -18.594 -0.25 1 93.12 152 GLY B N 1
ATOM 2573 C CA . GLY B 1 152 ? 13.289 -18.469 -1.506 1 93.12 152 GLY B CA 1
ATOM 2574 C C . GLY B 1 152 ? 12.414 -17.234 -1.565 1 93.12 152 GLY B C 1
ATOM 2575 O O . GLY B 1 152 ? 11.953 -16.844 -2.641 1 93.12 152 GLY B O 1
ATOM 2576 N N . ARG B 1 153 ? 12.062 -16.703 -0.389 1 97.5 153 ARG B N 1
ATOM 2577 C CA . ARG B 1 153 ? 11.406 -15.406 -0.222 1 97.5 153 ARG B CA 1
ATOM 2578 C C . ARG B 1 153 ? 10.016 -15.414 -0.852 1 97.5 153 ARG B C 1
ATOM 2580 O O . ARG B 1 153 ? 9.562 -14.391 -1.374 1 97.5 153 ARG B O 1
ATOM 2587 N N . LEU B 1 154 ? 9.414 -16.547 -0.93 1 98.75 154 LEU B N 1
ATOM 2588 C CA . LEU B 1 154 ? 8.062 -16.719 -1.444 1 98.75 154 LEU B CA 1
ATOM 2589 C C . LEU B 1 154 ? 7.242 -17.609 -0.519 1 98.75 154 LEU B C 1
ATOM 2591 O O . LEU B 1 154 ? 7.637 -18.75 -0.233 1 98.75 154 LEU B O 1
ATOM 2595 N N . LEU B 1 155 ? 6.125 -17.109 -0.033 1 98.75 155 LEU B N 1
ATOM 2596 C CA . LEU B 1 155 ? 5.207 -17.859 0.811 1 98.75 155 LEU B CA 1
ATOM 2597 C C . LEU B 1 155 ? 3.77 -17.703 0.32 1 98.75 155 LEU B C 1
ATOM 2599 O O . LEU B 1 155 ? 3.363 -16.625 -0.092 1 98.75 155 LEU B O 1
ATOM 2603 N N . ALA B 1 156 ? 3.033 -18.766 0.373 1 98.88 156 ALA B N 1
ATOM 2604 C CA . ALA B 1 156 ? 1.606 -18.766 0.063 1 98.88 156 ALA B CA 1
ATOM 2605 C C . ALA B 1 156 ? 0.79 -19.297 1.239 1 98.88 156 ALA B C 1
ATOM 2607 O O . ALA B 1 156 ? 1.299 -20.047 2.066 1 98.88 156 ALA B O 1
ATOM 2608 N N . SER B 1 157 ? -0.433 -18.828 1.282 1 98.5 157 SER B N 1
ATOM 2609 C CA . SER B 1 157 ? -1.329 -19.391 2.289 1 98.5 157 SER B CA 1
ATOM 2610 C C . SER B 1 157 ? -1.766 -20.797 1.917 1 98.5 157 SER B C 1
ATOM 2612 O O . SER B 1 157 ? -1.932 -21.125 0.736 1 98.5 157 SER B O 1
ATOM 2614 N N . GLY B 1 158 ? -1.98 -21.562 2.93 1 97.19 158 GLY B N 1
ATOM 2615 C CA . GLY B 1 158 ? -2.531 -22.891 2.701 1 97.19 158 GLY B CA 1
ATOM 2616 C C . GLY B 1 158 ? -3.842 -22.859 1.936 1 97.19 158 GLY B C 1
ATOM 2617 O O . GLY B 1 158 ? -4.082 -23.719 1.085 1 97.19 158 GLY B O 1
ATOM 2618 N N . ALA B 1 159 ? -4.668 -21.938 2.217 1 95.69 159 ALA B N 1
ATOM 2619 C CA . ALA B 1 159 ? -5.961 -21.812 1.553 1 95.69 159 ALA B CA 1
ATOM 2620 C C . ALA B 1 159 ? -5.789 -21.609 0.051 1 95.69 159 ALA B C 1
ATOM 2622 O O . ALA B 1 159 ? -6.523 -22.188 -0.751 1 95.69 159 ALA B O 1
ATOM 2623 N N . ALA B 1 160 ? -4.859 -20.781 -0.347 1 98.19 160 ALA B N 1
ATOM 2624 C CA . ALA B 1 160 ? -4.578 -20.562 -1.766 1 98.19 160 ALA B CA 1
ATOM 2625 C C . ALA B 1 160 ? -4.102 -21.859 -2.426 1 98.19 160 ALA B C 1
ATOM 2627 O O . ALA B 1 160 ? -4.496 -22.172 -3.553 1 98.19 160 ALA B O 1
ATOM 2628 N N . LEU B 1 161 ? -3.289 -22.547 -1.749 1 98.44 161 LEU B N 1
ATOM 2629 C CA . LEU B 1 161 ? -2.771 -23.797 -2.293 1 98.44 161 LEU B CA 1
ATOM 2630 C C . LEU B 1 161 ? -3.879 -24.844 -2.402 1 98.44 161 LEU B C 1
ATOM 2632 O O . LEU B 1 161 ? -3.945 -25.578 -3.389 1 98.44 161 LEU B O 1
ATOM 2636 N N . ASP B 1 162 ? -4.727 -24.938 -1.38 1 97.56 162 ASP B N 1
ATOM 2637 C CA . ASP B 1 162 ? -5.793 -25.922 -1.339 1 97.56 162 ASP B CA 1
ATOM 2638 C C . ASP B 1 162 ? -6.723 -25.781 -2.543 1 97.56 162 ASP B C 1
ATOM 2640 O O . ASP B 1 162 ? -7.266 -26.781 -3.033 1 97.56 162 ASP B O 1
ATOM 2644 N N . ASP B 1 163 ? -6.875 -24.594 -3.002 1 97.5 163 ASP B N 1
ATOM 2645 C CA . ASP B 1 163 ? -7.828 -24.328 -4.074 1 97.5 163 ASP B CA 1
ATOM 2646 C C . ASP B 1 163 ? -7.148 -24.391 -5.441 1 97.5 163 ASP B C 1
ATOM 2648 O O . ASP B 1 163 ? -7.809 -24.25 -6.473 1 97.5 163 ASP B O 1
ATOM 2652 N N . ALA B 1 164 ? -5.871 -24.609 -5.477 1 98.31 164 ALA B N 1
ATOM 2653 C CA . ALA B 1 164 ? -5.141 -24.75 -6.734 1 98.31 164 ALA B CA 1
ATOM 2654 C C . ALA B 1 164 ? -5.301 -26.156 -7.305 1 98.31 164 ALA B C 1
ATOM 2656 O O . ALA B 1 164 ? -5.785 -27.062 -6.621 1 98.31 164 ALA B O 1
ATOM 2657 N N . SER B 1 165 ? -4.957 -26.281 -8.547 1 98.31 165 SER B N 1
ATOM 2658 C CA . SER B 1 165 ? -5 -27.578 -9.211 1 98.31 165 SER B CA 1
ATOM 2659 C C . SER B 1 165 ? -3.955 -28.531 -8.641 1 98.31 165 SER B C 1
ATOM 2661 O O . SER B 1 165 ? -2.979 -28.078 -8.031 1 98.31 165 SER B O 1
ATOM 2663 N N . HIS B 1 166 ? -4.176 -29.766 -8.867 1 97.75 166 HIS B N 1
ATOM 2664 C CA . HIS B 1 166 ? -3.23 -30.797 -8.422 1 97.75 166 HIS B CA 1
ATOM 2665 C C . HIS B 1 166 ? -1.839 -30.531 -8.992 1 97.75 166 HIS B C 1
ATOM 2667 O O . HIS B 1 166 ? -0.837 -30.703 -8.297 1 97.75 166 HIS B O 1
ATOM 2673 N N . ASP B 1 167 ? -1.749 -30.156 -10.219 1 98.06 167 ASP B N 1
ATOM 2674 C CA . ASP B 1 167 ? -0.473 -29.922 -10.883 1 98.06 167 ASP B CA 1
ATOM 2675 C C . ASP B 1 167 ? 0.295 -28.781 -10.219 1 98.06 167 ASP B C 1
ATOM 2677 O O . ASP B 1 167 ? 1.504 -28.875 -10.008 1 98.06 167 ASP B O 1
ATOM 2681 N N . GLU B 1 168 ? -0.421 -27.703 -9.875 1 98.56 168 GLU B N 1
ATOM 2682 C CA . GLU B 1 168 ? 0.239 -26.578 -9.219 1 98.56 168 GLU B CA 1
ATOM 2683 C C . GLU B 1 168 ? 0.619 -26.938 -7.781 1 98.56 168 GLU B C 1
ATOM 2685 O O . GLU B 1 168 ? 1.716 -26.594 -7.328 1 98.56 168 GLU B O 1
ATOM 2690 N N . ARG B 1 169 ? -0.256 -27.625 -7.105 1 98.25 169 ARG B N 1
ATOM 2691 C CA . ARG B 1 169 ? 0.003 -28.016 -5.723 1 98.25 169 ARG B CA 1
ATOM 2692 C C . ARG B 1 169 ? 1.266 -28.859 -5.613 1 98.25 169 ARG B C 1
ATOM 2694 O O . ARG B 1 169 ? 1.999 -28.766 -4.629 1 98.25 169 ARG B O 1
ATOM 2701 N N . ALA B 1 170 ? 1.551 -29.625 -6.605 1 98.31 170 ALA B N 1
ATOM 2702 C CA . ALA B 1 170 ? 2.686 -30.547 -6.605 1 98.31 170 ALA B CA 1
ATOM 2703 C C . ALA B 1 170 ? 4.008 -29.781 -6.605 1 98.31 170 ALA B C 1
ATOM 2705 O O . ALA B 1 170 ? 5.059 -30.344 -6.297 1 98.31 170 ALA B O 1
ATOM 2706 N N . LEU B 1 171 ? 3.984 -28.531 -6.91 1 98.44 171 LEU B N 1
ATOM 2707 C CA . LEU B 1 171 ? 5.195 -27.719 -6.996 1 98.44 171 LEU B CA 1
ATOM 2708 C C . LEU B 1 171 ? 5.465 -27 -5.676 1 98.44 171 LEU B C 1
ATOM 2710 O O . LEU B 1 171 ? 6.422 -26.234 -5.566 1 98.44 171 LEU B O 1
ATOM 2714 N N . TRP B 1 172 ? 4.613 -27.266 -4.734 1 98.44 172 TRP B N 1
ATOM 2715 C CA . TRP B 1 172 ? 4.699 -26.578 -3.453 1 98.44 172 TRP B CA 1
ATOM 2716 C C . TRP B 1 172 ? 4.766 -27.578 -2.299 1 98.44 172 TRP B C 1
ATOM 2718 O O . TRP B 1 172 ? 4.285 -28.703 -2.418 1 98.44 172 TRP B O 1
ATOM 2728 N N . SER B 1 173 ? 5.324 -27.094 -1.211 1 97.31 173 SER B N 1
ATOM 2729 C CA . SER B 1 173 ? 5.348 -27.844 0.037 1 97.31 173 SER B CA 1
ATOM 2730 C C . SER B 1 173 ? 4.668 -27.078 1.163 1 97.31 173 SER B C 1
ATOM 2732 O O . SER B 1 173 ? 4.852 -25.859 1.292 1 97.31 173 SER B O 1
ATOM 2734 N N . VAL B 1 174 ? 3.9 -27.766 1.942 1 95.06 174 VAL B N 1
ATOM 2735 C CA . VAL B 1 174 ? 3.221 -27.156 3.08 1 95.06 174 VAL B CA 1
ATOM 2736 C C . VAL B 1 174 ? 4.16 -27.125 4.285 1 95.06 174 VAL B C 1
ATOM 2738 O O . VAL B 1 174 ? 4.848 -28.109 4.57 1 95.06 174 VAL B O 1
ATOM 2741 N N . GLY B 1 175 ? 4.203 -25.953 4.914 1 92.56 175 GLY B N 1
ATOM 2742 C CA . GLY B 1 175 ? 5.09 -25.797 6.055 1 92.56 175 GLY B CA 1
ATOM 2743 C C . GLY B 1 175 ? 4.352 -25.562 7.355 1 92.56 175 GLY B C 1
ATOM 2744 O O . GLY B 1 175 ? 3.336 -26.203 7.625 1 92.56 175 GLY B O 1
ATOM 2745 N N . LYS B 1 176 ? 4.941 -24.75 8.195 1 93 176 LYS B N 1
ATOM 2746 C CA . LYS B 1 176 ? 4.414 -24.484 9.531 1 93 176 LYS B CA 1
ATOM 2747 C C . LYS B 1 176 ? 3.17 -23.609 9.477 1 93 176 LYS B C 1
ATOM 2749 O O . LYS B 1 176 ? 2.885 -23 8.445 1 93 176 LYS B O 1
ATOM 2754 N N . THR B 1 177 ? 2.4 -23.609 10.562 1 95.19 177 THR B N 1
ATOM 2755 C CA . THR B 1 177 ? 1.251 -22.734 10.773 1 95.19 177 THR B CA 1
ATOM 2756 C C . THR B 1 177 ? 1.612 -21.578 11.703 1 95.19 177 THR B C 1
ATOM 2758 O O . THR B 1 177 ? 2.205 -21.797 12.766 1 95.19 177 THR B O 1
ATOM 2761 N N . VAL B 1 178 ? 1.288 -20.422 11.234 1 95.5 178 VAL B N 1
ATOM 2762 C CA . VAL B 1 178 ? 1.639 -19.234 12.016 1 95.5 178 VAL B CA 1
ATOM 2763 C C . VAL B 1 178 ? 0.426 -18.312 12.133 1 95.5 178 VAL B C 1
ATOM 2765 O O . VAL B 1 178 ? -0.513 -18.406 11.336 1 95.5 178 VAL B O 1
ATOM 2768 N N . THR B 1 179 ? 0.44 -17.5 13.141 1 93.56 179 THR B N 1
ATOM 2769 C CA . THR B 1 179 ? -0.542 -16.422 13.219 1 93.56 179 THR B CA 1
ATOM 2770 C C . THR B 1 179 ? 0.047 -15.125 12.695 1 93.56 179 THR B C 1
ATOM 2772 O O . THR B 1 179 ? 0.96 -14.562 13.305 1 93.56 179 THR B O 1
ATOM 2775 N N . LEU B 1 180 ? -0.498 -14.703 11.57 1 91.25 180 LEU B N 1
ATOM 2776 C CA . LEU B 1 180 ? -0.019 -13.469 10.961 1 91.25 180 LEU B CA 1
ATOM 2777 C C . LEU B 1 180 ? -0.448 -12.258 11.773 1 91.25 180 LEU B C 1
ATOM 2779 O O . LEU B 1 180 ? -1.479 -12.289 12.453 1 91.25 180 LEU B O 1
ATOM 2783 N N . ARG B 1 181 ? 0.31 -11.266 11.664 1 81.25 181 ARG B N 1
ATOM 2784 C CA . ARG B 1 181 ? -0.004 -10.039 12.398 1 81.25 181 ARG B CA 1
ATOM 2785 C C . ARG B 1 181 ? -1.395 -9.531 12.031 1 81.25 181 ARG B C 1
ATOM 2787 O O . ARG B 1 181 ? -1.732 -9.414 10.852 1 81.25 181 ARG B O 1
ATOM 2794 N N . GLY B 1 182 ? -2.234 -9.258 13.062 1 78.12 182 GLY B N 1
ATOM 2795 C CA . GLY B 1 182 ? -3.562 -8.703 12.852 1 78.12 182 GLY B CA 1
ATOM 2796 C C . GLY B 1 182 ? -4.613 -9.766 12.578 1 78.12 182 GLY B C 1
ATOM 2797 O O . GLY B 1 182 ? -5.797 -9.445 12.438 1 78.12 182 GLY B O 1
ATOM 2798 N N . HIS B 1 183 ? -4.086 -10.992 12.469 1 83.56 183 HIS B N 1
ATOM 2799 C CA . HIS B 1 183 ? -5.012 -12.086 12.219 1 83.56 183 HIS B CA 1
ATOM 2800 C C . HIS B 1 183 ? -5.395 -12.797 13.508 1 83.56 183 HIS B C 1
ATOM 2802 O O . HIS B 1 183 ? -4.578 -12.906 14.43 1 83.56 183 HIS B O 1
ATOM 2808 N N . ASP B 1 184 ? -6.547 -13.289 13.453 1 82.94 184 ASP B N 1
ATOM 2809 C CA . ASP B 1 184 ? -6.996 -14.055 14.617 1 82.94 184 ASP B CA 1
ATOM 2810 C C . ASP B 1 184 ? -6.758 -15.555 14.414 1 82.94 184 ASP B C 1
ATOM 2812 O O . ASP B 1 184 ? -6.449 -16.266 15.367 1 82.94 184 ASP B O 1
ATOM 2816 N N . GLN B 1 185 ? -6.844 -15.938 13.211 1 88.75 185 GLN B N 1
ATOM 2817 C CA . GLN B 1 185 ? -6.691 -17.359 12.906 1 88.75 185 GLN B CA 1
ATOM 2818 C C . GLN B 1 185 ? -5.309 -17.656 12.328 1 88.75 185 GLN B C 1
ATOM 2820 O O . GLN B 1 185 ? -4.758 -16.844 11.578 1 88.75 185 GLN B O 1
ATOM 2825 N N . PRO B 1 186 ? -4.805 -18.781 12.68 1 94.44 186 PRO B N 1
ATOM 2826 C CA . PRO B 1 186 ? -3.506 -19.141 12.109 1 94.44 186 PRO B CA 1
ATOM 2827 C C . PRO B 1 186 ? -3.574 -19.391 10.602 1 94.44 186 PRO B C 1
ATOM 2829 O O . PRO B 1 186 ? -4.645 -19.703 10.07 1 94.44 186 PRO B O 1
ATOM 2832 N N . THR B 1 187 ? -2.482 -19.219 9.992 1 96 187 THR B N 1
ATOM 2833 C CA . THR B 1 187 ? -2.332 -19.438 8.555 1 96 187 THR B CA 1
ATOM 2834 C C . THR B 1 187 ? -1.289 -20.516 8.273 1 96 187 THR B C 1
ATOM 2836 O O . THR B 1 187 ? -0.158 -20.438 8.758 1 96 187 THR B O 1
ATOM 2839 N N . ARG B 1 188 ? -1.724 -21.531 7.594 1 97.31 188 ARG B N 1
ATOM 2840 C CA . ARG B 1 188 ? -0.756 -22.516 7.109 1 97.31 188 ARG B CA 1
ATOM 2841 C C . ARG B 1 188 ? 0.081 -21.938 5.973 1 97.31 188 ARG B C 1
ATOM 2843 O O . ARG B 1 188 ? -0.459 -21.359 5.035 1 97.31 188 ARG B O 1
ATOM 2850 N N . LEU B 1 189 ? 1.382 -22.203 6.109 1 98.06 189 LEU B N 1
ATOM 2851 C CA . LEU B 1 189 ? 2.287 -21.641 5.117 1 98.06 189 LEU B CA 1
ATOM 2852 C C . LEU B 1 189 ? 2.652 -22.672 4.059 1 98.06 189 LEU B C 1
ATOM 2854 O O . LEU B 1 189 ? 2.742 -23.859 4.359 1 98.06 189 LEU B O 1
ATOM 2858 N N . ALA B 1 190 ? 2.844 -22.234 2.863 1 98.56 190 ALA B N 1
ATOM 2859 C CA . ALA B 1 190 ? 3.355 -23.062 1.771 1 98.56 190 ALA B CA 1
ATOM 2860 C C . ALA B 1 190 ? 4.488 -22.359 1.034 1 98.56 190 ALA B C 1
ATOM 2862 O O . ALA B 1 190 ? 4.488 -21.125 0.917 1 98.56 190 ALA B O 1
ATOM 2863 N N . ALA B 1 191 ? 5.438 -23.125 0.571 1 98.38 191 ALA B N 1
ATOM 2864 C CA . ALA B 1 191 ? 6.562 -22.609 -0.206 1 98.38 191 ALA B CA 1
ATOM 2865 C C . ALA B 1 191 ? 6.879 -23.531 -1.386 1 98.38 191 ALA B C 1
ATOM 2867 O O . ALA B 1 191 ? 6.605 -24.734 -1.337 1 98.38 191 ALA B O 1
ATOM 2868 N N . PRO B 1 192 ? 7.434 -22.922 -2.465 1 97.81 192 PRO B N 1
ATOM 2869 C CA . PRO B 1 192 ? 7.789 -23.781 -3.602 1 97.81 192 PRO B CA 1
ATOM 2870 C C . PRO B 1 192 ? 8.812 -24.844 -3.238 1 97.81 192 PRO B C 1
ATOM 2872 O O . PRO B 1 192 ? 9.648 -24.625 -2.359 1 97.81 192 PRO B O 1
ATOM 2875 N N . ILE B 1 193 ? 8.719 -25.969 -3.939 1 95.56 193 ILE B N 1
ATOM 2876 C CA . ILE B 1 193 ? 9.672 -27.062 -3.76 1 95.56 193 ILE B CA 1
ATOM 2877 C C . ILE B 1 193 ? 10.945 -26.766 -4.543 1 95.56 193 ILE B C 1
ATOM 2879 O O . ILE B 1 193 ? 10.891 -26.266 -5.672 1 95.56 193 ILE B O 1
#

Solvent-accessible surface area (backbone atoms only — not comparable to full-atom values): 19471 Å² total; per-residue (Å²): 133,84,77,72,76,72,77,71,66,78,68,60,51,28,38,77,42,66,34,11,31,38,21,37,36,47,56,65,52,49,57,45,52,74,74,40,58,33,46,55,44,30,50,51,46,24,55,53,33,38,50,48,50,51,38,32,49,75,46,63,31,34,73,62,49,76,62,60,62,27,36,39,32,30,15,23,46,93,53,81,45,98,47,19,31,42,34,40,53,51,30,52,54,50,40,50,54,44,33,58,70,77,37,66,90,53,50,51,9,27,4,34,17,40,41,63,27,31,35,31,40,39,38,36,94,93,47,68,42,68,41,59,37,33,54,28,60,56,49,4,46,48,33,12,60,55,9,58,78,38,85,84,14,42,27,29,33,39,68,25,46,71,64,26,48,71,76,57,40,71,48,40,41,79,58,63,71,41,67,48,88,96,47,88,58,68,42,39,33,25,31,73,108,133,85,77,73,76,73,78,71,67,76,68,60,53,27,39,77,42,66,31,12,29,38,22,37,35,47,57,64,50,50,56,45,50,73,73,40,57,32,45,54,44,30,51,50,48,24,55,55,34,38,51,47,50,52,38,32,48,76,47,63,31,34,73,61,49,74,62,60,62,27,38,39,31,29,16,23,46,93,53,80,46,96,49,20,32,42,34,40,53,51,31,52,55,50,40,51,54,44,33,58,70,76,38,66,90,53,51,50,8,27,4,33,18,41,42,63,27,32,35,31,40,41,38,37,93,92,46,68,42,68,40,61,38,34,56,28,60,55,48,5,47,49,33,11,60,56,9,59,77,38,86,85,14,40,27,29,31,39,68,26,47,70,64,26,47,70,76,59,41,70,48,42,40,80,59,64,72,41,67,49,89,96,48,88,60,68,41,39,31,25,31,75,107

InterPro domains:
  IPR001054 Adenylyl cyclase class-3/4/guanylyl cyclase [PF00211] (17-148)
  IPR001054 Adenylyl cyclase class-3/4/guanylyl cyclase [PS50125] (20-144)
  IPR001054 Adenylyl cyclase class-3/4/guanylyl cyclase [SM00044] (3-174)
  IPR001054 Adenylyl cyclase class-3/4/guanylyl cyclase [cd07302] (18-189)
  IPR029787 Nucleotide cyclase [G3DSA:3.30.70.1230] (7-192)
  IPR029787 Nucleotide cyclase [SSF55073] (11-189)
  IPR050697 Adenylyl/Guanylyl Cyclase Class-3/4 [PTHR43081] (6-189)

Sequence (386 aa):
MAIAAERERPKLGGEERHVAVVFIDIVGSTKLVTSQPPADVVALLNRFFAVVVDEVDRHRGLVNKFEGDASLAIFGAPNHLERPEDQALAAARTIAARLASEVPECQAGIGVAAGQVVAGNVGSKERFEYTVIGEPVNEAARLCELAKDHPGRLLASGAALDDASHDERALWSVGKTVTLRGHDQPTRLAAPIMAIAAERERPKLGGEERHVAVVFIDIVGSTKLVTSQPPADVVALLNRFFAVVVDEVDRHRGLVNKFEGDASLAIFGAPNHLERPEDQALAAARTIAARLASEVPECQAGIGVAAGQVVAGNVGSKERFEYTVIGEPVNEAARLCELAKDHPGRLLASGAALDDASHDERALWSVGKTVTLRGHDQPTRLAAPI